Protein AF-A0A9N9BEY1-F1 (afdb_monomer_lite)

InterPro domains:
  IPR004859 Xrn1, N-terminal [PF03159] (240-336)
  IPR027073 5'-3' exoribonuclease [PTHR12341] (158-640)
  IPR041412 Xrn1, helical domain [PF17846] (370-446)
  IPR041412 Xrn1, helical domain [PF17846] (452-656)

Foldseek 3Di:
DDDDDDDDDDDDDDDDDDDDDDDDDDADKDKDKDADPVVRWIKIFIAGPVGHTDAIATPVRHGDPVVPDDDDDDDDDDDDDDDDDDDDDDDDDDDDDDDDDDDDCVVVVVVVVVVVVVVVVVVVVVVPDPPDDDPVVVVVVVVLVVVVVVCCVQLVVLQVVLWDWDQAAEFPAEEEEEQDFDDDVVADQDLVVRLVVSVVVVVSVCVRDVHHAEYEYFQAAFFFLLLLVLLQLVQLVVLVDDHSDRPNCSAFLFVSLVVSVVSVVVVQQCCQFPPPSFLYKYWYHGHLAHDGRLLVVLVLCVVVVDDTQYEYEDPDDCNLLLCLLQVVQSYWYWYWDDDPDPPDDTIIIIRGSVSSLVSCCPRPVGCVDSQSSNQLSLLVVQLDDSRDAHAVLSVDSVCDSVVLVVLLCVQQVPHHQDDQLAGPLVSLLSSLQVSVVVSLVSLCVPPDPDDDPPCQQRCNDPCSQQVVCCVFVVDGDDLVVLCVQLLLRVLSSSQVSCCSRPNHQHSHDGRQGLHHHHSVSSHPDDDRDGGDDDDGAFSQLSCLSRHELSVLVRDDPLVNCLCPDPPQPSVQQHDDSVPFDADPVRRTDTNHDDDCSSVVSCVVCLVVDDPVSVVSRHRAAIKMKHFCPHPVVCVAPVPPPDPFPQPDPPDPPPPVRRGMGMGGDDPVSSVVD

Sequence (673 aa):
MAYNNSPNLQNPTDGNPPINPPSEIPTQVVSNFTTDKTTGNTQYVMNDPNGQIIYTVGPDGNPVPNNPVLYTVAGDGNPVVPVIPYDNTIVTSVPPSPPRPKFHRKEVYIAIAALILFLGGIIMLAVAKPSYENCATKCMKQYLVTYTLRAIRNYGSCLHKCKHSYNAIKGTGIAFLVIGAVSLLPPPQTDDEVLDALLSEIEWLLSVVRPQKLLYLAIDGVAPRAKMNQQRSRRFLKAQEEHTWDTNCITPGTEFMTKLTERLKCWITKNLTENISWEKAIILSDASVPGEGEHKIMNFIKAQKMQAKDFIYSMDGDLILLSLAQDQKNIDILRQRQYFAPTQPKVLTVISIETLRQRLAKVPPCFSSNGAINDWVFLWCLSRNDYLPRLPSFEMEEISIDKLIAIWRRVCGKDYMTNNGTLNLTKFESFMTELAKEETRVRQCKEPVGAKMDDDIRPWEPGFKEHYYKEKFGKEWTLEFSREVVKAYVQGLCWLLEYNYKGVCSWRWFYPFHYAPLTSDFVNLVEIPEFNVDKPFKPFEQLMGVMPIASKKLLPQPLVNLMVDKGSKMANFYPEYENVKVDYNGVVLLPFIDEDDLTNEVTNVNDELNDTEKARNSEGNDIICFSIRHNLYDKLVQSEKYPVEIGTINTVIDISKATCVSLKMSNKVAELI

Secondary structure (DSSP, 8-state):
-----------------------------EEEEEE-TTT--EEEEEE-TTS-EEEEE-TTSPBPTTS--------------------------PPPPPPPPPPPHHHHHHHHHHHHHHHHHHHHHHHS-SS---HHHHHHHHHHHHHHHHHHHHHHHHHHTTEEEESS---SSEEEEEE-PPP-SSPPSSHHHHHHHHHHHHHHHHHHH--SSEEEEEE--PPPHHHHHHHHHHHHHHTTS--SS-GGGSSTTSHHHHHHHHHHHHHHHHHHHH-TT--SEEEEE-TTS-S-HHHHHHHHHHHTT--S-EEEE-S-SHHHHHHHHTT-TTEEEEEE---SSTTSPP-EEEEEHHHHHHHHTTSSS---SHHHHHHHHHHHHHHS-SSSPPPHHHHSTTS-HHHHHHHHHHHTTTS-SEETTEE-HHHHHHHHHHHHHHHHHHHHT---TT--TT----TTSTTHHHHHHHHHHSS---HHHHHHHHHHHHHHHHHHHHHHHT--S-SS-----SSPPPGGG--S--PPPPPP---PPPHHHHHHHH--GGGGGGS-HHHHHHHH-TTSGGGGG---GGG--B-TT--B-PPPPPHHHHHHHHHHTGGGS-HHHHHHTS----EEEEETTSTHHIIIIITS-S-------SS---GGG-SEEEEE--HHHHTT-

Structure (mmCIF, N/CA/C/O backbone):
data_AF-A0A9N9BEY1-F1
#
_entry.id   AF-A0A9N9BEY1-F1
#
loop_
_atom_site.group_PDB
_atom_site.id
_atom_site.type_symbol
_atom_site.label_atom_id
_atom_site.label_alt_id
_atom_site.label_comp_id
_atom_site.label_asym_id
_atom_site.label_entity_id
_atom_site.label_seq_id
_atom_site.pdbx_PDB_ins_code
_atom_site.Cartn_x
_atom_site.Cartn_y
_atom_site.Cartn_z
_atom_site.occupancy
_atom_site.B_iso_or_equiv
_atom_site.auth_seq_id
_atom_site.auth_comp_id
_atom_site.auth_asym_id
_atom_site.auth_atom_id
_atom_site.pdbx_PDB_model_num
ATOM 1 N N . MET A 1 1 ? 37.487 14.771 29.637 1.00 28.94 1 MET A N 1
ATOM 2 C CA . MET A 1 1 ? 37.746 14.605 31.087 1.00 28.94 1 MET A CA 1
ATOM 3 C C . MET A 1 1 ? 36.702 13.598 31.568 1.00 28.94 1 MET A C 1
ATOM 5 O O . MET A 1 1 ? 35.541 13.839 31.285 1.00 28.94 1 MET A O 1
ATOM 9 N N . ALA A 1 2 ? 37.023 12.358 31.957 1.00 21.44 2 ALA A N 1
ATOM 10 C CA . ALA A 1 2 ? 37.934 11.907 33.027 1.00 21.44 2 ALA A CA 1
ATOM 11 C C . ALA A 1 2 ? 37.354 12.181 34.433 1.00 21.44 2 ALA A C 1
ATOM 13 O O . ALA A 1 2 ? 36.903 13.297 34.656 1.00 21.44 2 ALA A O 1
ATOM 14 N N . TYR A 1 3 ? 37.402 11.280 35.425 1.00 23.94 3 TYR A N 1
ATOM 15 C CA . TYR A 1 3 ? 37.574 9.806 35.466 1.00 23.94 3 TYR A CA 1
ATOM 16 C C . TYR A 1 3 ? 37.408 9.377 36.949 1.00 23.94 3 TYR A C 1
ATOM 18 O O . TYR A 1 3 ? 37.876 10.113 37.805 1.00 23.94 3 TYR A O 1
ATOM 26 N N . ASN A 1 4 ? 36.883 8.173 37.224 1.00 29.83 4 ASN A N 1
ATOM 27 C CA . ASN A 1 4 ? 37.111 7.347 38.433 1.00 29.83 4 ASN A CA 1
ATOM 28 C C . ASN A 1 4 ? 36.797 7.877 39.852 1.00 29.83 4 ASN A C 1
ATOM 30 O O . ASN A 1 4 ? 37.008 9.026 40.214 1.00 29.83 4 ASN A O 1
ATOM 34 N N . ASN A 1 5 ? 36.475 6.918 40.728 1.00 25.34 5 ASN A N 1
ATOM 35 C CA . ASN A 1 5 ? 37.003 6.899 42.092 1.00 25.34 5 ASN A CA 1
ATOM 36 C C . ASN A 1 5 ? 37.344 5.452 42.504 1.00 25.34 5 ASN A C 1
ATOM 38 O O . ASN A 1 5 ? 36.580 4.518 42.275 1.00 25.34 5 ASN A O 1
ATOM 42 N N . SER A 1 6 ? 38.525 5.269 43.086 1.00 25.77 6 SER A N 1
ATOM 43 C CA . SER A 1 6 ? 39.059 4.045 43.715 1.00 25.77 6 SER A CA 1
ATOM 44 C C . SER A 1 6 ? 40.086 4.515 44.754 1.00 25.77 6 SER A C 1
ATOM 46 O O . SER A 1 6 ? 40.627 5.608 44.559 1.00 25.77 6 SER A O 1
ATOM 48 N N . PRO A 1 7 ? 40.382 3.769 45.841 1.00 39.12 7 PRO A N 1
ATOM 49 C CA . PRO A 1 7 ? 41.577 2.897 45.779 1.00 39.12 7 PRO A CA 1
ATOM 50 C C . PRO A 1 7 ? 41.633 1.701 46.777 1.00 39.12 7 PRO A C 1
ATOM 52 O O . PRO A 1 7 ? 40.937 1.703 47.788 1.00 39.12 7 PRO A O 1
ATOM 55 N N . ASN A 1 8 ? 42.530 0.721 46.534 1.00 25.00 8 ASN A N 1
ATOM 56 C CA . ASN A 1 8 ? 43.668 0.348 47.428 1.00 25.00 8 ASN A CA 1
ATOM 57 C C . ASN A 1 8 ? 44.262 -1.078 47.215 1.00 25.00 8 ASN A C 1
ATOM 59 O O . ASN A 1 8 ? 43.792 -2.058 47.778 1.00 25.00 8 ASN A O 1
ATOM 63 N N . LEU A 1 9 ? 45.352 -1.146 46.434 1.00 27.30 9 LEU A N 1
ATOM 64 C CA . LEU A 1 9 ? 46.687 -1.704 46.773 1.00 27.30 9 LEU A CA 1
ATOM 65 C C . LEU A 1 9 ? 46.862 -2.874 47.790 1.00 27.30 9 LEU A C 1
ATOM 67 O O . LEU A 1 9 ? 46.709 -2.645 48.985 1.00 27.30 9 LEU A O 1
ATOM 71 N N . GLN A 1 10 ? 47.445 -4.017 47.359 1.00 24.73 10 GLN A N 1
ATOM 72 C CA . GLN A 1 10 ? 48.866 -4.423 47.611 1.00 24.73 10 GLN A CA 1
ATOM 73 C C . GLN A 1 10 ? 49.265 -5.798 46.978 1.00 24.73 10 GLN A C 1
ATOM 75 O O . GLN A 1 10 ? 48.426 -6.483 46.404 1.00 24.73 10 GLN A O 1
ATOM 80 N N . ASN A 1 11 ? 50.566 -6.145 47.022 1.00 27.91 11 ASN A N 1
ATOM 81 C CA . ASN A 1 11 ? 51.303 -7.308 46.437 1.00 27.91 11 ASN A CA 1
ATOM 82 C C . ASN A 1 11 ? 52.440 -7.721 47.451 1.00 27.91 11 ASN A C 1
ATOM 84 O O . ASN A 1 11 ? 52.527 -6.964 48.426 1.00 27.91 11 ASN A O 1
ATOM 88 N N . PRO A 1 12 ? 53.341 -8.760 47.324 1.00 40.34 12 PRO A N 1
ATOM 89 C CA . PRO A 1 12 ? 53.957 -9.348 46.097 1.00 40.34 12 PRO A CA 1
ATOM 90 C C . PRO A 1 12 ? 54.493 -10.849 46.137 1.00 40.34 12 PRO A C 1
ATOM 92 O O . PRO A 1 12 ? 54.233 -11.596 47.076 1.00 40.34 12 PRO A O 1
ATOM 95 N N . THR A 1 13 ? 55.338 -11.220 45.139 1.00 28.92 13 THR A N 1
ATOM 96 C CA . THR A 1 13 ? 56.520 -12.171 45.102 1.00 28.92 13 THR A CA 1
ATOM 97 C C . THR A 1 13 ? 56.452 -13.729 44.947 1.00 28.92 13 THR A C 1
ATOM 99 O O . THR A 1 13 ? 56.015 -14.439 45.842 1.00 28.92 13 THR A O 1
ATOM 102 N N . ASP A 1 14 ? 57.086 -14.196 43.843 1.00 29.36 14 ASP A N 1
ATOM 103 C CA . ASP A 1 14 ? 58.144 -15.241 43.629 1.00 29.36 14 ASP A CA 1
ATOM 104 C C . ASP A 1 14 ? 57.965 -16.795 43.710 1.00 29.36 14 ASP A C 1
ATOM 106 O O . ASP A 1 14 ? 57.427 -17.347 44.664 1.00 29.36 14 ASP A O 1
ATOM 110 N N . GLY A 1 15 ? 58.580 -17.520 42.734 1.00 26.08 15 GLY A N 1
ATOM 111 C CA . GLY A 1 15 ? 58.949 -18.967 42.792 1.00 26.08 15 GLY A CA 1
ATOM 112 C C . GLY A 1 15 ? 58.888 -19.794 41.468 1.00 26.08 15 GLY A C 1
ATOM 113 O O . GLY A 1 15 ? 57.874 -19.756 40.779 1.00 26.08 15 GLY A O 1
ATOM 114 N N . ASN A 1 16 ? 59.944 -20.558 41.095 1.00 29.39 16 ASN A N 1
ATOM 115 C CA . ASN A 1 16 ? 60.031 -21.486 39.916 1.00 29.39 16 ASN A CA 1
ATOM 116 C C . ASN A 1 16 ? 61.348 -22.338 39.963 1.00 29.39 16 ASN A C 1
ATOM 118 O O . ASN A 1 16 ? 62.230 -21.903 40.711 1.00 29.39 16 ASN A O 1
ATOM 122 N N . PRO A 1 17 ? 61.631 -23.413 39.157 1.00 51.84 17 PRO A N 1
ATOM 123 C CA . PRO A 1 17 ? 60.842 -24.290 38.248 1.00 51.84 17 PRO A CA 1
ATOM 124 C C . PRO A 1 17 ? 60.876 -25.792 38.748 1.00 51.84 17 PRO A C 1
ATOM 126 O O . PRO A 1 17 ? 60.382 -25.941 39.865 1.00 51.84 17 PRO A O 1
ATOM 129 N N . PRO A 1 18 ? 61.455 -26.905 38.167 1.00 42.03 18 PRO A N 1
ATOM 130 C CA . PRO A 1 18 ? 61.835 -27.346 36.787 1.00 42.03 18 PRO A CA 1
ATOM 131 C C . PRO A 1 18 ? 61.638 -28.863 36.356 1.00 42.03 18 PRO A C 1
ATOM 133 O O . PRO A 1 18 ? 61.585 -29.764 37.180 1.00 42.03 18 PRO A O 1
ATOM 136 N N . ILE A 1 19 ? 61.700 -29.130 35.028 1.00 28.58 19 ILE A N 1
ATOM 137 C CA . ILE A 1 19 ? 62.285 -30.303 34.273 1.00 28.58 19 ILE A CA 1
ATOM 138 C C . ILE A 1 19 ? 61.776 -31.777 34.452 1.00 28.58 19 ILE A C 1
ATOM 140 O O . ILE A 1 19 ? 62.095 -32.429 35.441 1.00 28.58 19 ILE A O 1
ATOM 144 N N . ASN A 1 20 ? 61.176 -32.377 33.389 1.00 23.39 20 ASN A N 1
ATOM 145 C CA . ASN A 1 20 ? 61.754 -33.476 32.542 1.00 23.39 20 ASN A CA 1
ATOM 146 C C . ASN A 1 20 ? 60.842 -33.918 31.329 1.00 23.39 20 ASN A C 1
ATOM 148 O O . ASN A 1 20 ? 59.646 -33.635 31.377 1.00 23.39 20 ASN A O 1
ATOM 152 N N . PRO A 1 21 ? 61.356 -34.576 30.246 1.00 30.47 21 PRO A N 1
ATOM 153 C CA . PRO A 1 21 ? 60.640 -34.868 28.966 1.00 30.47 21 PRO A CA 1
ATOM 154 C C . PRO A 1 21 ? 60.670 -36.383 28.527 1.00 30.47 21 PRO A C 1
ATOM 156 O O . PRO A 1 21 ? 61.022 -37.211 29.364 1.00 30.47 21 PRO A O 1
ATOM 159 N N . PRO A 1 22 ? 60.480 -36.801 27.238 1.00 51.09 22 PRO A N 1
ATOM 160 C CA . PRO A 1 22 ? 59.342 -36.664 26.286 1.00 51.09 22 PRO A CA 1
ATOM 161 C C . PRO A 1 22 ? 58.927 -38.003 25.575 1.00 51.09 22 PRO A C 1
ATOM 163 O O . PRO A 1 22 ? 59.555 -39.038 25.791 1.00 51.09 22 PRO A O 1
ATOM 166 N N . SER A 1 23 ? 57.960 -37.995 24.627 1.00 24.73 23 SER A N 1
ATOM 167 C CA . SER A 1 23 ? 57.857 -39.006 23.527 1.00 24.73 23 SER A CA 1
ATOM 168 C C . SER A 1 23 ? 57.065 -38.539 22.270 1.00 24.73 23 SER A C 1
ATOM 170 O O . SER A 1 23 ? 55.870 -38.297 22.368 1.00 24.73 23 SER A O 1
ATOM 172 N N . GLU A 1 24 ? 57.754 -38.472 21.118 1.00 30.22 24 GLU A N 1
ATOM 173 C CA . GLU A 1 24 ? 57.370 -38.721 19.692 1.00 30.22 24 GLU A CA 1
ATOM 174 C C . GLU A 1 24 ? 56.083 -38.174 18.993 1.00 30.22 24 GLU A C 1
ATOM 176 O O . GLU A 1 24 ? 54.998 -38.078 19.555 1.00 30.22 24 GLU A O 1
ATOM 181 N N . ILE A 1 25 ? 56.227 -37.852 17.685 1.00 35.41 25 ILE A N 1
ATOM 182 C CA . ILE A 1 25 ? 55.215 -37.291 16.749 1.00 35.41 25 ILE A CA 1
ATOM 183 C C . ILE A 1 25 ? 55.501 -37.764 15.291 1.00 35.41 25 ILE A C 1
ATOM 185 O O . ILE A 1 25 ? 56.670 -37.748 14.901 1.00 35.41 25 ILE A O 1
ATOM 189 N N . PRO A 1 26 ? 54.494 -38.088 14.442 1.00 36.38 26 PRO A N 1
ATOM 190 C CA . PRO A 1 26 ? 54.633 -38.242 12.979 1.00 36.38 26 PRO A CA 1
ATOM 191 C C . PRO A 1 26 ? 54.083 -37.049 12.148 1.00 36.38 26 PRO A C 1
ATOM 193 O O . PRO A 1 26 ? 53.278 -36.253 12.625 1.00 36.38 26 PRO A O 1
ATOM 196 N N . THR A 1 27 ? 54.501 -36.929 10.879 1.00 35.78 27 THR A N 1
ATOM 197 C CA . THR A 1 27 ? 54.422 -35.700 10.046 1.00 35.78 27 THR A CA 1
ATOM 198 C C . THR A 1 27 ? 53.503 -35.754 8.811 1.00 35.78 27 THR A C 1
ATOM 200 O O . THR A 1 27 ? 53.459 -36.768 8.121 1.00 35.78 27 THR A O 1
ATOM 203 N N . GLN A 1 28 ? 52.885 -34.609 8.453 1.00 34.84 28 GLN A N 1
ATOM 204 C CA . GLN A 1 28 ? 52.598 -34.136 7.071 1.00 34.84 28 GLN A CA 1
ATOM 205 C C . GLN A 1 28 ? 52.015 -32.701 7.096 1.00 34.84 28 GLN A C 1
ATOM 207 O O . GLN A 1 28 ? 51.087 -32.455 7.847 1.00 34.84 28 GLN A O 1
ATOM 212 N N . VAL A 1 29 ? 52.530 -31.743 6.311 1.00 37.50 29 VAL A N 1
ATOM 213 C CA . VAL A 1 29 ? 52.233 -30.286 6.441 1.00 37.50 29 VAL A CA 1
ATOM 214 C C . VAL A 1 29 ? 51.720 -29.698 5.114 1.00 37.50 29 VAL A C 1
ATOM 216 O O . VAL A 1 29 ? 52.174 -30.119 4.052 1.00 37.50 29 VAL A O 1
ATOM 219 N N . VAL A 1 30 ? 50.802 -28.719 5.159 1.00 37.31 30 VAL A N 1
ATOM 220 C CA . VAL A 1 30 ? 50.180 -28.068 3.983 1.00 37.31 30 VAL A CA 1
ATOM 221 C C . VAL A 1 30 ? 50.285 -26.535 4.057 1.00 37.31 30 VAL A C 1
ATOM 223 O O . VAL A 1 30 ? 49.893 -25.909 5.043 1.00 37.31 30 VAL A O 1
ATOM 226 N N . SER A 1 31 ? 50.784 -25.902 2.993 1.00 42.06 31 SER A N 1
ATOM 227 C CA . SER A 1 31 ? 50.953 -24.444 2.880 1.00 42.06 31 SER A CA 1
ATOM 228 C C . SER A 1 31 ? 49.779 -23.751 2.174 1.00 42.06 31 SER A C 1
ATOM 230 O O . SER A 1 31 ? 49.250 -24.254 1.189 1.00 42.06 31 SER A O 1
ATOM 232 N N . ASN A 1 32 ? 49.385 -22.572 2.668 1.00 45.88 32 ASN A N 1
ATOM 233 C CA . ASN A 1 32 ? 48.347 -21.705 2.097 1.00 45.88 32 ASN A CA 1
ATOM 234 C C . ASN A 1 32 ? 48.739 -20.216 2.217 1.00 45.88 32 ASN A C 1
ATOM 236 O O . ASN A 1 32 ? 49.664 -19.863 2.946 1.00 45.88 32 ASN A O 1
ATOM 240 N N . PHE A 1 33 ? 48.017 -19.329 1.528 1.00 44.94 33 PHE A N 1
ATOM 241 C CA . PHE A 1 33 ? 48.157 -17.868 1.641 1.00 44.94 33 PHE A CA 1
ATOM 242 C C . PHE A 1 33 ? 46.981 -17.272 2.427 1.00 44.94 33 PHE A C 1
ATOM 244 O O . PHE A 1 33 ? 45.844 -17.714 2.259 1.00 44.94 33 PHE A O 1
ATOM 251 N N . THR A 1 34 ? 47.235 -16.242 3.238 1.00 50.12 34 THR A N 1
ATOM 252 C CA . THR A 1 34 ? 46.212 -15.556 4.047 1.00 50.12 34 THR A CA 1
ATOM 253 C C . THR A 1 34 ? 46.487 -14.051 4.102 1.00 50.12 34 THR A C 1
ATOM 255 O O . THR A 1 34 ? 47.560 -13.639 4.527 1.00 50.12 34 THR A O 1
ATOM 258 N N . THR A 1 35 ? 45.535 -13.209 3.692 1.00 41.00 35 THR A N 1
ATOM 259 C CA . THR A 1 35 ? 45.688 -11.738 3.712 1.00 41.00 35 THR A CA 1
ATOM 260 C C . THR A 1 35 ? 44.973 -11.120 4.907 1.00 41.00 35 THR A C 1
ATOM 262 O O . THR A 1 35 ? 43.756 -11.268 5.039 1.00 41.00 35 THR A O 1
ATOM 265 N N . ASP A 1 36 ? 45.708 -10.378 5.737 1.00 42.84 36 ASP A N 1
ATOM 266 C CA . ASP A 1 36 ? 45.131 -9.538 6.784 1.00 42.84 36 ASP A CA 1
ATOM 267 C C . ASP A 1 36 ? 44.514 -8.282 6.154 1.00 42.84 36 ASP A C 1
ATOM 269 O O . ASP A 1 36 ? 45.201 -7.427 5.595 1.00 42.84 36 ASP A O 1
ATOM 273 N N . LYS A 1 37 ? 43.189 -8.162 6.251 1.00 37.03 37 LYS A N 1
ATOM 274 C CA . LYS A 1 37 ? 42.424 -7.042 5.685 1.00 37.03 37 LYS A CA 1
ATOM 275 C C . LYS A 1 37 ? 42.357 -5.813 6.596 1.00 37.03 37 LYS A C 1
ATOM 277 O O . LYS A 1 37 ? 41.796 -4.805 6.184 1.00 37.03 37 LYS A O 1
ATOM 282 N N . THR A 1 38 ? 42.934 -5.886 7.793 1.00 36.72 38 THR A N 1
ATOM 283 C CA . THR A 1 38 ? 43.082 -4.751 8.716 1.00 36.72 38 THR A CA 1
ATOM 284 C C . THR A 1 38 ? 44.342 -3.937 8.417 1.00 36.72 38 THR A C 1
ATOM 286 O O . THR A 1 38 ? 44.345 -2.728 8.625 1.00 36.72 38 THR A O 1
ATOM 289 N N . THR A 1 39 ? 45.394 -4.579 7.890 1.00 41.09 39 THR A N 1
ATOM 290 C CA . THR A 1 39 ? 46.651 -3.922 7.472 1.00 41.09 39 THR A CA 1
ATOM 291 C C . THR A 1 39 ? 46.885 -3.917 5.958 1.00 41.09 39 THR A C 1
ATOM 293 O O . THR A 1 39 ? 47.712 -3.151 5.475 1.00 41.09 39 THR A O 1
ATOM 296 N N . GLY A 1 40 ? 46.178 -4.762 5.198 1.00 41.12 40 GLY A N 1
ATOM 297 C CA . GLY A 1 40 ? 46.362 -4.942 3.752 1.00 41.12 40 GLY A CA 1
ATOM 298 C C . GLY A 1 40 ? 47.465 -5.940 3.368 1.00 41.12 40 GLY A C 1
ATOM 299 O O . GLY A 1 40 ? 47.621 -6.249 2.187 1.00 41.12 40 GLY A O 1
ATOM 300 N N . ASN A 1 41 ? 48.213 -6.476 4.337 1.00 40.62 41 ASN A N 1
ATOM 301 C CA . ASN A 1 41 ? 49.361 -7.344 4.079 1.00 40.62 41 ASN A CA 1
ATOM 302 C C . ASN A 1 41 ? 48.957 -8.801 3.801 1.00 40.62 41 ASN A C 1
ATOM 304 O O . ASN A 1 41 ? 48.185 -9.414 4.540 1.00 40.62 41 ASN A O 1
ATOM 308 N N . THR A 1 42 ? 49.530 -9.387 2.746 1.00 47.50 42 THR A N 1
ATOM 309 C CA . THR A 1 42 ? 49.347 -10.807 2.399 1.00 47.50 42 THR A CA 1
ATOM 310 C C . THR A 1 42 ? 50.451 -11.651 3.014 1.00 47.50 42 THR A C 1
ATOM 312 O O . THR A 1 42 ? 51.619 -11.361 2.802 1.00 47.50 42 THR A O 1
ATOM 315 N N . GLN A 1 43 ? 50.097 -12.699 3.755 1.00 52.78 43 GLN A N 1
ATOM 316 C CA . GLN A 1 43 ? 51.049 -13.560 4.450 1.00 52.78 43 GLN A CA 1
ATOM 317 C C . GLN A 1 43 ? 51.013 -14.998 3.918 1.00 52.78 43 GLN A C 1
ATOM 319 O O . GLN A 1 43 ? 49.953 -15.533 3.583 1.00 52.78 43 GLN A O 1
ATOM 324 N N . TYR A 1 44 ? 52.175 -15.647 3.870 1.00 47.53 44 TYR A N 1
ATOM 325 C CA . TYR A 1 44 ? 52.278 -17.094 3.658 1.00 47.53 44 TYR A CA 1
ATOM 326 C C . TYR A 1 44 ? 52.066 -17.797 4.997 1.00 47.53 44 TYR A C 1
ATOM 328 O O . TYR A 1 44 ? 52.639 -17.364 5.992 1.00 47.53 44 TYR A O 1
ATOM 336 N N . VAL A 1 45 ? 51.288 -18.881 5.029 1.00 52.47 45 VAL A N 1
ATOM 337 C CA . VAL A 1 45 ? 50.942 -19.620 6.253 1.00 52.47 45 VAL A CA 1
ATOM 338 C C . VAL A 1 45 ? 51.102 -21.126 6.021 1.00 52.47 45 VAL A C 1
ATOM 340 O O . VAL A 1 45 ? 50.347 -21.736 5.259 1.00 52.47 45 VAL A O 1
ATOM 343 N N . MET A 1 46 ? 52.071 -21.752 6.691 1.00 48.22 46 MET A N 1
ATOM 344 C CA . MET A 1 46 ? 52.188 -23.216 6.737 1.00 48.22 46 MET A CA 1
ATOM 345 C C . MET A 1 46 ? 51.356 -23.778 7.887 1.00 48.22 46 MET A C 1
ATOM 347 O O . MET A 1 46 ? 51.460 -23.288 9.010 1.00 48.22 46 MET A O 1
ATOM 351 N N . ASN A 1 47 ? 50.563 -24.815 7.614 1.00 54.28 47 ASN A N 1
ATOM 352 C CA . ASN A 1 47 ? 49.672 -25.452 8.581 1.00 54.28 47 ASN A CA 1
ATOM 353 C C . ASN A 1 47 ? 49.981 -26.947 8.706 1.00 54.28 47 ASN A C 1
ATOM 355 O O . ASN A 1 47 ? 50.280 -27.609 7.712 1.00 54.28 47 ASN A O 1
ATOM 359 N N . ASP A 1 48 ? 49.863 -27.491 9.913 1.00 48.22 48 ASP A N 1
ATOM 360 C CA . ASP A 1 48 ? 49.896 -28.935 10.160 1.00 48.22 48 ASP A CA 1
ATOM 361 C C . ASP A 1 48 ? 48.687 -29.652 9.491 1.00 48.22 48 ASP A C 1
ATOM 363 O O . ASP A 1 48 ? 47.793 -28.986 8.952 1.00 48.22 48 ASP A O 1
ATOM 367 N N . PRO A 1 49 ? 48.600 -30.999 9.502 1.00 40.00 49 PRO A N 1
ATOM 368 C CA . PRO A 1 49 ? 47.516 -31.700 8.813 1.00 40.00 49 PRO A CA 1
ATOM 369 C C . PRO A 1 49 ? 46.159 -31.544 9.525 1.00 40.00 49 PRO A C 1
ATOM 371 O O . PRO A 1 49 ? 45.130 -31.935 8.973 1.00 40.00 49 PRO A O 1
ATOM 374 N N . ASN A 1 50 ? 46.143 -30.958 10.727 1.00 47.62 50 ASN A N 1
ATOM 375 C CA . ASN A 1 50 ? 44.952 -30.649 11.514 1.00 47.62 50 ASN A CA 1
ATOM 376 C C . ASN A 1 50 ? 44.486 -29.186 11.338 1.00 47.62 50 ASN A C 1
ATOM 378 O O . ASN A 1 50 ? 43.378 -28.847 11.758 1.00 47.62 50 ASN A O 1
ATOM 382 N N . GLY A 1 51 ? 45.286 -28.333 10.684 1.00 46.12 51 GLY A N 1
ATOM 383 C CA . GLY A 1 51 ? 44.981 -26.927 10.402 1.00 46.12 51 GLY A CA 1
ATOM 384 C C . GLY A 1 51 ? 45.559 -25.914 11.400 1.00 46.12 51 GLY A C 1
ATOM 385 O O . GLY A 1 51 ? 45.059 -24.792 11.464 1.00 46.12 51 GLY A O 1
ATOM 386 N N . GLN A 1 52 ? 46.576 -26.280 12.184 1.00 55.38 52 GLN A N 1
ATOM 387 C CA . GLN A 1 52 ? 47.266 -25.385 13.116 1.00 55.38 52 GLN A CA 1
ATOM 388 C C . GLN A 1 52 ? 48.487 -24.721 12.458 1.00 55.38 52 GLN A C 1
ATOM 390 O O . GLN A 1 52 ? 49.292 -25.387 11.808 1.00 55.38 52 GLN A O 1
ATOM 395 N N . ILE A 1 53 ? 48.633 -23.405 12.637 1.00 50.53 53 ILE A N 1
ATOM 396 C CA . ILE A 1 53 ? 49.698 -22.600 12.017 1.00 50.53 53 ILE A CA 1
ATOM 397 C C . ILE A 1 53 ? 51.064 -22.942 12.627 1.00 50.53 53 ILE A C 1
ATOM 399 O O . ILE A 1 53 ? 51.253 -22.819 13.835 1.00 50.53 53 ILE A O 1
ATOM 403 N N . ILE A 1 54 ? 52.020 -23.315 11.773 1.00 48.81 54 ILE A N 1
ATOM 404 C CA . ILE A 1 54 ? 53.414 -23.621 12.133 1.00 48.81 54 ILE A CA 1
ATOM 405 C C . ILE A 1 54 ? 54.336 -22.428 11.840 1.00 48.81 54 ILE A C 1
ATOM 407 O O . ILE A 1 54 ? 55.266 -22.159 12.597 1.00 48.81 54 ILE A O 1
ATOM 411 N N . TYR A 1 55 ? 54.106 -21.716 10.732 1.00 47.03 55 TYR A N 1
ATOM 412 C CA . TYR A 1 55 ? 55.000 -20.655 10.259 1.00 47.03 55 TYR A CA 1
ATOM 413 C C . TYR A 1 55 ? 54.250 -19.607 9.430 1.00 47.03 55 TYR A C 1
ATOM 415 O O . TYR A 1 55 ? 53.387 -19.972 8.626 1.00 47.03 55 TYR A O 1
ATOM 423 N N . THR A 1 56 ? 54.621 -18.332 9.602 1.00 48.19 56 THR A N 1
ATOM 424 C CA . THR A 1 56 ? 53.991 -17.179 8.939 1.00 48.19 56 THR A CA 1
ATOM 425 C C . THR A 1 56 ? 55.040 -16.199 8.405 1.00 48.19 56 THR A C 1
ATOM 427 O O . THR A 1 56 ? 55.927 -15.779 9.149 1.00 48.19 56 THR A O 1
ATOM 430 N N . VAL A 1 57 ? 54.916 -15.801 7.134 1.00 50.38 57 VAL A N 1
ATOM 431 C CA . VAL A 1 57 ? 55.843 -14.887 6.428 1.00 50.38 57 VAL A CA 1
ATOM 432 C C . VAL A 1 57 ? 55.087 -13.673 5.894 1.00 50.38 57 VAL A C 1
ATOM 434 O O . VAL A 1 57 ? 53.959 -13.831 5.429 1.00 50.38 57 VAL A O 1
ATOM 437 N N . GLY A 1 58 ? 55.695 -12.486 5.929 1.00 49.53 58 GLY A N 1
ATOM 438 C CA . GLY A 1 58 ? 55.171 -11.265 5.309 1.00 49.53 58 GLY A CA 1
ATOM 439 C C . GLY A 1 58 ? 55.122 -11.306 3.769 1.00 49.53 58 GLY A C 1
ATOM 440 O O . GLY A 1 58 ? 55.695 -12.209 3.150 1.00 49.53 58 GLY A O 1
ATOM 441 N N . PRO A 1 59 ? 54.451 -10.328 3.127 1.00 43.81 59 PRO A N 1
ATOM 442 C CA . PRO A 1 59 ? 54.349 -10.237 1.661 1.00 43.81 59 PRO A CA 1
ATOM 443 C C . PRO A 1 59 ? 55.698 -9.960 0.981 1.00 43.81 59 PRO A C 1
ATOM 445 O O . PRO A 1 59 ? 55.862 -10.217 -0.208 1.00 43.81 59 PRO A O 1
ATOM 448 N N . ASP A 1 60 ? 56.649 -9.439 1.749 1.00 41.19 60 ASP A N 1
ATOM 449 C CA . ASP A 1 60 ? 58.029 -9.100 1.415 1.00 41.19 60 ASP A CA 1
ATOM 450 C C . ASP A 1 60 ? 59.021 -10.260 1.638 1.00 41.19 60 ASP A C 1
ATOM 452 O O . ASP A 1 60 ? 60.213 -10.106 1.391 1.00 41.19 60 ASP A O 1
ATOM 456 N N . GLY A 1 61 ? 58.548 -11.426 2.098 1.00 45.84 61 GLY A N 1
ATOM 457 C CA . GLY A 1 61 ? 59.374 -12.620 2.318 1.00 45.84 61 GLY A CA 1
ATOM 458 C C . GLY A 1 61 ? 60.071 -12.696 3.683 1.00 45.84 61 GLY A C 1
ATOM 459 O O . GLY A 1 61 ? 60.713 -13.705 3.972 1.00 45.84 61 GLY A O 1
ATOM 460 N N . ASN A 1 62 ? 59.916 -11.688 4.547 1.00 41.50 62 ASN A N 1
ATOM 461 C CA . ASN A 1 62 ? 60.509 -11.674 5.886 1.00 41.50 62 ASN A CA 1
ATOM 462 C C . ASN A 1 62 ? 59.600 -12.337 6.947 1.00 41.50 62 ASN A C 1
ATOM 464 O O . ASN A 1 62 ? 58.371 -12.229 6.872 1.00 41.50 62 ASN A O 1
ATOM 468 N N . PRO A 1 63 ? 60.162 -13.009 7.972 1.00 46.44 63 PRO A N 1
ATOM 469 C CA . PRO A 1 63 ? 59.390 -13.498 9.114 1.00 46.44 63 PRO A CA 1
ATOM 470 C C . PRO A 1 63 ? 58.895 -12.331 9.985 1.00 46.44 63 PRO A C 1
ATOM 472 O O . PRO A 1 63 ? 59.628 -11.376 10.236 1.00 46.44 63 PRO A O 1
ATOM 475 N N . VAL A 1 64 ? 57.655 -12.414 10.478 1.00 46.31 64 VAL A N 1
ATOM 476 C CA . VAL A 1 64 ? 57.018 -11.317 11.232 1.00 46.31 64 VAL A CA 1
ATOM 477 C C . VAL A 1 64 ? 57.609 -11.197 12.653 1.00 46.31 64 VAL A C 1
ATOM 479 O O . VAL A 1 64 ? 57.495 -12.152 13.429 1.00 46.31 64 VAL A O 1
ATOM 482 N N . PRO A 1 65 ? 58.197 -10.046 13.043 1.00 37.25 65 PRO A N 1
ATOM 483 C CA . PRO A 1 65 ? 58.895 -9.891 14.320 1.00 37.25 65 PRO A CA 1
ATOM 484 C C . PRO A 1 65 ? 57.937 -9.530 15.469 1.00 37.25 65 PRO A C 1
ATOM 486 O O . PRO A 1 65 ? 57.808 -8.366 15.840 1.00 37.25 65 PRO A O 1
ATOM 489 N N . ASN A 1 66 ? 57.247 -10.535 16.014 1.00 46.50 66 ASN A N 1
ATOM 490 C CA . ASN A 1 66 ? 56.678 -10.543 17.376 1.00 46.50 66 ASN A CA 1
ATOM 491 C C . ASN A 1 66 ? 56.174 -11.954 17.785 1.00 46.50 66 ASN A C 1
ATOM 493 O O . ASN A 1 66 ? 55.356 -12.102 18.686 1.00 46.50 66 ASN A O 1
ATOM 497 N N . ASN A 1 67 ? 56.548 -13.033 17.092 1.00 35.75 67 ASN A N 1
ATOM 498 C CA . ASN A 1 67 ? 57.768 -13.795 17.406 1.00 35.75 67 ASN A CA 1
ATOM 499 C C . ASN A 1 67 ? 59.035 -12.975 17.746 1.00 35.75 67 ASN A C 1
ATOM 501 O O . ASN A 1 67 ? 59.458 -12.146 16.940 1.00 35.75 67 ASN A O 1
ATOM 505 N N . PRO A 1 68 ? 59.711 -13.256 18.880 1.00 28.64 68 PRO A N 1
ATOM 506 C CA . PRO A 1 68 ? 61.064 -12.766 19.142 1.00 28.64 68 PRO A CA 1
ATOM 507 C C . PRO A 1 68 ? 62.064 -13.218 18.065 1.00 28.64 68 PRO A C 1
ATOM 509 O O . PRO A 1 68 ? 62.012 -14.349 17.582 1.00 28.64 68 PRO A O 1
ATOM 512 N N . VAL A 1 69 ? 62.978 -12.321 17.696 1.00 29.53 69 VAL A N 1
ATOM 513 C CA . VAL A 1 69 ? 63.860 -12.441 16.522 1.00 29.53 69 VAL A CA 1
ATOM 514 C C . VAL A 1 69 ? 65.230 -13.023 16.885 1.00 29.53 69 VAL A C 1
ATOM 516 O O . VAL A 1 69 ? 65.795 -12.678 17.920 1.00 29.53 69 VAL A O 1
ATOM 519 N N . LEU A 1 70 ? 65.826 -13.790 15.965 1.00 27.28 70 LEU A N 1
ATOM 520 C CA . LEU A 1 70 ? 67.283 -13.882 15.817 1.00 27.28 70 LEU A CA 1
ATOM 521 C C . LEU A 1 70 ? 67.669 -13.604 14.355 1.00 27.28 70 LEU A C 1
ATOM 523 O O . LEU A 1 70 ? 67.028 -14.097 13.431 1.00 27.28 70 LEU A O 1
ATOM 527 N N . TYR A 1 71 ? 68.685 -12.760 14.167 1.00 23.31 71 TYR A N 1
ATOM 528 C CA . TYR A 1 71 ? 69.069 -12.160 12.883 1.00 23.31 71 TYR A CA 1
ATOM 529 C C . TYR A 1 71 ? 70.241 -12.886 12.209 1.00 23.31 71 TYR A C 1
ATOM 531 O O . TYR A 1 71 ? 71.111 -13.427 12.889 1.00 23.31 71 TYR A O 1
ATOM 539 N N . THR A 1 72 ? 70.391 -12.705 10.893 1.00 22.36 72 THR A N 1
ATOM 540 C CA . THR A 1 72 ? 71.638 -12.157 10.307 1.00 22.36 72 THR A CA 1
ATOM 541 C C . THR A 1 72 ? 71.373 -11.582 8.908 1.00 22.36 72 THR A C 1
ATOM 543 O O . THR A 1 72 ? 70.331 -11.859 8.321 1.00 22.36 72 THR A O 1
ATOM 546 N N . VAL A 1 73 ? 72.262 -10.712 8.406 1.00 25.02 73 VAL A N 1
ATOM 547 C CA . VAL A 1 73 ? 72.018 -9.847 7.232 1.00 25.02 73 VAL A CA 1
ATOM 548 C C . VAL A 1 73 ? 73.234 -9.810 6.301 1.00 25.02 73 VAL A C 1
ATOM 550 O O . VAL A 1 73 ? 74.352 -9.624 6.777 1.00 25.02 73 VAL A O 1
ATOM 553 N N . ALA A 1 74 ? 72.998 -9.893 4.987 1.00 24.53 74 ALA A N 1
ATOM 554 C CA . ALA A 1 74 ? 73.866 -9.387 3.915 1.00 24.53 74 ALA A CA 1
ATOM 555 C C . ALA A 1 74 ? 73.038 -9.237 2.611 1.00 24.53 74 ALA A C 1
ATOM 557 O O . ALA A 1 74 ? 72.070 -9.969 2.435 1.00 24.53 74 ALA A O 1
ATOM 558 N N . GLY A 1 75 ? 73.356 -8.328 1.682 1.00 24.83 75 GLY A N 1
ATOM 559 C CA . GLY A 1 75 ? 74.437 -7.332 1.756 1.00 24.83 75 GLY A CA 1
ATOM 560 C C . GLY A 1 75 ? 74.485 -6.287 0.628 1.00 24.83 75 GLY A C 1
ATOM 561 O O . GLY A 1 75 ? 75.206 -5.304 0.772 1.00 24.83 75 GLY A O 1
ATOM 562 N N . ASP A 1 76 ? 73.729 -6.455 -0.457 1.00 24.36 76 ASP A N 1
ATOM 563 C CA . ASP A 1 76 ? 73.764 -5.605 -1.651 1.00 24.36 76 ASP A CA 1
ATOM 564 C C . ASP A 1 76 ? 72.376 -5.447 -2.303 1.00 24.36 76 ASP A C 1
ATOM 566 O O . ASP A 1 76 ? 71.530 -6.337 -2.265 1.00 24.36 76 ASP A O 1
ATOM 570 N N . GLY A 1 77 ? 72.098 -4.258 -2.851 1.00 37.22 77 GLY A N 1
ATOM 571 C CA . GLY A 1 77 ? 70.748 -3.870 -3.271 1.00 37.22 77 GLY A CA 1
ATOM 572 C C . GLY A 1 77 ? 70.548 -3.818 -4.784 1.00 37.22 77 GLY A C 1
ATOM 573 O O . GLY A 1 77 ? 71.173 -2.998 -5.449 1.00 37.22 77 GLY A O 1
ATOM 574 N N . ASN A 1 78 ? 69.605 -4.614 -5.300 1.00 23.97 78 ASN A N 1
ATOM 575 C CA . ASN A 1 78 ? 68.747 -4.287 -6.450 1.00 23.97 78 ASN A CA 1
ATOM 576 C C . ASN A 1 78 ? 67.554 -5.271 -6.537 1.00 23.97 78 ASN A C 1
ATOM 578 O O . ASN A 1 78 ? 67.697 -6.427 -6.140 1.00 23.97 78 ASN A O 1
ATOM 582 N N . PRO A 1 79 ? 66.376 -4.853 -7.041 1.00 33.41 79 PRO A N 1
ATOM 583 C CA . PRO A 1 79 ? 65.201 -5.718 -7.150 1.00 33.41 79 PRO A CA 1
ATOM 584 C C . PRO A 1 79 ? 65.222 -6.582 -8.422 1.00 33.41 79 PRO A C 1
ATOM 586 O O . PRO A 1 79 ? 65.672 -6.138 -9.477 1.00 33.41 79 PRO A O 1
ATOM 589 N N . VAL A 1 80 ? 64.641 -7.786 -8.355 1.00 25.56 80 VAL A N 1
ATOM 590 C CA . VAL A 1 80 ? 64.412 -8.653 -9.526 1.00 25.56 80 VAL A CA 1
ATOM 591 C C . VAL A 1 80 ? 62.938 -9.046 -9.612 1.00 25.56 80 VAL A C 1
ATOM 593 O O . VAL A 1 80 ? 62.405 -9.698 -8.719 1.00 25.56 80 VAL A O 1
ATOM 596 N N . VAL A 1 81 ? 62.298 -8.682 -10.725 1.00 29.69 81 VAL A N 1
ATOM 597 C CA . VAL A 1 81 ? 60.951 -9.126 -11.111 1.00 29.69 81 VAL A CA 1
ATOM 598 C C . VAL A 1 81 ? 61.065 -9.987 -12.374 1.00 29.69 81 VAL A C 1
ATOM 600 O O . VAL A 1 81 ? 61.606 -9.502 -13.369 1.00 29.69 81 VAL A O 1
ATOM 603 N N . PRO A 1 82 ? 60.542 -11.226 -12.390 1.00 24.70 82 PRO A N 1
ATOM 604 C CA . PRO A 1 82 ? 60.269 -11.972 -13.614 1.00 24.70 82 PRO A CA 1
ATOM 605 C C . PRO A 1 82 ? 58.806 -11.818 -14.076 1.00 24.70 82 PRO A C 1
ATOM 607 O O . PRO A 1 82 ? 57.916 -11.450 -13.310 1.00 24.70 82 PRO A O 1
ATOM 610 N N . VAL A 1 83 ? 58.570 -12.089 -15.361 1.00 21.17 83 VAL A N 1
ATOM 611 C CA . VAL A 1 83 ? 57.334 -11.762 -16.100 1.00 21.17 83 VAL A CA 1
ATOM 612 C C . VAL A 1 83 ? 56.457 -13.007 -16.345 1.00 21.17 83 VAL A C 1
ATOM 614 O O . VAL A 1 83 ? 56.916 -14.141 -16.236 1.00 21.17 83 VAL A O 1
ATOM 617 N N . ILE A 1 84 ? 55.180 -12.766 -16.667 1.00 30.41 84 ILE A N 1
ATOM 618 C CA . ILE A 1 84 ? 54.150 -13.735 -17.105 1.00 30.41 84 ILE A CA 1
ATOM 619 C C . ILE A 1 84 ? 54.641 -14.667 -18.239 1.00 30.41 84 ILE A C 1
ATOM 621 O O . ILE A 1 84 ? 55.521 -14.285 -19.013 1.00 30.41 84 ILE A O 1
ATOM 625 N N . PRO A 1 85 ? 53.982 -15.824 -18.444 1.00 27.31 85 PRO A N 1
ATOM 626 C CA . PRO A 1 85 ? 53.084 -15.865 -19.610 1.00 27.31 85 PRO A CA 1
ATOM 627 C C . PRO A 1 85 ? 51.700 -16.503 -19.365 1.00 27.31 85 PRO A C 1
ATOM 629 O O . PRO A 1 85 ? 51.481 -17.266 -18.428 1.00 27.31 85 PRO A O 1
ATOM 632 N N . TYR A 1 86 ? 50.765 -16.169 -20.260 1.00 25.23 86 TYR A N 1
ATOM 633 C CA . TYR A 1 86 ? 49.520 -16.910 -20.515 1.00 25.23 86 TYR A CA 1
ATOM 634 C C . TYR A 1 86 ? 49.814 -18.305 -21.090 1.00 25.23 86 TYR A C 1
ATOM 636 O O . TYR A 1 86 ? 50.856 -18.487 -21.716 1.00 25.23 86 TYR A O 1
ATOM 644 N N . ASP A 1 87 ? 48.821 -19.203 -21.069 1.00 24.27 87 ASP A N 1
ATOM 645 C CA . ASP A 1 87 ? 48.615 -20.086 -22.226 1.00 24.27 87 ASP A CA 1
ATOM 646 C C . ASP A 1 87 ? 47.129 -20.427 -22.473 1.00 24.27 87 ASP A C 1
ATOM 648 O O . ASP A 1 87 ? 46.297 -20.357 -21.567 1.00 24.27 87 ASP A O 1
ATOM 652 N N . ASN A 1 88 ? 46.795 -20.777 -23.719 1.00 27.06 88 ASN A N 1
ATOM 653 C CA . ASN A 1 88 ? 45.459 -21.143 -24.192 1.00 27.06 88 ASN A CA 1
ATOM 654 C C . ASN A 1 88 ? 45.404 -22.631 -24.562 1.00 27.06 88 ASN A C 1
ATOM 656 O O . ASN A 1 88 ? 46.070 -23.055 -25.502 1.00 27.06 88 ASN A O 1
ATOM 660 N N . THR A 1 89 ? 44.502 -23.408 -23.958 1.00 26.22 89 THR A N 1
ATOM 661 C CA . THR A 1 89 ? 44.109 -24.718 -24.514 1.00 26.22 89 THR A CA 1
ATOM 662 C C . THR A 1 89 ? 42.602 -24.950 -24.438 1.00 26.22 89 THR A C 1
ATOM 664 O O . THR A 1 89 ? 42.011 -25.074 -23.368 1.00 26.22 89 THR A O 1
ATOM 667 N N . ILE A 1 90 ? 41.974 -25.057 -25.612 1.00 27.50 90 ILE A N 1
ATOM 668 C CA . ILE A 1 90 ? 40.628 -25.616 -25.763 1.00 27.50 90 ILE A CA 1
ATOM 669 C C . ILE A 1 90 ? 40.781 -27.133 -25.886 1.00 27.50 90 ILE A C 1
ATOM 671 O O . ILE A 1 90 ? 41.412 -27.612 -26.825 1.00 27.50 90 ILE A O 1
ATOM 675 N N . VAL A 1 91 ? 40.164 -27.892 -24.978 1.00 25.25 91 VAL A N 1
ATOM 676 C CA . VAL A 1 91 ? 40.038 -29.352 -25.096 1.00 25.25 91 VAL A CA 1
ATOM 677 C C . VAL A 1 91 ? 38.581 -29.741 -24.874 1.00 25.25 91 VAL A C 1
ATOM 679 O O . VAL A 1 91 ? 38.019 -29.555 -23.797 1.00 25.25 91 VAL A O 1
ATOM 682 N N . THR A 1 92 ? 37.954 -30.291 -25.909 1.00 29.92 92 THR A N 1
ATOM 683 C CA . THR A 1 92 ? 36.581 -30.797 -25.863 1.00 29.92 92 THR A CA 1
ATOM 684 C C . THR A 1 92 ? 36.533 -32.188 -25.239 1.00 29.92 92 THR A C 1
ATOM 686 O O . THR A 1 92 ? 37.129 -33.122 -25.773 1.00 29.92 92 THR A O 1
ATOM 689 N N . SER A 1 93 ? 35.764 -32.363 -24.165 1.00 25.98 93 SER A N 1
ATOM 690 C CA . SER A 1 93 ? 35.344 -33.685 -23.685 1.00 25.98 93 SER A CA 1
ATOM 691 C C . SER A 1 93 ? 33.955 -33.623 -23.041 1.00 25.98 93 SER A C 1
ATOM 693 O O . SER A 1 93 ? 33.519 -32.577 -22.560 1.00 25.98 93 SER A O 1
ATOM 695 N N . VAL A 1 94 ? 33.222 -34.737 -23.104 1.00 28.77 94 VAL A N 1
ATOM 696 C CA . VAL A 1 94 ? 31.837 -34.848 -22.617 1.00 28.77 94 VAL A CA 1
ATOM 697 C C . VAL A 1 94 ? 31.831 -34.988 -21.086 1.00 28.77 94 VAL A C 1
ATOM 699 O O . VAL A 1 94 ? 32.589 -35.809 -20.565 1.00 28.77 94 VAL A O 1
ATOM 702 N N . PRO A 1 95 ? 30.990 -34.243 -20.340 1.00 31.80 95 PRO A N 1
ATOM 703 C CA . PRO A 1 95 ? 30.983 -34.314 -18.882 1.00 31.80 95 PRO A CA 1
ATOM 704 C C . PRO A 1 95 ? 30.401 -35.648 -18.368 1.00 31.80 95 PRO A C 1
ATOM 706 O O . PRO A 1 95 ? 29.321 -36.052 -18.810 1.00 31.80 95 PRO A O 1
ATOM 709 N N . PRO A 1 96 ? 31.048 -36.317 -17.393 1.00 31.42 96 PRO A N 1
ATOM 710 C CA . PRO A 1 96 ? 30.451 -37.441 -16.678 1.00 31.42 96 PRO A CA 1
ATOM 711 C C . PRO A 1 96 ? 29.325 -36.971 -15.741 1.00 31.42 96 PRO A C 1
ATOM 713 O O . PRO A 1 96 ? 29.260 -35.809 -15.337 1.00 31.42 96 PRO A O 1
ATOM 716 N N . SER A 1 97 ? 28.430 -37.891 -15.375 1.00 30.80 97 SER A N 1
ATOM 717 C CA . SER A 1 97 ? 27.259 -37.602 -14.537 1.00 30.80 97 SER A CA 1
ATOM 718 C C . SER A 1 97 ? 27.634 -36.992 -13.173 1.00 30.80 97 SER A C 1
ATOM 720 O O . SER A 1 97 ? 28.552 -37.493 -12.520 1.00 30.80 97 SER A O 1
ATOM 722 N N . PRO A 1 98 ? 26.910 -35.965 -12.683 1.00 32.38 98 PRO A N 1
ATOM 723 C CA . PRO A 1 98 ? 27.235 -35.326 -11.413 1.00 32.38 98 PRO A CA 1
ATOM 724 C C . PRO A 1 98 ? 27.013 -36.280 -10.223 1.00 32.38 98 PRO A C 1
ATOM 726 O O . PRO A 1 98 ? 25.984 -36.964 -10.162 1.00 32.38 98 PRO A O 1
ATOM 729 N N . PRO A 1 99 ? 27.933 -36.324 -9.240 1.00 30.92 99 PRO A N 1
ATOM 730 C CA . PRO A 1 99 ? 27.757 -37.133 -8.039 1.00 30.92 99 PRO A CA 1
ATOM 731 C C . PRO A 1 99 ? 26.623 -36.584 -7.162 1.00 30.92 99 PRO A C 1
ATOM 733 O O . PRO A 1 99 ? 26.382 -35.378 -7.098 1.00 30.92 99 PRO A O 1
ATOM 736 N N . ARG A 1 100 ? 25.938 -37.475 -6.430 1.00 29.84 100 ARG A N 1
ATOM 737 C CA . ARG A 1 100 ? 24.888 -37.079 -5.474 1.00 29.84 100 ARG A CA 1
ATOM 738 C C . ARG A 1 100 ? 25.482 -36.153 -4.395 1.00 29.84 100 ARG A C 1
ATOM 740 O O . ARG A 1 100 ? 26.527 -36.505 -3.840 1.00 29.84 100 ARG A O 1
ATOM 747 N N . PRO A 1 101 ? 24.832 -35.026 -4.045 1.00 30.88 101 PRO A N 1
ATOM 748 C CA . PRO A 1 101 ? 25.358 -34.109 -3.039 1.00 30.88 101 PRO A CA 1
ATOM 749 C C . PRO A 1 101 ? 25.453 -34.790 -1.666 1.00 30.88 101 PRO A C 1
ATOM 751 O O . PRO A 1 101 ? 24.469 -35.320 -1.148 1.00 30.88 101 PRO A O 1
ATOM 754 N N . LYS A 1 102 ? 26.649 -34.764 -1.067 1.00 33.88 102 LYS A N 1
ATOM 755 C CA . LYS A 1 102 ? 26.872 -35.161 0.329 1.00 33.88 102 LYS A CA 1
ATOM 756 C C . LYS A 1 102 ? 26.608 -33.950 1.227 1.00 33.88 102 LYS A C 1
ATOM 758 O O . LYS A 1 102 ? 27.256 -32.922 1.064 1.00 33.88 102 LYS A O 1
ATOM 763 N N . PHE A 1 103 ? 25.686 -34.078 2.180 1.00 34.19 103 PHE A N 1
ATOM 764 C CA . PHE A 1 103 ? 25.368 -33.017 3.144 1.00 34.19 103 PHE A CA 1
ATOM 765 C C . PHE A 1 103 ? 26.585 -32.646 4.009 1.00 34.19 103 PHE A C 1
ATOM 767 O O . PHE A 1 103 ? 27.261 -33.526 4.551 1.00 34.19 103 PHE A O 1
ATOM 774 N N . HIS A 1 104 ? 26.839 -31.349 4.197 1.00 37.66 104 HIS A N 1
ATOM 775 C CA . HIS A 1 104 ? 27.901 -30.872 5.084 1.00 37.66 104 HIS A CA 1
ATOM 776 C C . HIS A 1 104 ? 27.389 -30.708 6.521 1.00 37.66 104 HIS A C 1
ATOM 778 O O . HIS A 1 104 ? 26.453 -29.958 6.787 1.00 37.66 104 HIS A O 1
ATOM 784 N N . ARG A 1 105 ? 28.077 -31.337 7.488 1.00 39.94 105 ARG A N 1
ATOM 785 C CA . ARG A 1 105 ? 27.703 -31.321 8.920 1.00 39.94 105 ARG A CA 1
ATOM 786 C C . ARG A 1 105 ? 27.504 -29.914 9.518 1.00 39.94 105 ARG A C 1
ATOM 788 O O . ARG A 1 105 ? 26.762 -29.787 10.485 1.00 39.94 105 ARG A O 1
ATOM 795 N N . LYS A 1 106 ? 28.107 -28.858 8.950 1.00 36.62 106 LYS A N 1
ATOM 796 C CA . LYS A 1 106 ? 27.938 -27.463 9.413 1.00 36.62 106 LYS A CA 1
ATOM 797 C C . LYS A 1 106 ? 26.479 -26.977 9.367 1.00 36.62 106 LYS A C 1
ATOM 799 O O . LYS A 1 106 ? 26.079 -26.234 10.255 1.00 36.62 106 LYS A O 1
ATOM 804 N N . GLU A 1 107 ? 25.670 -27.437 8.412 1.00 40.25 107 GLU A N 1
ATOM 805 C CA . GLU A 1 107 ? 24.242 -27.076 8.329 1.00 40.25 107 GLU A CA 1
ATOM 806 C C . GLU A 1 107 ? 23.453 -27.604 9.539 1.00 40.25 107 GLU A C 1
ATOM 808 O O . GLU A 1 107 ? 22.593 -26.912 10.083 1.00 40.25 107 GLU A O 1
ATOM 813 N N . VAL A 1 108 ? 23.809 -28.803 10.015 1.00 40.31 108 VAL A N 1
ATOM 814 C CA . VAL A 1 108 ? 23.213 -29.426 11.204 1.00 40.31 108 VAL A CA 1
ATOM 815 C C . VAL A 1 108 ? 23.588 -28.654 12.470 1.00 40.31 108 VAL A C 1
ATOM 817 O O . VAL A 1 108 ? 22.720 -28.417 13.303 1.00 40.31 108 VAL A O 1
ATOM 820 N N . TYR A 1 109 ? 24.834 -28.185 12.602 1.00 38.94 109 TYR A N 1
ATOM 821 C CA . TYR A 1 109 ? 25.237 -27.359 13.749 1.00 38.94 109 TYR A CA 1
ATOM 822 C C . TYR A 1 109 ? 24.552 -25.986 13.778 1.00 38.94 109 TYR A C 1
ATOM 824 O O . TYR A 1 109 ? 24.195 -25.527 14.857 1.00 38.94 109 TYR A O 1
ATOM 832 N N . ILE A 1 110 ? 24.300 -25.354 12.626 1.00 41.94 110 ILE A N 1
ATOM 833 C CA . ILE A 1 110 ? 23.539 -24.091 12.564 1.00 41.94 110 ILE A CA 1
ATOM 834 C C . ILE A 1 110 ? 22.071 -24.326 12.951 1.00 41.94 110 ILE A C 1
ATOM 836 O O . ILE A 1 110 ? 21.511 -23.557 13.733 1.00 41.94 110 ILE A O 1
ATOM 840 N N . ALA A 1 111 ? 21.460 -25.416 12.473 1.00 38.50 111 ALA A N 1
ATOM 841 C CA . ALA A 1 111 ? 20.113 -25.806 12.888 1.00 38.50 111 ALA A CA 1
ATOM 842 C C . ALA A 1 111 ? 20.040 -26.121 14.395 1.00 38.50 111 ALA A C 1
ATOM 844 O O . ALA A 1 111 ? 19.096 -25.699 15.056 1.00 38.50 111 ALA A O 1
ATOM 845 N N . ILE A 1 112 ? 21.049 -26.801 14.953 1.00 41.44 112 ILE A N 1
ATOM 846 C CA . ILE A 1 112 ? 21.160 -27.079 16.392 1.00 41.44 112 ILE A CA 1
ATOM 847 C C . ILE A 1 112 ? 21.378 -25.791 17.196 1.00 41.44 112 ILE A C 1
ATOM 849 O O . ILE A 1 112 ? 20.745 -25.638 18.229 1.00 41.44 112 ILE A O 1
ATOM 853 N N . ALA A 1 113 ? 22.193 -24.838 16.736 1.00 38.62 113 ALA A N 1
ATOM 854 C CA . ALA A 1 113 ? 22.390 -23.560 17.427 1.00 38.62 113 ALA A CA 1
ATOM 855 C C . ALA A 1 113 ? 21.098 -22.722 17.467 1.00 38.62 113 ALA A C 1
ATOM 857 O O . ALA A 1 113 ? 20.728 -22.206 18.521 1.00 38.62 113 ALA A O 1
ATOM 858 N N . ALA A 1 114 ? 20.360 -22.659 16.353 1.00 41.59 114 ALA A N 1
ATOM 859 C CA . ALA A 1 114 ? 19.034 -22.043 16.319 1.00 41.59 114 ALA A CA 1
ATOM 860 C C . ALA A 1 114 ? 18.038 -22.777 17.238 1.00 41.59 114 ALA A C 1
ATOM 862 O O . ALA A 1 114 ? 17.270 -22.133 17.952 1.00 41.59 114 ALA A O 1
ATOM 863 N N . LEU A 1 115 ? 18.089 -24.115 17.280 1.00 45.78 115 LEU A N 1
ATOM 864 C CA . LEU A 1 115 ? 17.276 -24.921 18.190 1.00 45.78 115 LEU A CA 1
ATOM 865 C C . LEU A 1 115 ? 17.658 -24.695 19.661 1.00 45.78 115 LEU A C 1
ATOM 867 O O . LEU A 1 115 ? 16.768 -24.657 20.495 1.00 45.78 115 LEU A O 1
ATOM 871 N N . ILE A 1 116 ? 18.941 -24.507 19.987 1.00 43.94 116 ILE A N 1
ATOM 872 C CA . ILE A 1 116 ? 19.433 -24.229 21.347 1.00 43.94 116 ILE A CA 1
ATOM 873 C C . ILE A 1 116 ? 19.021 -22.830 21.808 1.00 43.94 116 ILE A C 1
ATOM 875 O O . ILE A 1 116 ? 18.629 -22.683 22.959 1.00 43.94 116 ILE A O 1
ATOM 879 N N . LEU A 1 117 ? 19.032 -21.816 20.938 1.00 38.31 117 LEU A N 1
ATOM 880 C CA . LEU A 1 117 ? 18.524 -20.481 21.280 1.00 38.31 117 LEU A CA 1
ATOM 881 C C . LEU A 1 117 ? 16.996 -20.486 21.464 1.00 38.31 117 LEU A C 1
ATOM 883 O O . LEU A 1 117 ? 16.488 -19.926 22.434 1.00 38.31 117 LEU A O 1
ATOM 887 N N . PHE A 1 118 ? 16.265 -21.194 20.598 1.00 45.78 118 PHE A N 1
ATOM 888 C CA . PHE A 1 118 ? 14.814 -21.377 20.726 1.00 45.78 118 PHE A CA 1
ATOM 889 C C . PHE A 1 118 ? 14.443 -22.184 21.986 1.00 45.78 118 PHE A C 1
ATOM 891 O O . PHE A 1 118 ? 13.541 -21.808 22.733 1.00 45.78 118 PHE A O 1
ATOM 898 N N . LEU A 1 119 ? 15.193 -23.251 22.285 1.00 41.78 119 LEU A N 1
ATOM 899 C CA . LEU A 1 119 ? 15.082 -24.008 23.533 1.00 41.78 119 LEU A CA 1
ATOM 900 C C . LEU A 1 119 ? 15.538 -23.193 24.747 1.00 41.78 119 LEU A C 1
ATOM 902 O O . LEU A 1 119 ? 14.981 -23.387 25.815 1.00 41.78 119 LEU A O 1
ATOM 906 N N . GLY A 1 120 ? 16.474 -22.254 24.604 1.00 37.88 120 GLY A N 1
ATOM 907 C CA . GLY A 1 120 ? 16.874 -21.312 25.651 1.00 37.88 120 GLY A CA 1
ATOM 908 C C . GLY A 1 120 ? 15.723 -20.396 26.067 1.00 37.88 120 GLY A C 1
ATOM 909 O O . GLY A 1 120 ? 15.467 -20.238 27.258 1.00 37.88 120 GLY A O 1
ATOM 910 N N . GLY A 1 121 ? 14.947 -19.894 25.100 1.00 39.00 121 GLY A N 1
ATOM 911 C CA . GLY A 1 121 ? 13.678 -19.207 25.369 1.00 39.00 121 GLY A CA 1
ATOM 912 C C . GLY A 1 121 ? 12.651 -20.110 26.067 1.00 39.00 121 GLY A C 1
ATOM 913 O O . GLY A 1 121 ? 12.014 -19.700 27.036 1.00 39.00 121 GLY A O 1
ATOM 914 N N . ILE A 1 122 ? 12.543 -21.376 25.649 1.00 43.31 122 ILE A N 1
ATOM 915 C CA . ILE A 1 122 ? 11.673 -22.372 26.304 1.00 43.31 122 ILE A CA 1
ATOM 916 C C . ILE A 1 122 ? 12.174 -22.741 27.716 1.00 43.31 122 ILE A C 1
ATOM 918 O O . ILE A 1 122 ? 11.359 -23.049 28.581 1.00 43.31 122 ILE A O 1
ATOM 922 N N . ILE A 1 123 ? 13.482 -22.672 27.983 1.00 39.25 123 ILE A N 1
ATOM 923 C CA . ILE A 1 123 ? 14.088 -22.900 29.302 1.00 39.25 123 ILE A CA 1
ATOM 924 C C . ILE A 1 123 ? 13.861 -21.691 30.215 1.00 39.25 123 ILE A C 1
ATOM 926 O O . ILE A 1 123 ? 13.494 -21.889 31.368 1.00 39.25 123 ILE A O 1
ATOM 930 N N . MET A 1 124 ? 13.940 -20.455 29.713 1.00 37.66 124 MET A N 1
ATOM 931 C CA . MET A 1 124 ? 13.472 -19.269 30.453 1.00 37.66 124 MET A CA 1
ATOM 932 C C . MET A 1 124 ? 11.984 -19.406 30.836 1.00 37.66 124 MET A C 1
ATOM 934 O O . MET A 1 124 ? 11.610 -19.133 31.974 1.00 37.66 124 MET A O 1
ATOM 938 N N . LEU A 1 125 ? 11.154 -19.950 29.936 1.00 41.12 125 LEU A N 1
ATOM 939 C CA . LEU A 1 125 ? 9.751 -20.317 30.200 1.00 41.12 125 LEU A CA 1
ATOM 940 C C . LEU A 1 125 ? 9.560 -21.582 31.071 1.00 41.12 125 LEU A C 1
ATOM 942 O O . LEU A 1 125 ? 8.430 -21.883 31.450 1.00 41.12 125 LEU A O 1
ATOM 946 N N . ALA A 1 126 ? 10.622 -22.329 31.393 1.00 39.22 126 ALA A N 1
ATOM 947 C CA . ALA A 1 126 ? 10.589 -23.517 32.260 1.00 39.22 126 ALA A CA 1
ATOM 948 C C . ALA A 1 126 ? 11.244 -23.290 33.638 1.00 39.22 126 ALA A C 1
ATOM 950 O O . ALA A 1 126 ? 11.016 -24.068 34.559 1.00 39.22 126 ALA A O 1
ATOM 951 N N . VAL A 1 127 ? 12.032 -22.221 33.792 1.00 39.50 127 VAL A N 1
ATOM 952 C CA . VAL A 1 127 ? 12.556 -21.733 35.082 1.00 39.50 127 VAL A CA 1
ATOM 953 C C . VAL A 1 127 ? 11.503 -20.890 35.828 1.00 39.50 127 VAL A C 1
ATOM 955 O O . VAL A 1 127 ? 11.608 -20.682 37.038 1.00 39.50 127 VAL A O 1
ATOM 958 N N . ALA A 1 128 ? 10.422 -20.482 35.151 1.00 40.84 128 ALA A N 1
ATOM 959 C CA . ALA A 1 128 ? 9.192 -20.036 35.801 1.00 40.84 128 ALA A CA 1
ATOM 960 C C . ALA A 1 128 ? 8.635 -21.148 36.724 1.00 40.84 128 ALA A C 1
ATOM 962 O O . ALA A 1 128 ? 8.361 -22.255 36.269 1.00 40.84 128 ALA A O 1
ATOM 963 N N . LYS A 1 129 ? 8.519 -20.835 38.026 1.00 34.50 129 LYS A N 1
ATOM 964 C CA . LYS A 1 129 ? 8.351 -21.748 39.183 1.00 34.50 129 LYS A CA 1
ATOM 965 C C . LYS A 1 129 ? 7.658 -23.112 38.909 1.00 34.50 129 LYS A C 1
ATOM 967 O O . LYS A 1 129 ? 6.522 -23.136 38.439 1.00 34.50 129 LYS A O 1
ATOM 972 N N . PRO A 1 130 ? 8.251 -24.248 39.342 1.00 35.81 130 PRO A N 1
ATOM 973 C CA . PRO A 1 130 ? 7.862 -25.602 38.917 1.00 35.81 130 PRO A CA 1
ATOM 974 C C . PRO A 1 130 ? 6.646 -26.205 39.659 1.00 35.81 130 PRO A C 1
ATOM 976 O O . PRO A 1 130 ? 6.623 -27.400 39.941 1.00 35.81 130 PRO A O 1
ATOM 979 N N . SER A 1 131 ? 5.632 -25.411 40.015 1.00 40.62 131 SER A N 1
ATOM 980 C CA . SER A 1 131 ? 4.507 -25.869 40.852 1.00 40.62 131 SER A CA 1
ATOM 981 C C . SER A 1 131 ? 3.269 -26.380 40.093 1.00 40.62 131 SER A C 1
ATOM 983 O O . SER A 1 131 ? 2.351 -26.866 40.743 1.00 40.62 131 SER A O 1
ATOM 985 N N . TYR A 1 132 ? 3.221 -26.295 38.753 1.00 44.75 132 TYR A N 1
ATOM 986 C CA . TYR A 1 132 ? 2.049 -26.694 37.944 1.00 44.75 132 TYR A CA 1
ATOM 987 C C . TYR A 1 132 ? 2.397 -27.335 36.575 1.00 44.75 132 TYR A C 1
ATOM 989 O O . TYR A 1 132 ? 1.916 -26.905 35.526 1.00 44.75 132 TYR A O 1
ATOM 997 N N . GLU A 1 133 ? 3.202 -28.406 36.551 1.00 35.62 133 GLU A N 1
ATOM 998 C CA . GLU A 1 133 ? 3.316 -29.267 35.355 1.00 35.62 133 GLU A CA 1
ATOM 999 C C . GLU A 1 133 ? 2.249 -30.376 35.365 1.00 35.62 133 GLU A C 1
ATOM 1001 O O . GLU A 1 133 ? 2.394 -31.390 36.043 1.00 35.62 133 GLU A O 1
ATOM 1006 N N . ASN A 1 134 ? 1.192 -30.210 34.562 1.00 44.50 134 ASN A N 1
ATOM 1007 C CA . ASN A 1 134 ? 0.180 -31.241 34.312 1.00 44.50 134 ASN A CA 1
ATOM 1008 C C . ASN A 1 134 ? 0.227 -31.732 32.853 1.00 44.50 134 ASN A C 1
ATOM 1010 O O . ASN A 1 134 ? 0.751 -31.056 31.964 1.00 44.50 134 ASN A O 1
ATOM 1014 N N . CYS A 1 135 ? -0.332 -32.919 32.583 1.00 37.06 135 CYS A N 1
ATOM 1015 C CA . CYS A 1 135 ? -0.173 -33.607 31.290 1.00 37.06 135 CYS A CA 1
ATOM 1016 C C . CYS A 1 135 ? -0.640 -32.768 30.076 1.00 37.06 135 CYS A C 1
ATOM 1018 O O . CYS A 1 135 ? -0.003 -32.786 29.021 1.00 37.06 135 CYS A O 1
ATOM 1020 N N . ALA A 1 136 ? -1.682 -31.945 30.254 1.00 35.75 136 ALA A N 1
ATOM 1021 C CA . ALA A 1 136 ? -2.186 -31.019 29.237 1.00 35.75 136 ALA A CA 1
ATOM 1022 C C . ALA A 1 136 ? -1.123 -30.016 28.743 1.00 35.75 136 ALA A C 1
ATOM 1024 O O . ALA A 1 136 ? -1.001 -29.800 27.539 1.00 35.75 136 ALA A O 1
ATOM 1025 N N . THR A 1 137 ? -0.297 -29.462 29.638 1.00 38.47 137 THR A N 1
ATOM 1026 C CA . THR A 1 137 ? 0.785 -28.521 29.293 1.00 38.47 137 THR A CA 1
ATOM 1027 C C . THR A 1 137 ? 1.849 -29.190 28.419 1.00 38.47 137 THR A C 1
ATOM 1029 O O . THR A 1 137 ? 2.392 -28.577 27.498 1.00 38.47 137 THR A O 1
ATOM 1032 N N . LYS A 1 138 ? 2.113 -30.479 28.668 1.00 38.16 138 LYS A N 1
ATOM 1033 C CA . LYS A 1 138 ? 3.057 -31.303 27.900 1.00 38.16 138 LYS A CA 1
ATOM 1034 C C . LYS A 1 138 ? 2.517 -31.591 26.497 1.00 38.16 138 LYS A C 1
ATOM 1036 O O . LYS A 1 138 ? 3.228 -31.381 25.515 1.00 38.16 138 LYS A O 1
ATOM 1041 N N . CYS A 1 139 ? 1.237 -31.959 26.396 1.00 37.19 139 CYS A N 1
ATOM 1042 C CA . CYS A 1 139 ? 0.545 -32.116 25.118 1.00 37.19 139 CYS A CA 1
ATOM 1043 C C . CYS A 1 139 ? 0.484 -30.804 24.321 1.00 37.19 139 CYS A C 1
ATOM 1045 O O . CYS A 1 139 ? 0.802 -30.826 23.137 1.00 37.19 139 CYS A O 1
ATOM 1047 N N . MET A 1 140 ? 0.150 -29.664 24.940 1.00 34.97 140 MET A N 1
ATOM 1048 C CA . MET A 1 140 ? 0.095 -28.367 24.248 1.00 34.97 140 MET A CA 1
ATOM 1049 C C . MET A 1 140 ? 1.461 -27.935 23.708 1.00 34.97 140 MET A C 1
ATOM 1051 O O . MET A 1 140 ? 1.557 -27.644 22.517 1.00 34.97 140 MET A O 1
ATOM 1055 N N . LYS A 1 141 ? 2.535 -27.985 24.516 1.00 36.03 141 LYS A N 1
ATOM 1056 C CA . LYS A 1 141 ? 3.905 -27.693 24.043 1.00 36.03 141 LYS A CA 1
ATOM 1057 C C . LYS A 1 141 ? 4.277 -28.568 22.833 1.00 36.03 141 LYS A C 1
ATOM 1059 O O . LYS A 1 141 ? 4.830 -28.071 21.854 1.00 36.03 141 LYS A O 1
ATOM 1064 N N . GLN A 1 142 ? 3.923 -29.855 22.858 1.00 35.19 142 GLN A N 1
ATOM 1065 C CA . GLN A 1 142 ? 4.201 -30.783 21.758 1.00 35.19 142 GLN A CA 1
ATOM 1066 C C . GLN A 1 142 ? 3.310 -30.543 20.522 1.00 35.19 142 GLN A C 1
ATOM 1068 O O . GLN A 1 142 ? 3.786 -30.676 19.393 1.00 35.19 142 GLN A O 1
ATOM 1073 N N . TYR A 1 143 ? 2.049 -30.146 20.709 1.00 37.38 143 TYR A N 1
ATOM 1074 C CA . TYR A 1 143 ? 1.096 -29.845 19.635 1.00 37.38 143 TYR A CA 1
ATOM 1075 C C . TYR A 1 143 ? 1.450 -28.540 18.910 1.00 37.38 143 TYR A C 1
ATOM 1077 O O . TYR A 1 143 ? 1.518 -28.535 17.681 1.00 37.38 143 TYR A O 1
ATOM 1085 N N . LEU A 1 144 ? 1.758 -27.474 19.658 1.00 34.75 144 LEU A N 1
ATOM 1086 C CA . LEU A 1 144 ? 2.129 -26.155 19.135 1.00 34.75 144 LEU A CA 1
ATOM 1087 C C . LEU A 1 144 ? 3.416 -26.237 18.302 1.00 34.75 144 LEU A C 1
ATOM 1089 O O . LEU A 1 144 ? 3.431 -25.851 17.134 1.00 34.75 144 LEU A O 1
ATOM 1093 N N . VAL A 1 145 ? 4.469 -26.858 18.853 1.00 37.00 145 VAL A N 1
ATOM 1094 C CA . VAL A 1 145 ? 5.723 -27.112 18.123 1.00 37.00 145 VAL A CA 1
ATOM 1095 C C . VAL A 1 145 ? 5.465 -27.963 16.878 1.00 37.00 145 VAL A C 1
ATOM 1097 O O . VAL A 1 145 ? 5.976 -27.641 15.807 1.00 37.00 145 VAL A O 1
ATOM 1100 N N . THR A 1 146 ? 4.638 -29.010 16.966 1.00 33.78 146 THR A N 1
ATOM 1101 C CA . THR A 1 146 ? 4.348 -29.872 15.809 1.00 33.78 146 THR A CA 1
ATOM 1102 C C . THR A 1 146 ? 3.585 -29.135 14.709 1.00 33.78 146 THR A C 1
ATOM 1104 O O . THR A 1 146 ? 3.951 -29.289 13.546 1.00 33.78 146 THR A O 1
ATOM 1107 N N . TYR A 1 147 ? 2.559 -28.338 15.031 1.00 36.91 147 TYR A N 1
ATOM 1108 C CA . TYR A 1 147 ? 1.736 -27.640 14.035 1.00 36.91 147 TYR A CA 1
ATOM 1109 C C . TYR A 1 147 ? 2.420 -26.415 13.433 1.00 36.91 147 TYR A C 1
ATOM 1111 O O . TYR A 1 147 ? 2.420 -26.286 12.209 1.00 36.91 147 TYR A O 1
ATOM 1119 N N . THR A 1 148 ? 3.089 -25.580 14.230 1.00 33.47 148 THR A N 1
ATOM 1120 C CA . THR A 1 148 ? 3.849 -24.434 13.706 1.00 33.47 148 THR A CA 1
ATOM 1121 C C . THR A 1 148 ? 5.002 -24.914 12.821 1.00 33.47 148 THR A C 1
ATOM 1123 O O . THR A 1 148 ? 5.178 -24.415 11.706 1.00 33.47 148 THR A O 1
ATOM 1126 N N . LEU A 1 149 ? 5.709 -25.985 13.216 1.00 33.44 149 LEU A N 1
ATOM 1127 C CA . LEU A 1 149 ? 6.661 -26.643 12.318 1.00 33.44 149 LEU A CA 1
ATOM 1128 C C . LEU A 1 149 ? 5.980 -27.303 11.111 1.00 33.44 149 LEU A C 1
ATOM 1130 O O . LEU A 1 149 ? 6.616 -27.378 10.067 1.00 33.44 149 LEU A O 1
ATOM 1134 N N . ARG A 1 150 ? 4.718 -27.756 11.178 1.00 36.09 150 ARG A N 1
ATOM 1135 C CA . ARG A 1 150 ? 3.993 -28.307 10.013 1.00 36.09 150 ARG A CA 1
ATOM 1136 C C . ARG A 1 150 ? 3.626 -27.229 9.000 1.00 36.09 150 ARG A C 1
ATOM 1138 O O . ARG A 1 150 ? 3.903 -27.431 7.824 1.00 36.09 150 ARG A O 1
ATOM 1145 N N . ALA A 1 151 ? 3.102 -26.084 9.430 1.00 37.28 151 ALA A N 1
ATOM 1146 C CA . ALA A 1 151 ? 2.804 -24.956 8.547 1.00 37.28 151 ALA A CA 1
ATOM 1147 C C . ALA A 1 151 ? 4.086 -24.437 7.862 1.00 37.28 151 ALA A C 1
ATOM 1149 O O . ALA A 1 151 ? 4.144 -24.310 6.635 1.00 37.28 151 ALA A O 1
ATOM 1150 N N . ILE A 1 152 ? 5.167 -24.262 8.634 1.00 37.22 152 ILE A N 1
ATOM 1151 C CA . ILE A 1 152 ? 6.490 -23.870 8.119 1.00 37.22 152 ILE A CA 1
ATOM 1152 C C . ILE A 1 152 ? 7.104 -24.973 7.228 1.00 37.22 152 ILE A C 1
ATOM 1154 O O . ILE A 1 152 ? 7.768 -24.675 6.239 1.00 37.22 152 ILE A O 1
ATOM 1158 N N . ARG A 1 153 ? 6.858 -26.262 7.491 1.00 34.88 153 ARG A N 1
ATOM 1159 C CA . ARG A 1 153 ? 7.364 -27.382 6.669 1.00 34.88 153 ARG A CA 1
ATOM 1160 C C . ARG A 1 153 ? 6.492 -27.696 5.448 1.00 34.88 153 ARG A C 1
ATOM 1162 O O . ARG A 1 153 ? 6.998 -28.297 4.502 1.00 34.88 153 ARG A O 1
ATOM 1169 N N . ASN A 1 154 ? 5.240 -27.250 5.414 1.00 40.28 154 ASN A N 1
ATOM 1170 C CA . ASN A 1 154 ? 4.340 -27.381 4.271 1.00 40.28 154 ASN A CA 1
ATOM 1171 C C . ASN A 1 154 ? 4.463 -26.152 3.359 1.00 40.28 154 ASN A C 1
ATOM 1173 O O . ASN A 1 154 ? 5.115 -26.237 2.317 1.00 40.28 154 ASN A O 1
ATOM 1177 N N . TYR A 1 155 ? 3.935 -24.994 3.767 1.00 43.38 155 TYR A N 1
ATOM 1178 C CA . TYR A 1 155 ? 3.976 -23.763 2.964 1.00 43.38 155 TYR A CA 1
ATOM 1179 C C . TYR A 1 155 ? 5.374 -23.145 2.954 1.00 43.38 155 TYR A C 1
ATOM 1181 O O . TYR A 1 155 ? 5.892 -22.807 1.890 1.00 43.38 155 TYR A O 1
ATOM 1189 N N . GLY A 1 156 ? 6.049 -23.097 4.106 1.00 38.75 156 GLY A N 1
ATOM 1190 C CA . GLY A 1 156 ? 7.427 -22.606 4.174 1.00 38.75 156 GLY A CA 1
ATOM 1191 C C . GLY A 1 156 ? 8.424 -23.499 3.422 1.00 38.75 156 GLY A C 1
ATOM 1192 O O . GLY A 1 156 ? 9.377 -22.963 2.861 1.00 38.75 156 GLY A O 1
ATOM 1193 N N . SER A 1 157 ? 8.187 -24.818 3.280 1.00 39.78 157 SER A N 1
ATOM 1194 C CA . SER A 1 157 ? 8.992 -25.651 2.362 1.00 39.78 157 SER A CA 1
ATOM 1195 C C . SER A 1 157 ? 8.556 -25.562 0.903 1.00 39.78 157 SER A C 1
ATOM 1197 O O . SER A 1 157 ? 9.386 -25.808 0.032 1.00 39.78 157 SER A O 1
ATOM 1199 N N . CYS A 1 158 ? 7.324 -25.140 0.599 1.00 37.53 158 CYS A N 1
ATOM 1200 C CA . CYS A 1 158 ? 6.977 -24.720 -0.757 1.00 37.53 158 CYS A CA 1
ATOM 1201 C C . CYS A 1 158 ? 7.750 -23.457 -1.139 1.00 37.53 158 CYS A C 1
ATOM 1203 O O . CYS A 1 158 ? 8.442 -23.476 -2.151 1.00 37.53 158 CYS A O 1
ATOM 1205 N N . LEU A 1 159 ? 7.739 -22.427 -0.286 1.00 38.28 159 LEU A N 1
ATOM 1206 C CA . LEU A 1 159 ? 8.513 -21.205 -0.499 1.00 38.28 159 LEU A CA 1
ATOM 1207 C C . LEU A 1 159 ? 10.017 -21.513 -0.576 1.00 38.28 159 LEU A C 1
ATOM 1209 O O . LEU A 1 159 ? 10.648 -21.207 -1.579 1.00 38.28 159 LEU A O 1
ATOM 1213 N N . HIS A 1 160 ? 10.587 -22.195 0.426 1.00 44.38 160 HIS A N 1
ATOM 1214 C CA . HIS A 1 160 ? 12.013 -22.548 0.491 1.00 44.38 160 HIS A CA 1
ATOM 1215 C C . HIS A 1 160 ? 12.479 -23.422 -0.685 1.00 44.38 160 HIS A C 1
ATOM 1217 O O . HIS A 1 160 ? 13.588 -23.228 -1.161 1.00 44.38 160 HIS A O 1
ATOM 1223 N N . LYS A 1 161 ? 11.649 -24.337 -1.207 1.00 40.53 161 LYS A N 1
ATOM 1224 C CA . LYS A 1 161 ? 11.977 -25.133 -2.409 1.00 40.53 161 LYS A CA 1
ATOM 1225 C C . LYS A 1 161 ? 11.585 -24.446 -3.730 1.00 40.53 161 LYS A C 1
ATOM 1227 O O . LYS A 1 161 ? 11.747 -25.055 -4.785 1.00 40.53 161 LYS A O 1
ATOM 1232 N N . CYS A 1 162 ? 11.043 -23.229 -3.689 1.00 36.69 162 CYS A N 1
ATOM 1233 C CA . CYS A 1 162 ? 11.026 -22.302 -4.825 1.00 36.69 162 CYS A CA 1
ATOM 1234 C C . CYS A 1 162 ? 12.211 -21.323 -4.778 1.00 36.69 162 CYS A C 1
ATOM 1236 O O . CYS A 1 162 ? 12.475 -20.680 -5.789 1.00 36.69 162 CYS A O 1
ATOM 1238 N N . LYS A 1 163 ? 12.920 -21.210 -3.639 1.00 38.31 163 LYS A N 1
ATOM 1239 C CA . LYS A 1 163 ? 14.110 -20.361 -3.510 1.00 38.31 163 LYS A CA 1
ATOM 1240 C C . LYS A 1 163 ? 15.270 -20.956 -4.294 1.00 38.31 163 LYS A C 1
ATOM 1242 O O . LYS A 1 163 ? 15.880 -21.935 -3.871 1.00 38.31 163 LYS A O 1
ATOM 1247 N N . HIS A 1 164 ? 15.612 -20.297 -5.389 1.00 48.19 164 HIS A N 1
ATOM 1248 C CA . HIS A 1 164 ? 16.867 -20.511 -6.096 1.00 48.19 164 HIS A CA 1
ATOM 1249 C C . HIS A 1 164 ? 17.773 -19.292 -5.879 1.00 48.19 164 HIS A C 1
ATOM 1251 O O . HIS A 1 164 ? 17.335 -18.150 -6.036 1.00 48.19 164 HIS A O 1
ATOM 1257 N N . SER A 1 165 ? 19.023 -19.541 -5.480 1.00 40.56 165 SER A N 1
ATOM 1258 C CA . SER A 1 165 ? 20.077 -18.526 -5.406 1.00 40.56 165 SER A CA 1
ATOM 1259 C C . SER A 1 165 ? 20.905 -18.563 -6.681 1.00 40.56 165 SER A C 1
ATOM 1261 O O . SER A 1 165 ? 21.375 -19.630 -7.074 1.00 40.56 165 SER A O 1
ATOM 1263 N N . TYR A 1 166 ? 21.096 -17.403 -7.302 1.00 47.09 166 TYR A N 1
ATOM 1264 C CA . TYR A 1 166 ? 21.870 -17.253 -8.531 1.00 47.09 166 TYR A CA 1
ATOM 1265 C C . TYR A 1 166 ? 22.924 -16.159 -8.365 1.00 47.09 166 TYR A C 1
ATOM 1267 O O . TYR A 1 166 ? 22.629 -15.093 -7.829 1.00 47.09 166 TYR A O 1
ATOM 1275 N N . ASN A 1 167 ? 24.125 -16.400 -8.896 1.00 36.38 167 ASN A N 1
ATOM 1276 C CA . ASN A 1 167 ? 25.189 -15.390 -8.977 1.00 36.38 167 ASN A CA 1
ATOM 1277 C C . ASN A 1 167 ? 25.034 -14.482 -10.217 1.00 36.38 167 ASN A C 1
ATOM 1279 O O . ASN A 1 167 ? 25.617 -13.405 -10.275 1.00 36.38 167 ASN A O 1
ATOM 1283 N N . ALA A 1 168 ? 24.253 -14.921 -11.209 1.00 42.34 168 ALA A N 1
ATOM 1284 C CA . ALA A 1 168 ? 23.796 -14.145 -12.358 1.00 42.34 168 ALA A CA 1
ATOM 1285 C C . ALA A 1 168 ? 22.497 -14.770 -12.889 1.00 42.34 168 ALA A C 1
ATOM 1287 O O . ALA A 1 168 ? 22.364 -15.997 -12.899 1.00 42.34 168 ALA A O 1
ATOM 1288 N N . ILE A 1 169 ? 21.556 -13.945 -13.342 1.00 55.16 169 ILE A N 1
ATOM 1289 C CA . ILE A 1 169 ? 20.257 -14.364 -13.871 1.00 55.16 169 ILE A CA 1
ATOM 1290 C C . ILE A 1 169 ? 20.135 -13.830 -15.304 1.00 55.16 169 ILE A C 1
ATOM 1292 O O . ILE A 1 169 ? 20.273 -12.634 -15.534 1.00 55.16 169 ILE A O 1
ATOM 1296 N N . LYS A 1 170 ? 19.871 -14.706 -16.282 1.00 48.94 170 LYS A N 1
ATOM 1297 C CA . LYS A 1 170 ? 19.501 -14.293 -17.647 1.00 48.94 170 LYS A CA 1
ATOM 1298 C C . LYS A 1 170 ? 17.976 -14.258 -17.769 1.00 48.94 170 LYS A C 1
ATOM 1300 O O . LYS A 1 170 ? 17.363 -15.305 -17.963 1.00 48.94 170 LYS A O 1
ATOM 1305 N N . GLY A 1 171 ? 17.378 -13.075 -17.626 1.00 51.66 171 GLY A N 1
ATOM 1306 C CA . GLY A 1 171 ? 15.950 -12.849 -17.893 1.00 51.66 171 GLY A CA 1
ATOM 1307 C C . GLY A 1 171 ? 15.620 -12.706 -19.379 1.00 51.66 171 GLY A C 1
ATOM 1308 O O . GLY A 1 171 ? 16.515 -12.514 -20.202 1.00 51.66 171 GLY A O 1
ATOM 1309 N N . THR A 1 172 ? 14.330 -12.764 -19.728 1.00 53.88 172 THR A N 1
ATOM 1310 C CA . THR A 1 172 ? 13.860 -12.614 -21.123 1.00 53.88 172 THR A CA 1
ATOM 1311 C C . THR A 1 172 ? 13.967 -11.197 -21.683 1.00 53.88 172 THR A C 1
ATOM 1313 O O . THR A 1 172 ? 13.888 -11.001 -22.899 1.00 53.88 172 THR A O 1
ATOM 1316 N N . GLY A 1 173 ? 14.191 -10.214 -20.815 1.00 66.69 173 GLY A N 1
ATOM 1317 C CA . GLY A 1 173 ? 14.658 -8.890 -21.200 1.00 66.69 173 GLY A CA 1
ATOM 1318 C C . GLY A 1 173 ? 14.205 -7.767 -20.280 1.00 66.69 173 GLY A C 1
ATOM 1319 O O . GLY A 1 173 ? 14.792 -6.689 -20.374 1.00 66.69 173 GLY A O 1
ATOM 1320 N N . ILE A 1 174 ? 13.217 -7.989 -19.410 1.00 80.25 174 ILE A N 1
ATOM 1321 C CA . ILE A 1 174 ? 12.608 -6.916 -18.621 1.00 80.25 174 ILE A CA 1
ATOM 1322 C C . ILE A 1 174 ? 12.837 -7.138 -17.122 1.00 80.25 174 ILE A C 1
ATOM 1324 O O . ILE A 1 174 ? 12.815 -8.266 -16.625 1.00 80.25 174 ILE A O 1
ATOM 1328 N N . ALA A 1 175 ? 13.095 -6.042 -16.408 1.00 80.81 175 ALA A N 1
ATOM 1329 C CA . ALA A 1 175 ? 13.179 -6.013 -14.953 1.00 80.81 175 ALA A CA 1
ATOM 1330 C C . ALA A 1 175 ? 12.377 -4.829 -14.400 1.00 80.81 175 ALA A C 1
ATOM 1332 O O . ALA A 1 175 ? 12.491 -3.709 -14.899 1.00 80.81 175 ALA A O 1
ATOM 1333 N N . PHE A 1 176 ? 11.607 -5.087 -13.349 1.00 85.38 176 PHE A N 1
ATOM 1334 C CA . PHE A 1 176 ? 10.852 -4.101 -12.584 1.00 85.38 176 PHE A CA 1
ATOM 1335 C C . PHE A 1 176 ? 11.479 -3.987 -11.195 1.00 85.38 176 PHE A C 1
ATOM 1337 O O . PHE A 1 176 ? 11.686 -5.008 -10.543 1.00 85.38 176 PHE A O 1
ATOM 1344 N N . LEU A 1 177 ? 11.802 -2.782 -10.736 1.00 86.31 177 LEU A N 1
ATOM 1345 C CA . LEU A 1 177 ? 12.362 -2.533 -9.406 1.00 86.31 177 LEU A CA 1
ATOM 1346 C C . LEU A 1 177 ? 11.420 -1.601 -8.638 1.00 86.31 177 LEU A C 1
ATOM 1348 O O . LEU A 1 177 ? 11.200 -0.468 -9.068 1.00 86.31 177 LEU A O 1
ATOM 1352 N N . VAL A 1 178 ? 10.921 -2.056 -7.485 1.00 83.12 178 VAL A N 1
ATOM 1353 C CA . VAL A 1 178 ? 10.382 -1.156 -6.456 1.00 83.12 178 VAL A CA 1
ATOM 1354 C C . VAL A 1 178 ? 11.572 -0.504 -5.748 1.00 83.12 178 VAL A C 1
ATOM 1356 O O . VAL A 1 178 ? 12.413 -1.195 -5.168 1.00 83.12 178 VAL A O 1
ATOM 1359 N N . ILE A 1 179 ? 11.665 0.821 -5.821 1.00 83.19 179 ILE A N 1
ATOM 1360 C CA . ILE A 1 179 ? 12.691 1.623 -5.154 1.00 83.19 179 ILE A CA 1
ATOM 1361 C C . ILE A 1 179 ? 12.159 2.019 -3.774 1.00 83.19 179 ILE A C 1
ATOM 1363 O O . ILE A 1 179 ? 11.385 2.965 -3.639 1.00 83.19 179 ILE A O 1
ATOM 1367 N N . GLY A 1 180 ? 12.582 1.269 -2.756 1.00 74.69 180 GLY A N 1
ATOM 1368 C CA . GLY A 1 180 ? 12.273 1.516 -1.346 1.00 74.69 180 GLY A CA 1
ATOM 1369 C C . GLY A 1 180 ? 13.488 1.965 -0.526 1.00 74.69 180 GLY A C 1
ATOM 1370 O O . GLY A 1 180 ? 14.575 2.207 -1.051 1.00 74.69 180 GLY A O 1
ATOM 1371 N N . ALA A 1 181 ? 13.305 2.050 0.793 1.00 67.44 181 ALA A N 1
ATOM 1372 C CA . ALA A 1 181 ? 14.346 2.466 1.732 1.00 67.44 181 ALA A CA 1
ATOM 1373 C C . ALA A 1 181 ? 15.525 1.473 1.802 1.00 67.44 181 ALA A C 1
ATOM 1375 O O . ALA A 1 181 ? 15.329 0.268 1.975 1.00 67.44 181 ALA A O 1
ATOM 1376 N N . VAL A 1 182 ? 16.758 1.989 1.764 1.00 70.69 182 VAL A N 1
ATOM 1377 C CA . VAL A 1 182 ? 17.983 1.207 2.001 1.00 70.69 182 VAL A CA 1
ATOM 1378 C C . VAL A 1 182 ? 18.364 1.276 3.480 1.00 70.69 182 VAL A C 1
ATOM 1380 O O . VAL A 1 182 ? 18.423 2.354 4.065 1.00 70.69 182 VAL A O 1
ATOM 1383 N N . SER A 1 183 ? 18.641 0.127 4.101 1.00 69.50 183 SER A N 1
ATOM 1384 C CA . SER A 1 183 ? 19.159 0.067 5.474 1.00 69.50 183 SER A CA 1
ATOM 1385 C C . SER A 1 183 ? 20.684 0.178 5.481 1.00 69.50 183 SER A C 1
ATOM 1387 O O . SER A 1 183 ? 21.368 -0.701 4.956 1.00 69.50 183 SER A O 1
ATOM 1389 N N . LEU A 1 184 ? 21.210 1.237 6.098 1.00 72.12 184 LEU A N 1
ATOM 1390 C CA . LEU A 1 184 ? 22.645 1.479 6.267 1.00 72.12 184 LEU A CA 1
ATOM 1391 C C . LEU A 1 184 ? 23.092 1.227 7.714 1.00 72.12 184 LEU A C 1
ATOM 1393 O O . LEU A 1 184 ? 22.325 1.420 8.659 1.00 72.12 184 LEU A O 1
ATOM 1397 N N . LEU A 1 185 ? 24.337 0.768 7.867 1.00 75.19 185 LEU A N 1
ATOM 1398 C CA . LEU A 1 185 ? 25.019 0.569 9.148 1.00 75.19 185 LEU A CA 1
ATOM 1399 C C . LEU A 1 185 ? 26.458 1.115 9.022 1.00 75.19 185 LEU A C 1
ATOM 1401 O O . LEU A 1 185 ? 27.228 0.540 8.249 1.00 75.19 185 LEU A O 1
ATOM 1405 N N . PRO A 1 186 ? 26.844 2.179 9.757 1.00 83.56 186 PRO A N 1
ATOM 1406 C CA . PRO A 1 186 ? 26.027 2.954 10.701 1.00 83.56 186 PRO A CA 1
ATOM 1407 C C . PRO A 1 186 ? 24.814 3.643 10.035 1.00 83.56 186 PRO A C 1
ATOM 1409 O O . PRO A 1 186 ? 24.769 3.730 8.807 1.00 83.56 186 PRO A O 1
ATOM 1412 N N . PRO A 1 187 ? 23.823 4.113 10.820 1.00 83.88 187 PRO A N 1
ATOM 1413 C CA . PRO A 1 187 ? 22.706 4.896 10.294 1.00 83.88 187 PRO A CA 1
ATOM 1414 C C . PRO A 1 187 ? 23.194 6.128 9.513 1.00 83.88 187 PRO A C 1
ATOM 1416 O O . PRO A 1 187 ? 24.191 6.737 9.918 1.00 83.88 187 PRO A O 1
ATOM 1419 N N . PRO A 1 188 ? 22.503 6.517 8.428 1.00 88.12 188 PRO A N 1
ATOM 1420 C CA . PRO A 1 188 ? 22.937 7.625 7.591 1.00 88.12 188 PRO A CA 1
ATOM 1421 C C . PRO A 1 188 ? 22.864 8.957 8.344 1.00 88.12 188 PRO A C 1
ATOM 1423 O O . PRO A 1 188 ? 22.067 9.132 9.274 1.00 88.12 188 PRO A O 1
ATOM 1426 N N . GLN A 1 189 ? 23.711 9.893 7.929 1.00 88.75 189 GLN A N 1
ATOM 1427 C CA . GLN A 1 189 ? 23.753 11.270 8.422 1.00 88.75 189 GLN A CA 1
ATOM 1428 C C . GLN A 1 189 ? 23.234 12.266 7.376 1.00 88.75 189 GLN A C 1
ATOM 1430 O O . GLN A 1 189 ? 22.722 13.325 7.736 1.00 88.75 189 GLN A O 1
ATOM 1435 N N . THR A 1 190 ? 23.337 11.931 6.086 1.00 91.88 190 THR A N 1
ATOM 1436 C CA . THR A 1 190 ? 22.997 12.820 4.966 1.00 91.88 190 THR A CA 1
ATOM 1437 C C . THR A 1 190 ? 22.096 12.149 3.928 1.00 91.88 190 THR A C 1
ATOM 1439 O O . THR A 1 190 ? 22.061 10.924 3.809 1.00 91.88 190 THR A O 1
ATOM 1442 N N . ASP A 1 191 ? 21.386 12.964 3.140 1.00 93.44 191 ASP A N 1
ATOM 1443 C CA . ASP A 1 191 ? 20.602 12.482 1.996 1.00 93.44 191 ASP A CA 1
ATOM 1444 C C . ASP A 1 191 ? 21.495 11.751 0.979 1.00 93.44 191 ASP A C 1
ATOM 1446 O O . ASP A 1 191 ? 21.132 10.677 0.503 1.00 93.44 191 ASP A O 1
ATOM 1450 N N . ASP A 1 192 ? 22.675 12.301 0.668 1.00 93.56 192 ASP A N 1
ATOM 1451 C CA . ASP A 1 192 ? 23.577 11.750 -0.347 1.00 93.56 192 ASP A CA 1
ATOM 1452 C C . ASP A 1 192 ? 24.117 10.359 0.012 1.00 93.56 192 ASP A C 1
ATOM 1454 O O . ASP A 1 192 ? 24.176 9.505 -0.868 1.00 93.56 192 ASP A O 1
ATOM 1458 N N . GLU A 1 193 ? 24.398 10.065 1.289 1.00 92.31 193 GLU A N 1
ATOM 1459 C CA . GLU A 1 193 ? 24.735 8.699 1.735 1.00 92.31 193 GLU A CA 1
ATOM 1460 C C . GLU A 1 193 ? 23.642 7.683 1.367 1.00 92.31 193 GLU A C 1
ATOM 1462 O O . GLU A 1 193 ? 23.940 6.573 0.919 1.00 92.31 193 GLU A O 1
ATOM 1467 N N . VAL A 1 194 ? 22.370 8.062 1.528 1.00 92.06 194 VAL A N 1
ATOM 1468 C CA . VAL A 1 194 ? 21.224 7.205 1.194 1.00 92.06 194 VAL A CA 1
ATOM 1469 C C . VAL A 1 194 ? 21.052 7.095 -0.320 1.00 92.06 194 VAL A C 1
ATOM 1471 O O . VAL A 1 194 ? 20.801 6.000 -0.824 1.00 92.06 194 VAL A O 1
ATOM 1474 N N . LEU A 1 195 ? 21.226 8.196 -1.057 1.00 93.88 195 LEU A N 1
ATOM 1475 C CA . LEU A 1 195 ? 21.122 8.222 -2.519 1.00 93.88 195 LEU A CA 1
ATOM 1476 C C . LEU A 1 195 ? 22.231 7.406 -3.200 1.00 93.88 195 LEU A C 1
ATOM 1478 O O . LEU A 1 195 ? 21.939 6.621 -4.103 1.00 93.88 195 LEU A O 1
ATOM 1482 N N . ASP A 1 196 ? 23.482 7.534 -2.759 1.00 91.50 196 ASP A N 1
ATOM 1483 C CA . ASP A 1 196 ? 24.615 6.783 -3.308 1.00 91.50 196 ASP A CA 1
ATOM 1484 C C . ASP A 1 196 ? 24.556 5.295 -2.939 1.00 91.50 196 ASP A C 1
ATOM 1486 O O . ASP A 1 196 ? 24.862 4.436 -3.773 1.00 91.50 196 ASP A O 1
ATOM 1490 N N . ALA A 1 197 ? 24.069 4.951 -1.741 1.00 90.12 197 ALA A N 1
ATOM 1491 C CA . ALA A 1 197 ? 23.786 3.563 -1.376 1.00 90.12 197 ALA A CA 1
ATOM 1492 C C . ALA A 1 197 ? 22.655 2.945 -2.219 1.00 90.12 197 ALA A C 1
ATOM 1494 O O . ALA A 1 197 ? 22.741 1.780 -2.614 1.00 90.12 197 ALA A O 1
ATOM 1495 N N . LEU A 1 198 ? 21.615 3.725 -2.526 1.00 91.19 198 LEU A N 1
ATOM 1496 C CA . LEU A 1 198 ? 20.480 3.320 -3.356 1.00 91.19 198 LEU A CA 1
ATOM 1497 C C . LEU A 1 198 ? 20.886 3.122 -4.821 1.00 91.19 198 LEU A C 1
ATOM 1499 O O . LEU A 1 198 ? 20.544 2.091 -5.403 1.00 91.19 198 LEU A O 1
ATOM 1503 N N . LEU A 1 199 ? 21.683 4.029 -5.396 1.00 91.12 199 LEU A N 1
ATOM 1504 C CA . LEU A 1 199 ? 22.291 3.815 -6.715 1.00 91.12 199 LEU A CA 1
ATOM 1505 C C . LEU A 1 199 ? 23.188 2.570 -6.723 1.00 91.12 199 LEU A C 1
ATOM 1507 O O . LEU A 1 199 ? 23.068 1.741 -7.622 1.00 91.12 199 LEU A O 1
ATOM 1511 N N . SER A 1 200 ? 24.022 2.385 -5.695 1.00 88.44 200 SER A N 1
ATOM 1512 C CA . SER A 1 200 ? 24.903 1.214 -5.569 1.00 88.44 200 SER A CA 1
ATOM 1513 C C . SER A 1 200 ? 24.132 -0.113 -5.479 1.00 88.44 200 SER A C 1
ATOM 1515 O O . SER A 1 200 ? 24.591 -1.136 -5.992 1.00 88.44 200 SER A O 1
ATOM 1517 N N . GLU A 1 201 ? 22.954 -0.128 -4.844 1.00 87.06 201 GLU A N 1
ATOM 1518 C CA . GLU A 1 201 ? 22.067 -1.299 -4.827 1.00 87.06 201 GLU A CA 1
ATOM 1519 C C . GLU A 1 201 ? 21.441 -1.542 -6.209 1.00 87.06 201 GLU A C 1
ATOM 1521 O O . GLU A 1 201 ? 21.460 -2.677 -6.681 1.00 87.06 201 GLU A O 1
ATOM 1526 N N . ILE A 1 202 ? 20.959 -0.498 -6.897 1.00 88.69 202 ILE A N 1
ATOM 1527 C CA . ILE A 1 202 ? 20.415 -0.604 -8.264 1.00 88.69 202 ILE A CA 1
ATOM 1528 C C . ILE A 1 202 ? 21.481 -1.124 -9.241 1.00 88.69 202 ILE A C 1
ATOM 1530 O O . ILE A 1 202 ? 21.215 -2.057 -10.001 1.00 88.69 202 ILE A O 1
ATOM 1534 N N . GLU A 1 203 ? 22.701 -0.590 -9.209 1.00 87.88 203 GLU A N 1
ATOM 1535 C CA . GLU A 1 203 ? 23.803 -1.049 -10.061 1.00 87.88 203 GLU A CA 1
ATOM 1536 C C . GLU A 1 203 ? 24.202 -2.498 -9.756 1.00 87.88 203 GLU A C 1
ATOM 1538 O O . GLU A 1 203 ? 24.372 -3.300 -10.683 1.00 87.88 203 GLU A O 1
ATOM 1543 N N . TRP A 1 204 ? 24.262 -2.884 -8.475 1.00 86.00 204 TRP A N 1
ATOM 1544 C CA . TRP A 1 204 ? 24.484 -4.278 -8.089 1.00 86.00 204 TRP A CA 1
ATOM 1545 C C . TRP A 1 204 ? 23.375 -5.199 -8.622 1.00 86.00 204 TRP A C 1
ATOM 1547 O O . TRP A 1 204 ? 23.682 -6.200 -9.277 1.00 86.00 204 TRP A O 1
ATOM 1557 N N . LEU A 1 205 ? 22.100 -4.847 -8.428 1.00 84.56 205 LEU A N 1
ATOM 1558 C CA . LEU A 1 205 ? 20.954 -5.609 -8.936 1.00 84.56 205 LEU A CA 1
ATOM 1559 C C . LEU A 1 205 ? 21.021 -5.776 -10.458 1.00 84.56 205 LEU A C 1
ATOM 1561 O O . LEU A 1 205 ? 20.879 -6.888 -10.971 1.00 84.56 205 LEU A O 1
ATOM 1565 N N . LEU A 1 206 ? 21.303 -4.702 -11.196 1.00 83.56 206 LEU A N 1
ATOM 1566 C CA . LEU A 1 206 ? 21.404 -4.737 -12.655 1.00 83.56 206 LEU A CA 1
ATOM 1567 C C . LEU A 1 206 ? 22.618 -5.537 -13.145 1.00 83.56 206 LEU A C 1
ATOM 1569 O O . LEU A 1 206 ? 22.517 -6.204 -14.178 1.00 83.56 206 LEU A O 1
ATOM 1573 N N . SER A 1 207 ? 23.718 -5.576 -12.385 1.00 80.62 207 SER A N 1
ATOM 1574 C CA . SER A 1 207 ? 24.874 -6.439 -12.676 1.00 80.62 207 SER A CA 1
ATOM 1575 C C . SER A 1 207 ? 24.548 -7.940 -12.582 1.00 80.62 207 SER A C 1
ATOM 1577 O O . SER A 1 207 ? 25.180 -8.752 -13.271 1.00 80.62 207 SER A O 1
ATOM 1579 N N . VAL A 1 208 ? 23.537 -8.312 -11.784 1.00 78.81 208 VAL A N 1
ATOM 1580 C CA . VAL A 1 208 ? 23.072 -9.696 -11.583 1.00 78.81 208 VAL A CA 1
ATOM 1581 C C . VAL A 1 208 ? 21.911 -10.053 -12.520 1.00 78.81 208 VAL A C 1
ATOM 1583 O O . VAL A 1 208 ? 21.931 -11.136 -13.101 1.00 78.81 208 VAL A O 1
ATOM 1586 N N . VAL A 1 209 ? 20.924 -9.163 -12.688 1.00 79.50 209 VAL A N 1
ATOM 1587 C CA . VAL A 1 209 ? 19.658 -9.407 -13.422 1.00 79.50 209 VAL A CA 1
ATOM 1588 C C . VAL A 1 209 ? 19.748 -9.073 -14.916 1.00 79.50 209 VAL A C 1
ATOM 1590 O O . VAL A 1 209 ? 19.080 -9.704 -15.733 1.00 79.50 209 VAL A O 1
ATOM 1593 N N . ARG A 1 210 ? 20.587 -8.095 -15.286 1.00 79.44 210 ARG A N 1
ATOM 1594 C CA . ARG A 1 210 ? 20.946 -7.730 -16.671 1.00 79.44 210 ARG A CA 1
ATOM 1595 C C . ARG A 1 210 ? 19.751 -7.616 -17.645 1.00 79.44 210 ARG A C 1
ATOM 1597 O O . ARG A 1 210 ? 19.752 -8.308 -18.666 1.00 79.44 210 ARG A O 1
ATOM 1604 N N . PRO A 1 211 ? 18.758 -6.734 -17.408 1.00 82.94 211 PRO A N 1
ATOM 1605 C CA . PRO A 1 211 ? 17.684 -6.492 -18.377 1.00 82.94 211 PRO A CA 1
ATOM 1606 C C . PRO A 1 211 ? 18.235 -6.038 -19.741 1.00 82.94 211 PRO A C 1
ATOM 1608 O O . PRO A 1 211 ? 19.230 -5.307 -19.813 1.00 82.94 211 PRO A O 1
ATOM 1611 N N . GLN A 1 212 ? 17.574 -6.492 -20.808 1.00 78.69 212 GLN A N 1
ATOM 1612 C CA . GLN A 1 212 ? 17.988 -6.388 -22.218 1.00 78.69 212 GLN A CA 1
ATOM 1613 C C . GLN A 1 212 ? 17.016 -5.568 -23.088 1.00 78.69 212 GLN A C 1
ATOM 1615 O O . GLN A 1 212 ? 17.331 -5.299 -24.238 1.00 78.69 212 GLN A O 1
ATOM 1620 N N . LYS A 1 213 ? 15.822 -5.226 -22.583 1.00 84.44 213 LYS A N 1
ATOM 1621 C CA . LYS A 1 213 ? 14.758 -4.539 -23.341 1.00 84.44 213 LYS A CA 1
ATOM 1622 C C . LYS A 1 213 ? 14.185 -3.339 -22.596 1.00 84.44 213 LYS A C 1
ATOM 1624 O O . LYS A 1 213 ? 14.140 -2.247 -23.147 1.00 84.44 213 LYS A O 1
ATOM 1629 N N . LEU A 1 214 ? 13.761 -3.552 -21.350 1.00 87.31 214 LEU A N 1
ATOM 1630 C CA . LEU A 1 214 ? 13.136 -2.534 -20.509 1.00 87.31 214 LEU A CA 1
ATOM 1631 C C . LEU A 1 214 ? 13.611 -2.672 -19.057 1.00 87.31 214 LEU A C 1
ATOM 1633 O O . LEU A 1 214 ? 13.728 -3.777 -18.525 1.00 87.31 214 LEU A O 1
ATOM 1637 N N . LEU A 1 215 ? 13.857 -1.537 -18.416 1.00 91.19 215 LEU A N 1
ATOM 1638 C CA . LEU A 1 215 ? 13.989 -1.397 -16.972 1.00 91.19 215 LEU A CA 1
ATOM 1639 C C . LEU A 1 215 ? 12.876 -0.466 -16.479 1.00 91.19 215 LEU A C 1
ATOM 1641 O O . LEU A 1 215 ? 12.841 0.689 -16.883 1.00 91.19 215 LEU A O 1
ATOM 1645 N N . TYR A 1 216 ? 11.979 -0.949 -15.625 1.00 93.44 216 TYR A N 1
ATOM 1646 C CA . TYR A 1 216 ? 10.965 -0.115 -14.975 1.00 93.44 216 TYR A CA 1
ATOM 1647 C C . TYR A 1 216 ? 11.404 0.167 -13.536 1.00 93.44 216 TYR A C 1
ATOM 1649 O O . TYR A 1 216 ? 11.622 -0.762 -12.757 1.00 93.44 216 TYR A O 1
ATOM 1657 N N . LEU A 1 217 ? 11.534 1.442 -13.186 1.00 95.31 217 LEU A N 1
ATOM 1658 C CA . LEU A 1 217 ? 11.863 1.928 -11.851 1.00 95.31 217 LEU A CA 1
ATOM 1659 C C . LEU A 1 217 ? 10.614 2.576 -11.250 1.00 95.31 217 LEU A C 1
ATOM 1661 O O . LEU A 1 217 ? 10.162 3.606 -11.748 1.00 95.31 217 LEU A O 1
ATOM 1665 N N . ALA A 1 218 ? 10.057 1.974 -10.201 1.00 95.88 218 ALA A N 1
ATOM 1666 C CA . ALA A 1 218 ? 8.876 2.484 -9.513 1.00 95.88 218 ALA A CA 1
ATOM 1667 C C . ALA A 1 218 ? 9.249 3.025 -8.134 1.00 95.88 218 ALA A C 1
ATOM 1669 O O . ALA A 1 218 ? 9.771 2.290 -7.298 1.00 95.88 218 ALA A O 1
ATOM 1670 N N . ILE A 1 219 ? 8.945 4.295 -7.896 1.00 95.31 219 ILE A N 1
ATOM 1671 C CA . ILE A 1 219 ? 9.000 4.935 -6.582 1.00 95.31 219 ILE A CA 1
ATOM 1672 C C . ILE A 1 219 ? 7.559 5.073 -6.079 1.00 95.31 219 ILE A C 1
ATOM 1674 O O . ILE A 1 219 ? 6.657 5.354 -6.876 1.00 95.31 219 ILE A O 1
ATOM 1678 N N . ASP A 1 220 ? 7.332 4.894 -4.777 1.00 95.38 220 ASP A N 1
ATOM 1679 C CA . ASP A 1 220 ? 6.034 5.185 -4.160 1.00 95.38 220 ASP A CA 1
ATOM 1680 C C . ASP A 1 220 ? 5.622 6.640 -4.423 1.00 95.38 220 ASP A C 1
ATOM 1682 O O . ASP A 1 220 ? 6.376 7.575 -4.145 1.00 95.38 220 ASP A O 1
ATOM 1686 N N . GLY A 1 221 ? 4.418 6.813 -4.966 1.00 97.06 221 GLY A N 1
ATOM 1687 C CA . GLY A 1 221 ? 3.716 8.089 -5.062 1.00 97.06 221 GLY A CA 1
ATOM 1688 C C . GLY A 1 221 ? 2.648 8.224 -3.984 1.00 97.06 221 GLY A C 1
ATOM 1689 O O . GLY A 1 221 ? 2.621 7.459 -3.018 1.00 97.06 221 GLY A O 1
ATOM 1690 N N . VAL A 1 222 ? 1.751 9.205 -4.128 1.00 97.81 222 VAL A N 1
ATOM 1691 C CA . VAL A 1 222 ? 0.640 9.372 -3.174 1.00 97.81 222 VAL A CA 1
ATOM 1692 C C . VAL A 1 222 ? -0.234 8.118 -3.156 1.00 97.81 222 VAL A C 1
ATOM 1694 O O . VAL A 1 222 ? -0.722 7.688 -4.199 1.00 97.81 222 VAL A O 1
ATOM 1697 N N . ALA A 1 223 ? -0.416 7.525 -1.978 1.00 96.94 223 ALA A N 1
ATOM 1698 C CA . ALA A 1 223 ? -1.172 6.295 -1.780 1.00 96.94 223 ALA A CA 1
ATOM 1699 C C . ALA A 1 223 ? -2.652 6.580 -1.436 1.00 96.94 223 ALA A C 1
ATOM 1701 O O . ALA A 1 223 ? -2.985 7.689 -1.013 1.00 96.94 223 ALA A O 1
ATOM 1702 N N . PRO A 1 224 ? -3.562 5.596 -1.574 1.00 97.44 224 PRO A N 1
ATOM 1703 C CA . PRO A 1 224 ? -4.942 5.727 -1.100 1.00 97.44 224 PRO A CA 1
ATOM 1704 C C . PRO A 1 224 ? -5.034 5.970 0.417 1.00 97.44 224 PRO A C 1
ATOM 1706 O O . PRO A 1 224 ? -4.203 5.480 1.185 1.00 97.44 224 PRO A O 1
ATOM 1709 N N . ARG A 1 225 ? -6.091 6.652 0.876 1.00 97.38 225 ARG A N 1
ATOM 1710 C CA . ARG A 1 225 ? -6.312 7.040 2.284 1.00 97.38 225 ARG A CA 1
ATOM 1711 C C . ARG A 1 225 ? -6.283 5.854 3.251 1.00 97.38 225 ARG A C 1
ATOM 1713 O O . ARG A 1 225 ? -5.724 5.965 4.342 1.00 97.38 225 ARG A O 1
ATOM 1720 N N . ALA A 1 226 ? -6.809 4.702 2.829 1.00 95.69 226 ALA A N 1
ATOM 1721 C CA . ALA A 1 226 ? -6.702 3.442 3.562 1.00 95.69 226 ALA A CA 1
ATOM 1722 C C . ALA A 1 226 ? -5.241 3.087 3.921 1.00 95.69 226 ALA A C 1
ATOM 1724 O O . ALA A 1 226 ? -4.960 2.751 5.071 1.00 95.69 226 ALA A O 1
ATOM 1725 N N . LYS A 1 227 ? -4.296 3.253 2.982 1.00 95.81 227 LYS A N 1
ATOM 1726 C CA . LYS A 1 227 ? -2.854 3.087 3.233 1.00 95.81 227 LYS A CA 1
ATOM 1727 C C . LYS A 1 227 ? -2.269 4.261 4.015 1.00 95.81 227 LYS A C 1
ATOM 1729 O O . LYS A 1 227 ? -1.437 4.036 4.892 1.00 95.81 227 LYS A O 1
ATOM 1734 N N . MET A 1 228 ? -2.698 5.499 3.734 1.00 97.50 228 MET A N 1
ATOM 1735 C CA . MET A 1 228 ? -2.216 6.703 4.432 1.00 97.50 228 MET A CA 1
ATOM 1736 C C . MET A 1 228 ? -2.377 6.594 5.953 1.00 97.50 228 MET A C 1
ATOM 1738 O O . MET A 1 228 ? -1.467 6.982 6.677 1.00 97.50 228 MET A O 1
ATOM 1742 N N . ASN A 1 229 ? -3.467 6.003 6.453 1.00 95.75 229 ASN A N 1
ATOM 1743 C CA . ASN A 1 229 ? -3.655 5.801 7.894 1.00 95.75 229 ASN A CA 1
ATOM 1744 C C . ASN A 1 229 ? -2.594 4.865 8.511 1.00 95.75 229 ASN A C 1
ATOM 1746 O O . ASN A 1 229 ? -1.966 5.236 9.503 1.00 95.75 229 ASN A O 1
ATOM 1750 N N . GLN A 1 230 ? -2.312 3.706 7.901 1.00 94.44 230 GLN A N 1
ATOM 1751 C CA . GLN A 1 230 ? -1.221 2.811 8.334 1.00 94.44 230 GLN A CA 1
ATOM 1752 C C . GLN A 1 230 ? 0.145 3.504 8.246 1.00 94.44 230 GLN A C 1
ATOM 1754 O O . GLN A 1 230 ? 0.972 3.417 9.161 1.00 94.44 230 GLN A O 1
ATOM 1759 N N . GLN A 1 231 ? 0.350 4.255 7.166 1.00 95.56 231 GLN A N 1
ATOM 1760 C CA . GLN A 1 231 ? 1.538 5.058 6.918 1.00 95.56 231 GLN A CA 1
ATOM 1761 C C . GLN A 1 231 ? 1.734 6.177 7.955 1.00 95.56 231 GLN A C 1
ATOM 1763 O O . GLN A 1 231 ? 2.876 6.464 8.318 1.00 95.56 231 GLN A O 1
ATOM 1768 N N . ARG A 1 232 ? 0.653 6.781 8.460 1.00 96.44 232 ARG A N 1
ATOM 1769 C CA . ARG A 1 232 ? 0.658 7.783 9.534 1.00 96.44 232 ARG A CA 1
ATOM 1770 C C . ARG A 1 232 ? 1.001 7.144 10.874 1.00 96.44 232 ARG A C 1
ATOM 1772 O O . ARG A 1 232 ? 1.958 7.571 11.513 1.00 96.44 232 ARG A O 1
ATOM 1779 N N . SER A 1 233 ? 0.303 6.074 11.266 1.00 93.94 233 SER A N 1
ATOM 1780 C CA . SER A 1 233 ? 0.588 5.331 12.504 1.00 93.94 233 SER A CA 1
ATOM 1781 C C . SER A 1 233 ? 2.054 4.889 12.581 1.00 93.94 233 SER A C 1
ATOM 1783 O O . SER A 1 233 ? 2.695 5.057 13.616 1.00 93.94 233 SER A O 1
ATOM 1785 N N . ARG A 1 234 ? 2.631 4.412 11.467 1.00 92.44 234 ARG A N 1
ATOM 1786 C CA . ARG A 1 234 ? 4.060 4.061 11.383 1.00 92.44 234 ARG A CA 1
ATOM 1787 C C . ARG A 1 234 ? 5.004 5.254 11.542 1.00 92.44 234 ARG A C 1
ATOM 1789 O O . ARG A 1 234 ? 6.020 5.103 12.210 1.00 92.44 234 ARG A O 1
ATOM 1796 N N . ARG A 1 235 ? 4.703 6.421 10.959 1.00 93.06 235 ARG A N 1
ATOM 1797 C CA . ARG A 1 235 ? 5.549 7.626 11.096 1.00 93.06 235 ARG A CA 1
ATOM 1798 C C . ARG A 1 235 ? 5.474 8.229 12.500 1.00 93.06 235 ARG A C 1
ATOM 1800 O O . ARG A 1 235 ? 6.503 8.643 13.023 1.00 93.06 235 ARG A O 1
ATOM 1807 N N . PHE A 1 236 ? 4.301 8.210 13.135 1.00 92.06 236 PHE A N 1
ATOM 1808 C CA . PHE A 1 236 ? 4.133 8.608 14.539 1.00 92.06 236 PHE A CA 1
ATOM 1809 C C . PHE A 1 236 ? 4.873 7.667 15.504 1.00 92.06 236 PHE A C 1
ATOM 1811 O O . PHE A 1 236 ? 5.534 8.153 16.416 1.00 92.06 236 PHE A O 1
ATOM 1818 N N . LEU A 1 237 ? 4.843 6.347 15.273 1.00 88.38 237 LEU A N 1
ATOM 1819 C CA . LEU A 1 237 ? 5.696 5.405 16.013 1.00 88.38 237 LEU A CA 1
ATOM 1820 C C . LEU A 1 237 ? 7.184 5.634 15.734 1.00 88.38 237 LEU A C 1
ATOM 1822 O O . LEU A 1 237 ? 7.997 5.554 16.642 1.00 88.38 237 LEU A O 1
ATOM 1826 N N . LYS A 1 238 ? 7.575 5.955 14.500 1.00 84.44 238 LYS A N 1
ATOM 1827 C CA . LYS A 1 238 ? 8.994 6.172 14.209 1.00 84.44 238 LYS A CA 1
ATOM 1828 C C . LYS A 1 238 ? 9.543 7.481 14.788 1.00 84.44 238 LYS A C 1
ATOM 1830 O O . LYS A 1 238 ? 10.713 7.550 15.139 1.00 84.44 238 LYS A O 1
ATOM 1835 N N . ALA A 1 239 ? 8.689 8.483 14.982 1.00 83.19 239 ALA A N 1
ATOM 1836 C CA . ALA A 1 239 ? 9.022 9.691 15.733 1.00 83.19 239 ALA A CA 1
ATOM 1837 C C . ALA A 1 239 ? 9.220 9.462 17.252 1.00 83.19 239 ALA A C 1
ATOM 1839 O O . ALA A 1 239 ? 9.564 10.413 17.947 1.00 83.19 239 ALA A O 1
ATOM 1840 N N . GLN A 1 240 ? 9.032 8.234 17.765 1.00 72.00 240 GLN A N 1
ATOM 1841 C CA . GLN A 1 240 ? 9.456 7.840 19.121 1.00 72.00 240 GLN A CA 1
ATOM 1842 C C . GLN A 1 240 ? 10.984 7.684 19.236 1.00 72.00 240 GLN A C 1
ATOM 1844 O O . GLN A 1 240 ? 11.522 7.705 20.340 1.00 72.00 240 GLN A O 1
ATOM 1849 N N . GLU A 1 241 ? 11.687 7.488 18.116 1.00 74.38 241 GLU A N 1
ATOM 1850 C CA . GLU A 1 241 ? 13.102 7.116 18.091 1.00 74.38 241 GLU A CA 1
ATOM 1851 C C . GLU A 1 241 ? 13.995 8.322 17.745 1.00 74.38 241 GLU A C 1
ATOM 1853 O O . GLU A 1 241 ? 13.794 8.992 16.730 1.00 74.38 241 GLU A O 1
ATOM 1858 N N . GLU A 1 242 ? 15.033 8.587 18.551 1.00 68.31 242 GLU A N 1
ATOM 1859 C CA . GLU A 1 242 ? 16.049 9.583 18.188 1.00 68.31 242 GLU A CA 1
ATOM 1860 C C . GLU A 1 242 ? 16.817 9.123 16.941 1.00 68.31 242 GLU A C 1
ATOM 1862 O O . GLU A 1 242 ? 17.393 8.031 16.895 1.00 68.31 242 GLU A O 1
ATOM 1867 N N . HIS A 1 243 ? 16.819 9.960 15.903 1.00 71.19 243 HIS A N 1
ATOM 1868 C CA . HIS A 1 243 ? 17.377 9.643 14.592 1.00 71.19 243 HIS A CA 1
ATOM 1869 C C . HIS A 1 243 ? 18.219 10.798 14.049 1.00 71.19 243 HIS A C 1
ATOM 1871 O O . HIS A 1 243 ? 17.758 11.936 13.965 1.00 71.19 243 HIS A O 1
ATOM 1877 N N . THR A 1 244 ? 19.437 10.481 13.601 1.00 80.31 244 THR A N 1
ATOM 1878 C CA . THR A 1 244 ? 20.339 11.426 12.923 1.00 80.31 244 THR A CA 1
ATOM 1879 C C . THR A 1 244 ? 19.795 11.868 11.566 1.00 80.31 244 THR A C 1
ATOM 1881 O O . THR A 1 244 ? 19.869 13.045 11.224 1.00 80.31 244 THR A O 1
ATOM 1884 N N . TRP A 1 245 ? 19.180 10.944 10.823 1.00 89.56 245 TRP A N 1
ATOM 1885 C CA . TRP A 1 245 ? 18.515 11.208 9.549 1.00 89.56 245 TRP A CA 1
ATOM 1886 C C . TRP A 1 245 ? 17.044 10.782 9.625 1.00 89.56 245 TRP A C 1
ATOM 1888 O O . TRP A 1 245 ? 16.723 9.641 9.966 1.00 89.56 245 TRP A O 1
ATOM 1898 N N . ASP A 1 246 ? 16.136 11.719 9.345 1.00 90.31 246 ASP A N 1
ATOM 1899 C CA . ASP A 1 246 ? 14.694 11.512 9.502 1.00 90.31 246 ASP A CA 1
ATOM 1900 C C . ASP A 1 246 ? 14.125 10.728 8.316 1.00 90.31 246 ASP A C 1
ATOM 1902 O O . ASP A 1 246 ? 13.738 11.302 7.300 1.00 90.31 246 ASP A O 1
ATOM 1906 N N . THR A 1 247 ? 14.035 9.405 8.472 1.00 91.38 247 THR A N 1
ATOM 1907 C CA . THR A 1 247 ? 13.539 8.498 7.426 1.00 91.38 247 THR A CA 1
ATOM 1908 C C . THR A 1 247 ? 12.099 8.770 6.985 1.00 91.38 247 THR A C 1
ATOM 1910 O O . THR A 1 247 ? 11.676 8.224 5.968 1.00 91.38 247 THR A O 1
ATOM 1913 N N . ASN A 1 248 ? 11.327 9.591 7.712 1.00 93.75 248 ASN A N 1
ATOM 1914 C CA . ASN A 1 248 ? 10.009 10.013 7.241 1.00 93.75 248 ASN A CA 1
ATOM 1915 C C . ASN A 1 248 ? 10.129 10.870 5.964 1.00 93.75 248 ASN A C 1
ATOM 1917 O O . ASN A 1 248 ? 9.158 10.981 5.218 1.00 93.75 248 ASN A O 1
ATOM 1921 N N . CYS A 1 249 ? 11.322 11.388 5.635 1.00 93.94 249 CYS A N 1
ATOM 1922 C CA . CYS A 1 249 ? 11.612 12.029 4.352 1.00 93.94 249 CYS A CA 1
ATOM 1923 C C . CYS A 1 249 ? 11.341 11.125 3.136 1.00 93.94 249 CYS A C 1
ATOM 1925 O O . CYS A 1 249 ? 11.095 11.648 2.051 1.00 93.94 249 CYS A O 1
ATOM 1927 N N . ILE A 1 250 ? 11.289 9.799 3.310 1.00 94.19 250 ILE A N 1
ATOM 1928 C CA . ILE A 1 250 ? 10.855 8.831 2.294 1.00 94.19 250 ILE A CA 1
ATOM 1929 C C . ILE A 1 250 ? 9.317 8.871 2.188 1.00 94.19 250 ILE A C 1
ATOM 1931 O O . ILE A 1 250 ? 8.599 7.955 2.590 1.00 94.19 250 ILE A O 1
ATOM 1935 N N . THR A 1 251 ? 8.803 10.002 1.703 1.00 95.88 251 THR A N 1
ATOM 1936 C CA . THR A 1 251 ? 7.378 10.286 1.492 1.00 95.88 251 THR A CA 1
ATOM 1937 C C . THR A 1 251 ? 7.224 11.210 0.279 1.00 95.88 251 THR A C 1
ATOM 1939 O O . THR A 1 251 ? 7.953 12.199 0.196 1.00 95.88 251 THR A O 1
ATOM 1942 N N . PRO A 1 252 ? 6.287 10.950 -0.650 1.00 97.31 252 PRO A N 1
ATOM 1943 C CA . PRO A 1 252 ? 5.970 11.860 -1.751 1.00 97.31 252 PRO A CA 1
ATOM 1944 C C . PRO A 1 252 ? 5.789 13.309 -1.295 1.00 97.31 252 PRO A C 1
ATOM 1946 O O . PRO A 1 252 ? 5.156 13.566 -0.274 1.00 97.31 252 PRO A O 1
ATOM 1949 N N . GLY A 1 253 ? 6.340 14.248 -2.064 1.00 96.38 253 GLY A N 1
ATOM 1950 C CA . GLY A 1 253 ? 6.281 15.679 -1.762 1.00 96.38 253 GLY A CA 1
ATOM 1951 C C . GLY A 1 253 ? 7.389 16.208 -0.847 1.00 96.38 253 GLY A C 1
ATOM 1952 O O . GLY A 1 253 ? 7.447 17.417 -0.644 1.00 96.38 253 GLY A O 1
ATOM 1953 N N . THR A 1 254 ? 8.296 15.392 -0.301 1.00 97.50 254 THR A N 1
ATOM 1954 C CA . THR A 1 254 ? 9.488 15.922 0.398 1.00 97.50 254 THR A CA 1
ATOM 1955 C C . THR A 1 254 ? 10.595 16.314 -0.583 1.00 97.50 254 THR A C 1
ATOM 1957 O O . THR A 1 254 ? 10.650 15.836 -1.716 1.00 97.50 254 THR A O 1
ATOM 1960 N N . GLU A 1 255 ? 11.526 17.156 -0.134 1.00 96.94 255 GLU A N 1
ATOM 1961 C CA . GLU A 1 255 ? 12.722 17.498 -0.913 1.00 96.94 255 GLU A CA 1
ATOM 1962 C C . GLU A 1 255 ? 13.609 16.281 -1.195 1.00 96.94 255 GLU A C 1
ATOM 1964 O O . GLU A 1 255 ? 14.187 16.186 -2.274 1.00 96.94 255 GLU A O 1
ATOM 1969 N N . PHE A 1 256 ? 13.690 15.321 -0.264 1.00 96.62 256 PHE A N 1
ATOM 1970 C CA . PHE A 1 256 ? 14.451 14.086 -0.462 1.00 96.62 256 PHE A CA 1
ATOM 1971 C C . PHE A 1 256 ? 13.943 13.296 -1.677 1.00 96.62 256 PHE A C 1
ATOM 1973 O O . PHE A 1 256 ? 14.745 12.849 -2.495 1.00 96.62 256 PHE A O 1
ATOM 1980 N N . MET A 1 257 ? 12.621 13.183 -1.855 1.00 96.31 257 MET A N 1
ATOM 1981 C CA . MET A 1 257 ? 12.059 12.496 -3.024 1.00 96.31 257 MET A CA 1
ATOM 1982 C C . MET A 1 257 ? 12.312 13.264 -4.331 1.00 96.31 257 MET A C 1
ATOM 1984 O O . MET A 1 257 ? 12.486 12.633 -5.376 1.00 96.31 257 MET A O 1
ATOM 1988 N N . THR A 1 258 ? 12.414 14.598 -4.287 1.00 95.31 258 THR A N 1
ATOM 1989 C CA . THR A 1 258 ? 12.866 15.410 -5.431 1.00 95.31 258 THR A CA 1
ATOM 1990 C C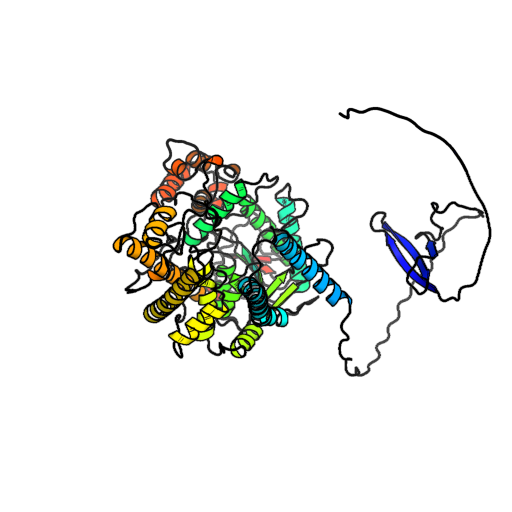 . THR A 1 258 ? 14.335 15.124 -5.761 1.00 95.31 258 THR A C 1
ATOM 1992 O O . THR A 1 258 ? 14.633 14.742 -6.892 1.00 95.31 258 THR A O 1
ATOM 1995 N N . LYS A 1 259 ? 15.240 15.180 -4.771 1.00 96.00 259 LYS A N 1
ATOM 1996 C CA . LYS A 1 259 ? 16.673 14.861 -4.941 1.00 96.00 259 LYS A CA 1
ATOM 1997 C C . LYS A 1 259 ? 16.886 13.440 -5.474 1.00 96.00 259 LYS A C 1
ATOM 1999 O O . LYS A 1 259 ? 17.675 13.241 -6.392 1.00 96.00 259 LYS A O 1
ATOM 2004 N N . LEU A 1 260 ? 16.148 12.454 -4.954 1.00 95.62 260 LEU A N 1
ATOM 2005 C CA . LEU A 1 260 ? 16.146 11.068 -5.442 1.00 95.62 260 LEU A CA 1
ATOM 2006 C C . LEU A 1 260 ? 15.756 10.991 -6.923 1.00 95.62 260 LEU A C 1
ATOM 2008 O O . LEU A 1 260 ? 16.427 10.336 -7.721 1.00 95.62 260 LEU A O 1
ATOM 2012 N N . THR A 1 261 ? 14.690 11.697 -7.291 1.00 94.06 261 THR A N 1
ATOM 2013 C CA . THR A 1 261 ? 14.175 11.767 -8.660 1.00 94.06 261 THR A CA 1
ATOM 2014 C C . THR A 1 261 ? 15.193 12.393 -9.619 1.00 94.06 261 THR A C 1
ATOM 2016 O O . THR A 1 261 ? 15.422 11.864 -10.707 1.00 94.06 261 THR A O 1
ATOM 2019 N N . GLU A 1 262 ? 15.848 13.483 -9.219 1.00 93.94 262 GLU A N 1
ATOM 2020 C CA . GLU A 1 262 ? 16.906 14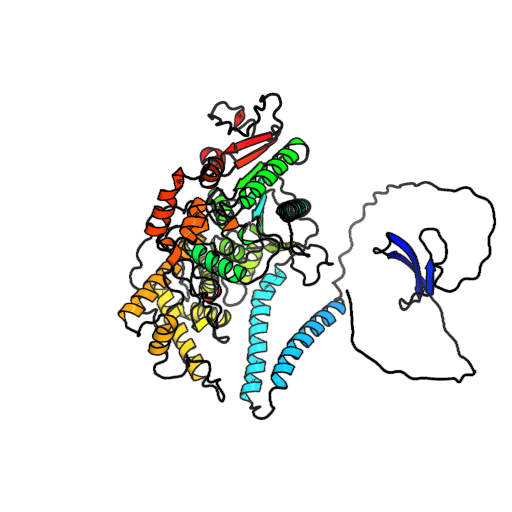.146 -9.991 1.00 93.94 262 GLU A CA 1
ATOM 2021 C C . GLU A 1 262 ? 18.157 13.269 -10.119 1.00 93.94 262 GLU A C 1
ATOM 2023 O O . GLU A 1 262 ? 18.653 13.057 -11.228 1.00 93.94 262 GLU A O 1
ATOM 2028 N N . ARG A 1 263 ? 18.628 12.677 -9.013 1.00 93.94 263 ARG A N 1
ATOM 2029 C CA . ARG A 1 263 ? 19.797 11.784 -8.982 1.00 93.94 263 ARG A CA 1
ATOM 2030 C C . ARG A 1 263 ? 19.597 10.574 -9.903 1.00 93.94 263 ARG A C 1
ATOM 2032 O O . ARG A 1 263 ? 20.509 10.226 -10.655 1.00 93.94 263 ARG A O 1
ATOM 2039 N N . LEU A 1 264 ? 18.393 9.992 -9.923 1.00 93.44 264 LEU A N 1
ATOM 2040 C CA . LEU A 1 264 ? 18.017 8.921 -10.853 1.00 93.44 264 LEU A CA 1
ATOM 2041 C C . LEU A 1 264 ? 17.941 9.404 -12.309 1.00 93.44 264 LEU A C 1
ATOM 2043 O O . LEU A 1 264 ? 18.469 8.725 -13.188 1.00 93.44 264 LEU A O 1
ATOM 2047 N N . LYS A 1 265 ? 17.356 10.578 -12.591 1.00 91.19 265 LYS A N 1
ATOM 2048 C CA . LYS A 1 265 ? 17.304 11.155 -13.952 1.00 91.19 265 LYS A CA 1
ATOM 2049 C C . LYS A 1 265 ? 18.711 11.422 -14.509 1.00 91.19 265 LYS A C 1
ATOM 2051 O O . LYS A 1 265 ? 18.985 11.072 -15.660 1.00 91.19 265 LYS A O 1
ATOM 2056 N N . CYS A 1 266 ? 19.634 11.924 -13.689 1.00 89.62 266 CYS A N 1
ATOM 2057 C CA . CYS A 1 266 ? 21.051 12.070 -14.037 1.00 89.62 266 CYS A CA 1
ATOM 2058 C C . CYS A 1 266 ? 21.732 10.714 -14.300 1.00 89.62 266 CYS A C 1
ATOM 2060 O O . CYS A 1 266 ? 22.385 10.541 -15.330 1.00 89.62 266 CYS A O 1
ATOM 2062 N N . TRP A 1 267 ? 21.542 9.728 -13.419 1.00 90.56 267 TRP A N 1
ATOM 2063 C CA . TRP A 1 267 ? 22.120 8.385 -13.561 1.00 90.56 267 TRP A CA 1
ATOM 2064 C C . TRP A 1 267 ? 21.605 7.632 -14.808 1.00 90.56 267 TRP A C 1
ATOM 2066 O O . TRP A 1 267 ? 22.397 7.006 -15.519 1.00 90.56 267 TRP A O 1
ATOM 2076 N N . ILE A 1 268 ? 20.312 7.759 -15.136 1.00 89.69 268 ILE A N 1
ATOM 2077 C CA . ILE A 1 268 ? 19.698 7.250 -16.377 1.00 89.69 268 ILE A CA 1
ATOM 2078 C C . ILE A 1 268 ? 20.352 7.897 -17.605 1.00 89.69 268 ILE A C 1
ATOM 2080 O O . ILE A 1 268 ? 20.818 7.196 -18.504 1.00 89.69 268 ILE A O 1
ATOM 2084 N N . THR A 1 269 ? 20.412 9.233 -17.625 1.00 86.62 269 THR A N 1
ATOM 2085 C CA . THR A 1 269 ? 20.962 10.031 -18.737 1.00 86.62 269 THR A CA 1
ATOM 2086 C C . THR A 1 269 ? 22.418 9.659 -19.015 1.00 86.62 269 THR A C 1
ATOM 2088 O O . THR A 1 269 ? 22.799 9.433 -20.168 1.00 86.62 269 THR A O 1
ATOM 2091 N N . LYS A 1 270 ? 23.215 9.516 -17.947 1.00 84.12 270 LYS A N 1
ATOM 2092 C CA . LYS A 1 270 ? 24.614 9.092 -18.011 1.00 84.12 270 LYS A CA 1
ATOM 2093 C C . LYS A 1 270 ? 24.753 7.699 -18.625 1.00 84.12 270 LYS A C 1
ATOM 2095 O O . LYS A 1 270 ? 25.478 7.535 -19.603 1.00 84.12 270 LYS A O 1
ATOM 2100 N N . ASN A 1 271 ? 24.027 6.707 -18.105 1.00 84.56 271 ASN A N 1
ATOM 2101 C CA . ASN A 1 271 ? 24.133 5.326 -18.581 1.00 84.56 271 ASN A CA 1
ATOM 2102 C C . ASN A 1 271 ? 23.687 5.165 -20.046 1.00 84.56 271 ASN A C 1
ATOM 2104 O O . ASN A 1 271 ? 24.379 4.500 -20.811 1.00 84.56 271 ASN A O 1
ATOM 2108 N N . LEU A 1 272 ? 22.590 5.804 -20.470 1.00 84.31 272 LEU A N 1
ATOM 2109 C CA . LEU A 1 272 ? 22.114 5.743 -21.865 1.00 84.31 272 LEU A CA 1
ATOM 2110 C C . LEU A 1 272 ? 23.051 6.448 -22.867 1.00 84.31 272 LEU A C 1
ATOM 2112 O O . LEU A 1 272 ? 23.039 6.131 -24.061 1.00 84.31 272 LEU A O 1
ATOM 2116 N N . THR A 1 273 ? 23.854 7.397 -22.384 1.00 79.81 273 THR A N 1
ATOM 2117 C CA . THR A 1 273 ? 24.835 8.148 -23.177 1.00 79.81 273 THR A CA 1
ATOM 2118 C C . THR A 1 273 ? 26.172 7.416 -23.256 1.00 79.81 273 THR A C 1
ATOM 2120 O O . THR A 1 273 ? 26.618 7.052 -24.343 1.00 79.81 273 THR A O 1
ATOM 2123 N N . GLU A 1 274 ? 26.805 7.179 -22.106 1.00 77.94 274 GLU A N 1
ATOM 2124 C CA . GLU A 1 274 ? 28.177 6.676 -22.010 1.00 77.94 274 GLU A CA 1
ATOM 2125 C C . GLU A 1 274 ? 28.262 5.158 -22.219 1.00 77.94 274 GLU A C 1
ATOM 2127 O O . GLU A 1 274 ? 29.221 4.657 -22.811 1.00 77.94 274 GLU A O 1
ATOM 2132 N N . ASN A 1 275 ? 27.268 4.395 -21.750 1.00 72.94 275 ASN A N 1
ATOM 2133 C CA . ASN A 1 275 ? 27.351 2.941 -21.748 1.00 72.94 275 ASN A CA 1
ATOM 2134 C C . ASN A 1 275 ? 26.762 2.346 -23.034 1.00 72.94 275 ASN A C 1
ATOM 2136 O O . ASN A 1 275 ? 25.559 2.134 -23.163 1.00 72.94 275 ASN A O 1
ATOM 2140 N N . ILE A 1 276 ? 27.639 2.009 -23.983 1.00 66.50 276 ILE A N 1
ATOM 2141 C CA . ILE A 1 276 ? 27.275 1.396 -25.274 1.00 66.50 276 ILE A CA 1
ATOM 2142 C C . ILE A 1 276 ? 26.447 0.103 -25.099 1.00 66.50 276 ILE A C 1
ATOM 2144 O O . ILE A 1 276 ? 25.638 -0.218 -25.958 1.00 66.50 276 ILE A O 1
ATOM 2148 N N . SER A 1 277 ? 26.569 -0.610 -23.972 1.00 65.94 277 SER A N 1
ATOM 2149 C CA . SER A 1 277 ? 25.775 -1.822 -23.695 1.00 65.94 277 SER A CA 1
ATOM 2150 C C . SER A 1 277 ? 24.353 -1.564 -23.154 1.00 65.94 277 SER A C 1
ATOM 2152 O O . SER A 1 277 ? 23.641 -2.509 -22.805 1.00 65.94 277 SER A O 1
ATOM 2154 N N . TRP A 1 278 ? 23.921 -0.301 -23.052 1.00 71.31 278 TRP A N 1
ATOM 2155 C CA . TRP A 1 278 ? 22.609 0.097 -22.522 1.00 71.31 278 TRP A CA 1
ATOM 2156 C C . TRP A 1 278 ? 21.599 0.475 -23.613 1.00 71.31 278 TRP A C 1
ATOM 2158 O O . TRP A 1 278 ? 20.814 1.410 -23.474 1.00 71.31 278 TRP A O 1
ATOM 2168 N N . GLU A 1 279 ? 21.547 -0.321 -24.678 1.00 75.00 279 GLU A N 1
ATOM 2169 C CA . GLU A 1 279 ? 20.510 -0.254 -25.716 1.00 75.00 279 GLU A CA 1
ATOM 2170 C C . GLU A 1 279 ? 19.187 -0.873 -25.217 1.00 75.00 279 GLU A C 1
ATOM 2172 O O . GLU A 1 279 ? 18.704 -1.878 -25.728 1.00 75.00 279 GLU A O 1
ATOM 2177 N N . LYS A 1 280 ? 18.616 -0.277 -24.161 1.00 82.69 280 LYS A N 1
ATOM 2178 C CA . LYS A 1 280 ? 17.325 -0.643 -23.557 1.00 82.69 280 LYS A CA 1
ATOM 2179 C C . LYS A 1 280 ? 16.497 0.602 -23.239 1.00 82.69 280 LYS A C 1
ATOM 2181 O O . LYS A 1 280 ? 17.056 1.669 -22.989 1.00 82.69 280 LYS A O 1
ATOM 2186 N N . ALA A 1 281 ? 15.180 0.451 -23.190 1.00 88.56 281 ALA A N 1
ATOM 2187 C CA . ALA A 1 281 ? 14.289 1.460 -22.642 1.00 88.56 281 ALA A CA 1
ATOM 2188 C C . ALA A 1 281 ? 14.377 1.479 -21.109 1.00 88.56 281 ALA A C 1
ATOM 2190 O O . ALA A 1 281 ? 14.581 0.443 -20.468 1.00 88.56 281 ALA A O 1
ATOM 2191 N N . ILE A 1 282 ? 14.184 2.649 -20.509 1.00 91.69 282 ILE A N 1
ATOM 2192 C CA . ILE A 1 282 ? 14.056 2.813 -19.060 1.00 91.69 282 ILE A CA 1
ATOM 2193 C C . ILE A 1 282 ? 12.797 3.630 -18.791 1.00 91.69 282 ILE A C 1
ATOM 2195 O O . ILE A 1 282 ? 12.687 4.743 -19.292 1.00 91.69 282 ILE A O 1
ATOM 2199 N N . ILE A 1 283 ? 11.862 3.099 -18.006 1.00 93.25 283 ILE A N 1
ATOM 2200 C CA . ILE A 1 283 ? 10.727 3.860 -17.475 1.00 93.25 283 ILE A CA 1
ATOM 2201 C C . ILE A 1 283 ? 11.043 4.231 -16.028 1.00 93.25 283 ILE A C 1
ATOM 2203 O O . ILE A 1 283 ? 11.405 3.365 -15.233 1.00 93.25 283 ILE A O 1
ATOM 2207 N N . LEU A 1 284 ? 10.896 5.508 -15.691 1.00 95.31 284 LEU A N 1
ATOM 2208 C CA . LEU A 1 284 ? 10.930 6.024 -14.330 1.00 95.31 284 LEU A CA 1
ATOM 2209 C C . LEU A 1 284 ? 9.531 6.524 -13.963 1.00 95.31 284 LEU A C 1
ATOM 2211 O O . LEU A 1 284 ? 9.060 7.519 -14.514 1.00 95.31 284 LEU A O 1
ATOM 2215 N N . SER A 1 285 ? 8.897 5.840 -13.015 1.00 96.31 285 SER A N 1
ATOM 2216 C CA . SER A 1 285 ? 7.688 6.304 -12.342 1.00 96.31 285 SER A CA 1
ATOM 2217 C C . SER A 1 285 ? 8.074 6.874 -10.984 1.00 96.31 285 SER A C 1
ATOM 2219 O O . SER A 1 285 ? 8.236 6.134 -10.009 1.00 96.31 285 SER A O 1
ATOM 2221 N N . ASP A 1 286 ? 8.302 8.185 -10.936 1.00 95.88 286 ASP A N 1
ATOM 2222 C CA . ASP A 1 286 ? 8.760 8.858 -9.722 1.00 95.88 286 ASP A CA 1
ATOM 2223 C C . ASP A 1 286 ? 7.616 9.187 -8.738 1.00 95.88 286 ASP A C 1
ATOM 2225 O O . ASP A 1 286 ? 6.446 8.857 -8.966 1.00 95.88 286 ASP A O 1
ATOM 2229 N N . ALA A 1 287 ? 7.962 9.787 -7.596 1.00 96.25 287 ALA A N 1
ATOM 2230 C CA . ALA A 1 287 ? 7.028 10.038 -6.496 1.00 96.25 287 ALA A CA 1
ATOM 2231 C C . ALA A 1 287 ? 5.931 11.076 -6.814 1.00 96.25 287 ALA A C 1
ATOM 2233 O O . ALA A 1 287 ? 4.972 11.191 -6.051 1.00 96.25 287 ALA A O 1
ATOM 2234 N N . SER A 1 288 ? 6.047 11.822 -7.921 1.00 95.56 288 SER A N 1
ATOM 2235 C CA . SER A 1 288 ? 4.994 12.733 -8.395 1.00 95.56 288 SER A CA 1
ATOM 2236 C C . SER A 1 288 ? 3.847 12.004 -9.110 1.00 95.56 288 SER A C 1
ATOM 2238 O O . SER A 1 288 ? 2.758 12.560 -9.244 1.00 95.56 288 SER A O 1
ATOM 2240 N N . VAL A 1 289 ? 4.053 10.754 -9.539 1.00 96.50 289 VAL A N 1
ATOM 2241 C CA . VAL A 1 289 ? 3.007 9.898 -10.120 1.00 96.50 289 VAL A CA 1
ATOM 2242 C C . VAL A 1 289 ? 2.292 9.148 -8.989 1.00 96.50 289 VAL A C 1
ATOM 2244 O O . VAL A 1 289 ? 2.970 8.405 -8.279 1.00 96.50 289 VAL A O 1
ATOM 2247 N N . PRO A 1 290 ? 0.964 9.278 -8.800 1.00 97.00 290 PRO A N 1
ATOM 2248 C CA . PRO A 1 290 ? 0.238 8.609 -7.714 1.00 97.00 290 PRO A CA 1
ATOM 2249 C C . PRO A 1 290 ? 0.295 7.068 -7.734 1.00 97.00 290 PRO A C 1
ATOM 2251 O O . PRO A 1 290 ? 0.461 6.438 -8.779 1.00 97.00 290 PRO A O 1
ATOM 2254 N N . GLY A 1 291 ? 0.101 6.456 -6.563 1.00 95.19 291 GLY A N 1
ATOM 2255 C CA . GLY A 1 291 ? 0.041 5.008 -6.334 1.00 95.19 291 GLY A CA 1
ATOM 2256 C C . GLY A 1 291 ? 1.272 4.411 -5.637 1.00 95.19 291 GLY A C 1
ATOM 2257 O O . GLY A 1 291 ? 2.388 4.912 -5.765 1.00 95.19 291 GLY A O 1
ATOM 2258 N N . GLU A 1 292 ? 1.068 3.302 -4.920 1.00 94.44 292 GLU A N 1
ATOM 2259 C CA . GLU A 1 292 ? 2.144 2.475 -4.346 1.00 94.44 292 GLU A CA 1
ATOM 2260 C C . GLU A 1 292 ? 2.950 1.801 -5.475 1.00 94.44 292 GLU A C 1
ATOM 2262 O O . GLU A 1 292 ? 2.365 1.295 -6.439 1.00 94.44 292 GLU A O 1
ATOM 2267 N N . GLY A 1 293 ? 4.283 1.786 -5.385 1.00 92.50 293 GLY A N 1
ATOM 2268 C CA . GLY A 1 293 ? 5.187 1.413 -6.480 1.00 92.50 293 GLY A CA 1
ATOM 2269 C C . GLY A 1 293 ? 4.985 -0.014 -6.996 1.00 92.50 293 GLY A C 1
ATOM 2270 O O . GLY A 1 293 ? 5.067 -0.261 -8.202 1.00 92.50 293 GLY A O 1
ATOM 2271 N N . GLU A 1 294 ? 4.627 -0.949 -6.113 1.00 89.56 294 GLU A N 1
ATOM 2272 C CA . GLU A 1 294 ? 4.229 -2.298 -6.517 1.00 89.56 294 GLU A CA 1
ATOM 2273 C C . GLU A 1 294 ? 2.916 -2.327 -7.314 1.00 89.56 294 GLU A C 1
ATOM 2275 O O . GLU A 1 294 ? 2.848 -2.995 -8.347 1.00 89.56 294 GLU A O 1
ATOM 2280 N N . HIS A 1 295 ? 1.901 -1.551 -6.923 1.00 91.56 295 HIS A N 1
ATOM 2281 C CA . HIS A 1 295 ? 0.657 -1.449 -7.689 1.00 91.56 295 HIS A CA 1
ATOM 2282 C C . HIS A 1 295 ? 0.859 -0.722 -9.026 1.00 91.56 295 HIS A C 1
ATOM 2284 O O . HIS A 1 295 ? 0.236 -1.119 -10.011 1.00 91.56 295 HIS A O 1
ATOM 2290 N N . LYS A 1 296 ? 1.768 0.263 -9.122 1.00 92.62 296 LYS A N 1
ATOM 2291 C CA . LYS A 1 296 ? 2.167 0.855 -10.416 1.00 92.62 296 LYS A CA 1
ATOM 2292 C C . LYS A 1 296 ? 2.720 -0.213 -11.369 1.00 92.62 296 LYS A C 1
ATOM 2294 O O . LYS A 1 296 ? 2.234 -0.352 -12.491 1.00 92.62 296 LYS A O 1
ATOM 2299 N N . ILE A 1 297 ? 3.669 -1.024 -10.888 1.00 90.44 297 ILE A N 1
ATOM 2300 C CA . ILE A 1 297 ? 4.270 -2.137 -11.640 1.00 90.44 297 ILE A CA 1
ATOM 2301 C C . ILE A 1 297 ? 3.206 -3.159 -12.063 1.00 90.44 297 ILE A C 1
ATOM 2303 O O . ILE A 1 297 ? 3.122 -3.498 -13.244 1.00 90.44 297 ILE A O 1
ATOM 2307 N N . MET A 1 298 ? 2.361 -3.624 -11.137 1.00 87.75 298 MET A N 1
ATOM 2308 C CA . MET A 1 298 ? 1.324 -4.616 -11.448 1.00 87.75 298 MET A CA 1
ATOM 2309 C C . MET A 1 298 ? 0.290 -4.078 -12.450 1.00 87.75 298 MET A C 1
ATOM 2311 O O . MET A 1 298 ? -0.115 -4.806 -13.358 1.00 87.75 298 MET A O 1
ATOM 2315 N N . ASN A 1 299 ? -0.092 -2.800 -12.352 1.00 87.50 299 ASN A N 1
ATOM 2316 C CA . ASN A 1 299 ? -0.993 -2.153 -13.309 1.00 87.50 299 ASN A CA 1
ATOM 2317 C C . ASN A 1 299 ? -0.369 -2.045 -14.709 1.00 87.50 299 ASN A C 1
ATOM 2319 O O . ASN A 1 299 ? -1.033 -2.392 -15.687 1.00 87.50 299 ASN A O 1
ATOM 2323 N N . PHE A 1 300 ? 0.904 -1.642 -14.819 1.00 87.19 300 PHE A N 1
ATOM 2324 C CA . PHE A 1 300 ? 1.630 -1.611 -16.095 1.00 87.19 300 PHE A CA 1
ATOM 2325 C C . PHE A 1 300 ? 1.693 -3.006 -16.736 1.00 87.19 300 PHE A C 1
ATOM 2327 O O . PHE A 1 300 ? 1.288 -3.190 -17.883 1.00 87.19 300 PHE A O 1
ATOM 2334 N N . ILE A 1 301 ? 2.123 -4.013 -15.975 1.00 84.38 301 ILE A N 1
ATOM 2335 C CA . ILE A 1 301 ? 2.244 -5.411 -16.419 1.00 84.38 301 ILE A CA 1
ATOM 2336 C C . ILE A 1 301 ? 0.905 -5.966 -16.924 1.00 84.38 301 ILE A C 1
ATOM 2338 O O . ILE A 1 301 ? 0.844 -6.617 -17.972 1.00 84.38 301 ILE A O 1
ATOM 2342 N N . LYS A 1 302 ? -0.179 -5.682 -16.194 1.00 82.44 302 LYS A N 1
ATOM 2343 C CA . LYS A 1 302 ? -1.549 -6.068 -16.544 1.00 82.44 302 LYS A CA 1
ATOM 2344 C C . LYS A 1 302 ? -2.035 -5.367 -17.816 1.00 82.44 302 LYS A C 1
ATOM 2346 O O . LYS A 1 302 ? -2.616 -6.030 -18.675 1.00 82.44 302 LYS A O 1
ATOM 2351 N N . ALA A 1 303 ? -1.784 -4.064 -17.961 1.00 83.25 303 ALA A N 1
ATOM 2352 C CA . ALA A 1 303 ? -2.136 -3.302 -19.160 1.00 83.25 303 ALA A CA 1
ATOM 2353 C C . ALA A 1 303 ? -1.409 -3.840 -20.406 1.00 83.25 303 ALA A C 1
ATOM 2355 O O . ALA A 1 303 ? -2.046 -4.084 -21.432 1.00 83.25 303 ALA A O 1
ATOM 2356 N N . GLN A 1 304 ? -0.110 -4.125 -20.273 1.00 78.31 304 GLN A N 1
ATOM 2357 C CA . GLN A 1 304 ? 0.747 -4.646 -21.344 1.00 78.31 304 GLN A CA 1
ATOM 2358 C C . GLN A 1 304 ? 0.600 -6.157 -21.606 1.00 78.31 304 GLN A C 1
ATOM 2360 O O . GLN A 1 304 ? 1.236 -6.691 -22.514 1.00 78.31 304 GLN A O 1
ATOM 2365 N N . LYS A 1 305 ? -0.244 -6.869 -20.837 1.00 78.12 305 LYS A N 1
ATOM 2366 C CA . LYS A 1 305 ? -0.590 -8.298 -21.023 1.00 78.12 305 LYS A CA 1
ATOM 2367 C C . LYS A 1 305 ? 0.643 -9.203 -21.193 1.00 78.12 305 LYS A C 1
ATOM 2369 O O . LYS A 1 305 ? 0.668 -10.083 -22.056 1.00 78.12 305 LYS A O 1
ATOM 2374 N N . MET A 1 306 ? 1.681 -8.949 -20.398 1.00 71.38 306 MET A N 1
ATOM 2375 C CA . MET A 1 306 ? 3.034 -9.449 -20.651 1.00 71.38 306 MET A CA 1
ATOM 2376 C C . MET A 1 306 ? 3.142 -10.985 -20.622 1.00 71.38 306 MET A C 1
ATOM 2378 O O . MET A 1 306 ? 2.658 -11.650 -19.707 1.00 71.38 306 MET A O 1
ATOM 2382 N N . GLN A 1 307 ? 3.814 -11.558 -21.629 1.00 64.69 307 GLN A N 1
ATOM 2383 C CA . GLN A 1 307 ? 3.936 -13.018 -21.809 1.00 64.69 307 GLN A CA 1
ATOM 2384 C C . GLN A 1 307 ? 5.373 -13.558 -21.695 1.00 64.69 307 GLN A C 1
ATOM 2386 O O . GLN A 1 307 ? 5.580 -14.768 -21.768 1.00 64.69 307 GLN A O 1
ATOM 2391 N N . ALA A 1 308 ? 6.370 -12.687 -21.534 1.00 64.75 308 ALA A N 1
ATOM 2392 C CA . ALA A 1 308 ? 7.769 -13.078 -21.363 1.00 64.75 308 ALA A CA 1
ATOM 2393 C C . ALA A 1 308 ? 8.093 -13.343 -19.879 1.00 64.75 308 ALA A C 1
ATOM 2395 O O . ALA A 1 308 ? 7.406 -12.832 -18.996 1.00 64.75 308 ALA A O 1
ATOM 2396 N N . LYS A 1 309 ? 9.108 -14.179 -19.599 1.00 70.00 309 LYS A N 1
ATOM 2397 C CA . LYS A 1 309 ? 9.483 -14.558 -18.227 1.00 70.00 309 LYS A CA 1
ATOM 2398 C C . LYS A 1 309 ? 10.412 -13.527 -17.575 1.00 70.00 309 LYS A C 1
ATOM 2400 O O . LYS A 1 309 ? 11.637 -13.692 -17.535 1.00 70.00 309 LYS A O 1
ATOM 2405 N N . ASP A 1 310 ? 9.793 -12.473 -17.067 1.00 81.94 310 ASP A N 1
ATOM 2406 C CA . ASP A 1 310 ? 10.458 -11.295 -16.522 1.00 81.94 310 ASP A CA 1
ATOM 2407 C C . ASP A 1 310 ? 10.441 -11.271 -14.976 1.00 81.94 310 ASP A C 1
ATOM 2409 O O . ASP A 1 310 ? 9.882 -12.152 -14.313 1.00 81.94 310 ASP A O 1
ATOM 2413 N N . PHE A 1 311 ? 11.123 -10.284 -14.388 1.00 84.44 311 PHE A N 1
ATOM 2414 C CA . PHE A 1 311 ? 11.408 -10.238 -12.949 1.00 84.44 311 PHE A CA 1
ATOM 2415 C C . PHE A 1 311 ? 10.919 -8.955 -12.277 1.00 84.44 311 PHE A C 1
ATOM 2417 O O . PHE A 1 311 ? 11.205 -7.863 -12.768 1.00 84.44 311 PHE A O 1
ATOM 2424 N N . ILE A 1 312 ? 10.294 -9.083 -11.101 1.00 87.94 312 ILE A N 1
ATOM 2425 C CA . ILE A 1 312 ? 10.043 -7.954 -10.189 1.00 87.94 312 ILE A CA 1
ATOM 2426 C C . ILE A 1 312 ? 10.963 -8.086 -8.974 1.00 87.94 312 ILE A C 1
ATOM 2428 O O . ILE A 1 312 ? 10.912 -9.092 -8.270 1.00 87.94 312 ILE A O 1
ATOM 2432 N N . TYR A 1 313 ? 11.785 -7.075 -8.702 1.00 88.56 313 TYR A N 1
ATOM 2433 C CA . TYR A 1 313 ? 12.520 -6.931 -7.450 1.00 88.56 313 TYR A CA 1
ATOM 2434 C C . TYR A 1 313 ? 11.711 -6.110 -6.442 1.00 88.56 313 TYR A C 1
ATOM 2436 O O . TYR A 1 313 ? 11.358 -4.962 -6.716 1.00 88.56 313 TYR A O 1
ATOM 2444 N N . SER A 1 314 ? 11.447 -6.697 -5.273 1.00 83.81 314 SER A N 1
ATOM 2445 C CA . SER A 1 314 ? 10.863 -6.007 -4.118 1.00 83.81 314 SER A CA 1
ATOM 2446 C C . SER A 1 314 ? 11.158 -6.757 -2.814 1.00 83.81 314 SER A C 1
ATOM 2448 O O . SER A 1 314 ? 11.349 -7.979 -2.797 1.00 83.81 314 SER A O 1
ATOM 2450 N N . MET A 1 315 ? 11.167 -6.021 -1.702 1.00 78.88 315 MET A N 1
ATOM 2451 C CA . MET A 1 315 ? 11.272 -6.564 -0.348 1.00 78.88 315 MET A CA 1
ATOM 2452 C C . MET A 1 315 ? 9.911 -6.733 0.346 1.00 78.88 315 MET A C 1
ATOM 2454 O O . MET A 1 315 ? 9.859 -7.312 1.433 1.00 78.88 315 MET A O 1
ATOM 2458 N N . ASP A 1 316 ? 8.806 -6.372 -0.299 1.00 78.06 316 ASP A N 1
ATOM 2459 C CA . ASP A 1 316 ? 7.458 -6.424 0.274 1.00 78.06 316 ASP A CA 1
ATOM 2460 C C . ASP A 1 316 ? 6.773 -7.769 0.022 1.00 78.06 316 ASP A C 1
ATOM 2462 O O . ASP A 1 316 ? 7.075 -8.478 -0.941 1.00 78.06 316 ASP A O 1
ATOM 2466 N N . GLY A 1 317 ? 5.934 -8.211 0.960 1.00 75.00 317 GLY A N 1
ATOM 2467 C CA . GLY A 1 317 ? 5.299 -9.532 0.887 1.00 75.00 317 GLY A CA 1
ATOM 2468 C C . GLY A 1 317 ? 4.203 -9.610 -0.176 1.00 75.00 317 GLY A C 1
ATOM 2469 O O . GLY A 1 317 ? 3.999 -10.666 -0.783 1.00 75.00 317 GLY A O 1
ATOM 2470 N N . ASP A 1 318 ? 3.537 -8.485 -0.414 1.00 82.12 318 ASP A N 1
ATOM 2471 C CA . ASP A 1 318 ? 2.231 -8.444 -1.056 1.00 82.12 318 ASP A CA 1
ATOM 2472 C C . ASP A 1 318 ? 2.325 -8.630 -2.573 1.00 82.12 318 ASP A C 1
ATOM 2474 O O . ASP A 1 318 ? 1.503 -9.352 -3.133 1.00 82.12 318 ASP A O 1
ATOM 2478 N N . LEU A 1 319 ? 3.420 -8.221 -3.223 1.00 84.31 319 LEU A N 1
ATOM 2479 C CA . LEU A 1 319 ? 3.751 -8.623 -4.602 1.00 84.31 319 LEU A CA 1
ATOM 2480 C C . LEU A 1 319 ? 3.700 -10.138 -4.881 1.00 84.31 319 LEU A C 1
ATOM 2482 O O . LEU A 1 319 ? 3.389 -10.540 -6.006 1.00 84.31 319 LEU A O 1
ATOM 2486 N N . ILE A 1 320 ? 3.966 -11.000 -3.890 1.00 86.00 320 ILE A N 1
ATOM 2487 C CA . ILE A 1 320 ? 3.818 -12.459 -4.049 1.00 86.00 320 ILE A CA 1
ATOM 2488 C C . ILE A 1 320 ? 2.328 -12.833 -4.122 1.00 86.00 320 ILE A C 1
ATOM 2490 O O . ILE A 1 320 ? 1.941 -13.674 -4.934 1.00 86.00 320 ILE A O 1
ATOM 2494 N N . LEU A 1 321 ? 1.492 -12.195 -3.300 1.00 86.69 321 LEU A N 1
ATOM 2495 C CA . LEU A 1 321 ? 0.043 -12.392 -3.262 1.00 86.69 321 LEU A CA 1
ATOM 2496 C C . LEU A 1 321 ? -0.640 -11.791 -4.503 1.00 86.69 321 LEU A C 1
ATOM 2498 O O . LEU A 1 321 ? -1.428 -12.481 -5.147 1.00 86.69 321 LEU A O 1
ATOM 2502 N N . LEU A 1 322 ? -0.268 -10.570 -4.902 1.00 86.31 322 LEU A N 1
ATOM 2503 C CA . LEU A 1 322 ? -0.727 -9.889 -6.119 1.00 86.31 322 LEU A CA 1
ATOM 2504 C C . LEU A 1 322 ? -0.417 -10.714 -7.379 1.00 86.31 322 LEU A C 1
ATOM 2506 O O . LEU A 1 322 ? -1.299 -10.951 -8.206 1.00 86.31 322 LEU A O 1
ATOM 2510 N N . SER A 1 323 ? 0.811 -11.230 -7.505 1.00 88.31 323 SER A N 1
ATOM 2511 C CA . SER A 1 323 ? 1.209 -12.058 -8.656 1.00 88.31 323 SER A CA 1
ATOM 2512 C C . SER A 1 323 ? 0.484 -13.410 -8.703 1.00 88.31 323 SER A C 1
ATOM 2514 O O . SER A 1 323 ? 0.205 -13.928 -9.786 1.00 88.31 323 SER A O 1
ATOM 2516 N N . LEU A 1 324 ? 0.145 -13.988 -7.542 1.00 87.81 324 LEU A N 1
ATOM 2517 C CA . LEU A 1 324 ? -0.685 -15.195 -7.456 1.00 87.81 324 LEU A CA 1
ATOM 2518 C C . LEU A 1 324 ? -2.144 -14.919 -7.847 1.00 87.81 324 LEU A C 1
ATOM 2520 O O . LEU A 1 324 ? -2.707 -15.695 -8.620 1.00 87.81 324 LEU A O 1
ATOM 2524 N N . ALA A 1 325 ? -2.727 -13.836 -7.333 1.00 85.06 325 ALA A N 1
ATOM 2525 C CA . ALA A 1 325 ? -4.101 -13.400 -7.584 1.00 85.06 325 ALA A CA 1
ATOM 2526 C C . ALA A 1 325 ? -4.362 -13.077 -9.065 1.00 85.06 325 ALA A C 1
ATOM 2528 O O . ALA A 1 325 ? -5.379 -13.474 -9.629 1.00 85.06 325 ALA A O 1
ATOM 2529 N N . GLN A 1 326 ? -3.415 -12.404 -9.722 1.00 84.12 326 GLN A N 1
ATOM 2530 C CA . GLN A 1 326 ? -3.530 -12.001 -11.127 1.00 84.12 326 GLN A CA 1
ATOM 2531 C C . GLN A 1 326 ? -3.093 -13.091 -12.136 1.00 84.12 326 GLN A C 1
ATOM 2533 O O . GLN A 1 326 ? -2.955 -12.804 -13.321 1.00 84.12 326 GLN A O 1
ATOM 2538 N N . ASP A 1 327 ? -2.865 -14.336 -11.690 1.00 84.56 327 ASP A N 1
ATOM 2539 C CA . ASP A 1 327 ? -2.390 -15.477 -12.505 1.00 84.56 327 ASP A CA 1
ATOM 2540 C C . ASP A 1 327 ? -1.109 -15.191 -13.327 1.00 84.56 327 ASP A C 1
ATOM 2542 O O . ASP A 1 327 ? -0.923 -15.707 -14.432 1.00 84.56 327 ASP A O 1
ATOM 2546 N N . GLN A 1 328 ? -0.190 -14.384 -12.780 1.00 80.94 328 GLN A N 1
ATOM 2547 C CA . GLN A 1 328 ? 1.029 -13.929 -13.464 1.00 80.94 328 GLN A CA 1
ATOM 2548 C C . GLN A 1 328 ? 2.134 -15.004 -13.459 1.00 80.94 328 GLN A C 1
ATOM 2550 O O . GLN A 1 328 ? 3.206 -14.845 -12.875 1.00 80.94 328 GLN A O 1
ATOM 2555 N N . LYS A 1 329 ? 1.875 -16.137 -14.124 1.00 80.50 329 LYS A N 1
ATOM 2556 C CA . LYS A 1 329 ? 2.781 -17.308 -14.219 1.00 80.50 329 LYS A CA 1
ATOM 2557 C C . LYS A 1 329 ? 4.166 -16.970 -14.777 1.00 80.50 329 LYS A C 1
ATOM 2559 O O . LYS A 1 329 ? 5.148 -17.632 -14.444 1.00 80.50 329 LYS A O 1
ATOM 2564 N N . ASN A 1 330 ? 4.232 -15.943 -15.621 1.00 80.75 330 ASN A N 1
ATOM 2565 C CA . ASN A 1 330 ? 5.450 -15.499 -16.290 1.00 80.75 330 ASN A CA 1
ATOM 2566 C C . ASN A 1 330 ? 6.294 -14.542 -15.430 1.00 80.75 330 ASN A C 1
ATOM 2568 O O . ASN A 1 330 ? 7.277 -14.003 -15.918 1.00 80.75 330 ASN A O 1
ATOM 2572 N N . ILE A 1 331 ? 5.947 -14.332 -14.158 1.00 82.06 331 ILE A N 1
ATOM 2573 C CA . ILE A 1 331 ? 6.692 -13.448 -13.261 1.00 82.06 331 ILE A CA 1
ATOM 2574 C C . ILE A 1 331 ? 7.352 -14.256 -12.151 1.00 82.06 331 ILE A C 1
ATOM 2576 O O . ILE A 1 331 ? 6.727 -15.083 -11.488 1.00 82.06 331 ILE A O 1
ATOM 2580 N N . ASP A 1 332 ? 8.631 -13.978 -11.922 1.00 85.94 332 ASP A N 1
ATOM 2581 C CA . ASP A 1 332 ? 9.363 -14.451 -10.754 1.00 85.94 332 ASP A CA 1
ATOM 2582 C C . ASP A 1 332 ? 9.752 -13.246 -9.878 1.00 85.94 332 ASP A C 1
ATOM 2584 O O . ASP A 1 332 ? 10.283 -12.246 -10.367 1.00 85.94 332 ASP A O 1
ATOM 2588 N N . ILE A 1 333 ? 9.514 -13.343 -8.568 1.00 87.44 333 ILE A N 1
ATOM 2589 C CA . ILE A 1 333 ? 9.849 -12.273 -7.617 1.00 87.44 333 ILE A CA 1
ATOM 2590 C C . ILE A 1 333 ? 11.293 -12.446 -7.138 1.00 87.44 333 ILE A C 1
ATOM 2592 O O . ILE A 1 333 ? 11.664 -13.498 -6.612 1.00 87.44 333 ILE A O 1
ATOM 2596 N N . LEU A 1 334 ? 12.104 -11.405 -7.296 1.00 87.31 334 LEU A N 1
ATOM 2597 C CA . LEU A 1 334 ? 13.464 -11.304 -6.781 1.00 87.31 334 LEU A CA 1
ATOM 2598 C C . LEU A 1 334 ? 13.452 -10.605 -5.423 1.00 87.31 334 LEU A C 1
ATOM 2600 O O . LEU A 1 334 ? 12.847 -9.549 -5.262 1.00 87.31 334 LEU A O 1
ATOM 2604 N N . ARG A 1 335 ? 14.160 -11.178 -4.449 1.00 85.50 335 ARG A N 1
ATOM 2605 C CA . ARG A 1 335 ? 14.323 -10.601 -3.107 1.00 85.50 335 ARG A CA 1
ATOM 2606 C C . ARG A 1 335 ? 15.775 -10.689 -2.675 1.00 85.50 335 ARG A C 1
ATOM 2608 O O . ARG A 1 335 ? 16.387 -11.750 -2.829 1.00 85.50 335 ARG A O 1
ATOM 2615 N N . GLN A 1 336 ? 16.319 -9.636 -2.077 1.00 79.81 336 GLN A N 1
ATOM 2616 C CA . GLN A 1 336 ? 17.611 -9.733 -1.403 1.00 79.81 336 GLN A CA 1
ATOM 2617 C C . GLN A 1 336 ? 17.462 -10.637 -0.168 1.00 79.81 336 GLN A C 1
ATOM 2619 O O . GLN A 1 336 ? 16.491 -10.553 0.589 1.00 79.81 336 GLN A O 1
ATOM 2624 N N . ARG A 1 337 ? 18.405 -11.559 0.040 1.00 73.75 337 ARG A N 1
ATOM 2625 C CA . ARG A 1 337 ? 18.450 -12.360 1.264 1.00 73.75 337 ARG A CA 1
ATOM 2626 C C . ARG A 1 337 ? 18.981 -11.491 2.401 1.00 73.75 337 ARG A C 1
ATOM 2628 O O . ARG A 1 337 ? 20.166 -11.187 2.434 1.00 73.75 337 ARG A O 1
ATOM 2635 N N . GLN A 1 338 ? 18.111 -11.147 3.345 1.00 67.38 338 GLN A N 1
ATOM 2636 C CA . GLN A 1 338 ? 18.521 -10.540 4.610 1.00 67.38 338 GLN A CA 1
ATOM 2637 C C . GLN A 1 338 ? 19.380 -11.527 5.419 1.00 67.38 338 GLN A C 1
ATOM 2639 O O . GLN A 1 338 ? 19.075 -12.724 5.499 1.00 67.38 338 GLN A O 1
ATOM 2644 N N . TYR A 1 339 ? 20.452 -11.011 6.016 1.00 62.97 339 TYR A N 1
ATOM 2645 C CA . TYR A 1 339 ? 21.390 -11.741 6.866 1.00 62.97 339 TYR A CA 1
ATOM 2646 C C . TYR A 1 339 ? 21.537 -11.011 8.203 1.00 62.97 339 TYR A C 1
ATOM 2648 O O . TYR A 1 339 ? 21.660 -9.792 8.228 1.00 62.97 339 TYR A O 1
ATOM 2656 N N . PHE A 1 340 ? 21.604 -11.755 9.310 1.00 51.00 340 PHE A N 1
ATOM 2657 C CA . PHE A 1 340 ? 21.851 -11.194 10.649 1.00 51.00 340 PHE A CA 1
ATOM 2658 C C . PHE A 1 340 ? 23.293 -10.687 10.859 1.00 51.00 340 PHE A C 1
ATOM 2660 O O . PHE A 1 340 ? 23.597 -10.130 11.907 1.00 51.00 340 PHE A O 1
ATOM 2667 N N . ALA A 1 341 ? 24.189 -10.903 9.892 1.00 55.41 341 ALA A N 1
ATOM 2668 C CA . ALA A 1 341 ? 25.575 -10.448 9.927 1.00 55.41 341 ALA A CA 1
ATOM 2669 C C . ALA A 1 341 ? 25.911 -9.731 8.603 1.00 55.41 341 ALA A C 1
ATOM 2671 O O . ALA A 1 341 ? 25.776 -10.359 7.547 1.00 55.41 341 ALA A O 1
ATOM 2672 N N . PRO A 1 342 ? 26.376 -8.466 8.630 1.00 56.16 342 PRO A N 1
ATOM 2673 C CA . PRO A 1 342 ? 26.600 -7.659 7.423 1.00 56.16 342 PRO A CA 1
ATOM 2674 C C . PRO A 1 342 ? 27.808 -8.109 6.582 1.00 56.16 342 PRO A C 1
ATOM 2676 O O . PRO A 1 342 ? 28.008 -7.622 5.477 1.00 56.16 342 PRO A O 1
ATOM 2679 N N . THR A 1 343 ? 28.616 -9.048 7.080 1.00 58.00 343 THR A N 1
ATOM 2680 C CA . THR A 1 343 ? 29.815 -9.572 6.404 1.00 58.00 343 THR A CA 1
ATOM 2681 C C . THR A 1 343 ? 29.532 -10.681 5.383 1.00 58.00 343 THR A C 1
ATOM 2683 O O . THR A 1 343 ? 30.467 -11.178 4.754 1.00 58.00 343 THR A O 1
ATOM 2686 N N . GLN A 1 344 ? 28.275 -11.106 5.210 1.00 65.44 344 GLN A N 1
ATOM 2687 C CA . GLN A 1 344 ? 27.913 -12.127 4.218 1.00 65.44 344 GLN A CA 1
ATOM 2688 C C . GLN A 1 344 ? 27.641 -11.501 2.838 1.00 65.44 344 GLN A C 1
ATOM 2690 O O . GLN A 1 344 ? 27.102 -10.397 2.763 1.00 65.44 344 GLN A O 1
ATOM 2695 N N . PRO A 1 345 ? 27.995 -12.182 1.729 1.00 68.94 345 PRO A N 1
ATOM 2696 C CA . PRO A 1 345 ? 27.767 -11.651 0.388 1.00 68.94 345 PRO A CA 1
ATOM 2697 C C . PRO A 1 345 ? 26.271 -11.451 0.116 1.00 68.94 345 PRO A C 1
ATOM 2699 O O . PRO A 1 345 ? 25.449 -12.294 0.484 1.00 68.94 345 PRO A O 1
ATOM 2702 N N . LYS A 1 346 ? 25.919 -10.366 -0.586 1.00 74.38 346 LYS A N 1
ATOM 2703 C CA . LYS A 1 346 ? 24.550 -10.137 -1.067 1.00 74.38 346 LYS A CA 1
ATOM 2704 C C . LYS A 1 346 ? 24.138 -11.292 -1.988 1.00 74.38 346 LYS A C 1
ATOM 2706 O O . LYS A 1 346 ? 24.823 -11.588 -2.966 1.00 74.38 346 LYS A O 1
ATOM 2711 N N . VAL A 1 347 ? 23.015 -11.944 -1.686 1.00 77.44 347 VAL A N 1
ATOM 2712 C CA . VAL A 1 347 ? 22.481 -13.078 -2.459 1.00 77.44 347 VAL A CA 1
ATOM 2713 C C . VAL A 1 347 ? 21.028 -12.806 -2.812 1.00 77.44 347 VAL A C 1
ATOM 2715 O O . VAL A 1 347 ? 20.203 -12.588 -1.923 1.00 77.44 347 VAL A O 1
ATOM 2718 N N . LEU A 1 348 ? 20.691 -12.874 -4.101 1.00 80.12 348 LEU A N 1
ATOM 2719 C CA . LEU A 1 348 ? 19.297 -12.859 -4.533 1.00 80.12 348 LEU A CA 1
ATOM 2720 C C . LEU A 1 348 ? 18.629 -14.217 -4.298 1.00 80.12 348 LEU A C 1
ATOM 2722 O O . LEU A 1 348 ? 19.210 -15.288 -4.486 1.00 80.12 348 LEU A O 1
ATOM 2726 N N . THR A 1 349 ? 17.371 -14.143 -3.885 1.00 83.31 349 THR A N 1
ATOM 2727 C CA . THR A 1 349 ? 16.412 -15.239 -3.820 1.00 83.31 349 THR A CA 1
ATOM 2728 C C . THR A 1 349 ? 15.387 -15.032 -4.925 1.00 83.31 349 THR A C 1
ATOM 2730 O O . THR A 1 349 ? 14.674 -14.032 -4.905 1.00 83.31 349 THR A O 1
ATOM 2733 N N . VAL A 1 350 ? 15.273 -15.988 -5.843 1.00 84.06 350 VAL A N 1
ATOM 2734 C CA . VAL A 1 350 ? 14.157 -16.054 -6.797 1.00 84.06 350 VAL A CA 1
ATOM 2735 C C . VAL A 1 350 ? 12.978 -16.772 -6.143 1.00 84.06 350 VAL A C 1
ATOM 2737 O O . VAL A 1 350 ? 13.177 -17.789 -5.481 1.00 84.06 350 VAL A O 1
ATOM 2740 N N . ILE A 1 351 ? 11.758 -16.275 -6.334 1.00 86.00 351 ILE A N 1
ATOM 2741 C CA . ILE A 1 351 ? 10.504 -16.954 -5.992 1.00 86.00 351 ILE A CA 1
ATOM 2742 C C . ILE A 1 351 ? 9.684 -17.075 -7.273 1.00 86.00 351 ILE A C 1
ATOM 2744 O O . ILE A 1 351 ? 9.071 -16.110 -7.724 1.00 86.00 351 ILE A O 1
ATOM 2748 N N . SER A 1 352 ? 9.668 -18.274 -7.855 1.00 88.06 352 SER A N 1
ATOM 2749 C CA . SER A 1 352 ? 8.870 -18.524 -9.053 1.00 88.06 352 SER A CA 1
ATOM 2750 C C . SER A 1 352 ? 7.387 -18.675 -8.728 1.00 88.06 352 SER A C 1
ATOM 2752 O O . SER A 1 352 ? 7.006 -19.601 -8.004 1.00 88.06 352 SER A O 1
ATOM 2754 N N . ILE A 1 353 ? 6.558 -17.788 -9.290 1.00 87.88 353 ILE A N 1
ATOM 2755 C CA . ILE A 1 353 ? 5.106 -17.775 -9.070 1.00 87.88 353 ILE A CA 1
ATOM 2756 C C . ILE A 1 353 ? 4.464 -19.019 -9.685 1.00 87.88 353 ILE A C 1
ATOM 2758 O O . ILE A 1 353 ? 3.728 -19.715 -8.992 1.00 87.88 353 ILE A O 1
ATOM 2762 N N . GLU A 1 354 ? 4.817 -19.395 -10.917 1.00 88.94 354 GLU A N 1
ATOM 2763 C CA . GLU A 1 354 ? 4.340 -20.650 -11.521 1.00 88.94 354 GLU A CA 1
ATOM 2764 C C . GLU A 1 354 ? 4.749 -21.883 -10.695 1.00 88.94 354 GLU A C 1
ATOM 2766 O O . GLU A 1 354 ? 3.919 -22.743 -10.404 1.00 88.94 354 GLU A O 1
ATOM 2771 N N . THR A 1 355 ? 5.993 -21.949 -10.205 1.00 87.38 355 THR A N 1
ATOM 2772 C CA . THR A 1 355 ? 6.423 -23.074 -9.350 1.00 87.38 355 THR A CA 1
ATOM 2773 C C . THR A 1 355 ? 5.664 -23.098 -8.015 1.00 87.38 355 THR A C 1
ATOM 2775 O O . THR A 1 355 ? 5.380 -24.171 -7.480 1.00 87.38 355 THR A O 1
ATOM 2778 N N . LEU A 1 356 ? 5.296 -21.932 -7.472 1.00 88.00 356 LEU A N 1
ATOM 2779 C CA . LEU A 1 356 ? 4.465 -21.821 -6.273 1.00 88.00 356 LEU A CA 1
ATOM 2780 C C . LEU A 1 356 ? 3.020 -22.280 -6.544 1.00 88.00 356 LEU A C 1
ATOM 2782 O O . LEU A 1 356 ? 2.503 -23.104 -5.789 1.00 88.00 356 LEU A O 1
ATOM 2786 N N . ARG A 1 357 ? 2.407 -21.862 -7.659 1.00 89.00 357 ARG A N 1
ATOM 2787 C CA . ARG A 1 357 ? 1.065 -22.299 -8.099 1.00 89.00 357 ARG A CA 1
ATOM 2788 C C . ARG A 1 357 ? 1.015 -23.813 -8.315 1.00 89.00 357 ARG A C 1
ATOM 2790 O O . ARG A 1 357 ? 0.169 -24.493 -7.735 1.00 89.00 357 ARG A O 1
ATOM 2797 N N . GLN A 1 358 ? 2.004 -24.378 -9.011 1.00 87.50 358 GLN A N 1
ATOM 2798 C CA . GLN A 1 358 ? 2.154 -25.829 -9.189 1.00 87.50 358 GLN A CA 1
ATOM 2799 C C . GLN A 1 358 ? 2.329 -26.613 -7.878 1.00 87.50 358 GLN A C 1
ATOM 2801 O O . GLN A 1 358 ? 2.095 -27.824 -7.869 1.00 87.50 358 GLN A O 1
ATOM 2806 N N . ARG A 1 359 ? 2.774 -25.975 -6.787 1.00 85.81 359 ARG A N 1
ATOM 2807 C CA . ARG A 1 359 ? 2.873 -26.591 -5.453 1.00 85.81 359 ARG A CA 1
ATOM 2808 C C . ARG A 1 359 ? 1.568 -26.468 -4.675 1.00 85.81 359 ARG A C 1
ATOM 2810 O O . ARG A 1 359 ? 1.133 -27.465 -4.106 1.00 85.81 359 ARG A O 1
ATOM 2817 N N . LEU A 1 360 ? 0.924 -25.300 -4.692 1.00 86.12 360 LEU A N 1
ATOM 2818 C CA . LEU A 1 360 ? -0.395 -25.082 -4.082 1.00 86.12 360 LEU A CA 1
ATOM 2819 C C . LEU A 1 360 ? -1.454 -26.026 -4.686 1.00 86.12 360 LEU A C 1
ATOM 2821 O O . LEU A 1 360 ? -2.259 -26.598 -3.957 1.00 86.12 360 LEU A O 1
ATOM 2825 N N . ALA A 1 361 ? -1.357 -26.324 -5.985 1.00 84.94 361 ALA A N 1
ATOM 2826 C CA . ALA A 1 361 ? -2.169 -27.333 -6.668 1.00 84.94 361 ALA A CA 1
ATOM 2827 C C . ALA A 1 361 ? -1.902 -28.799 -6.247 1.00 84.94 361 ALA A C 1
ATOM 2829 O O . ALA A 1 361 ? -2.661 -29.685 -6.639 1.00 84.94 361 ALA A O 1
ATOM 2830 N N . LYS A 1 362 ? -0.832 -29.083 -5.486 1.00 77.94 362 LYS A N 1
ATOM 2831 C CA . LYS A 1 362 ? -0.386 -30.445 -5.107 1.00 77.94 362 LYS A CA 1
ATOM 2832 C C . LYS A 1 362 ? -0.339 -30.693 -3.594 1.00 77.94 362 LYS A C 1
ATOM 2834 O O . LYS A 1 362 ? -0.310 -31.849 -3.178 1.00 77.94 362 LYS A O 1
ATOM 2839 N N . VAL A 1 363 ? -0.306 -29.646 -2.770 1.00 68.19 363 VAL A N 1
ATOM 2840 C CA . VAL A 1 363 ? -0.390 -29.750 -1.305 1.00 68.19 363 VAL A CA 1
ATOM 2841 C C . VAL A 1 363 ? -1.867 -29.804 -0.901 1.00 68.19 363 VAL A C 1
ATOM 2843 O O . VAL A 1 363 ? -2.602 -28.895 -1.268 1.00 68.19 363 VAL A O 1
ATOM 2846 N N . PRO A 1 364 ? -2.333 -30.823 -0.153 1.00 64.56 364 PRO A N 1
ATOM 2847 C CA . PRO A 1 364 ? -3.718 -30.861 0.306 1.00 64.56 364 PRO A CA 1
ATOM 2848 C C . PRO A 1 364 ? -4.032 -29.735 1.315 1.00 64.56 364 PRO A C 1
ATOM 2850 O O . PRO A 1 364 ? -3.279 -29.588 2.279 1.00 64.56 364 PRO A O 1
ATOM 2853 N N . PRO A 1 365 ? -5.164 -29.016 1.172 1.00 70.06 365 PRO A N 1
ATOM 2854 C CA . PRO A 1 365 ? -6.144 -29.134 0.092 1.00 70.06 365 PRO A CA 1
ATOM 2855 C C . PRO A 1 365 ? -5.675 -28.467 -1.206 1.00 70.06 365 PRO A C 1
ATOM 2857 O O . PRO A 1 365 ? -5.172 -27.354 -1.201 1.00 70.06 365 PRO A O 1
ATOM 2860 N N . CYS A 1 366 ? -5.866 -29.161 -2.326 1.00 76.38 366 CYS A N 1
ATOM 2861 C CA . CYS A 1 366 ? -5.232 -28.820 -3.595 1.00 76.38 366 CYS A CA 1
ATOM 2862 C C . CYS A 1 366 ? -5.855 -27.578 -4.261 1.00 76.38 366 CYS A C 1
ATOM 2864 O O . CYS A 1 366 ? -6.884 -27.680 -4.937 1.00 76.38 366 CYS A O 1
ATOM 2866 N N . PHE A 1 367 ? -5.188 -26.428 -4.147 1.00 83.06 367 PHE A N 1
ATOM 2867 C CA . PHE A 1 367 ? -5.553 -25.168 -4.804 1.00 83.06 367 PHE A CA 1
ATOM 2868 C C . PHE A 1 367 ? -5.190 -25.221 -6.299 1.00 83.06 367 PHE A C 1
ATOM 2870 O O . PHE A 1 367 ? -4.202 -24.657 -6.757 1.00 83.06 367 PHE A O 1
ATOM 2877 N N . SER A 1 368 ? -5.964 -26.003 -7.050 1.00 82.75 368 SER A N 1
ATOM 2878 C CA . SER A 1 368 ? -5.691 -26.412 -8.439 1.00 82.75 368 SER A CA 1
ATOM 2879 C C . SER A 1 368 ? -6.331 -25.519 -9.510 1.00 82.75 368 SER A C 1
ATOM 2881 O O . SER A 1 368 ? -6.091 -25.713 -10.698 1.00 82.75 368 SER A O 1
ATOM 2883 N N . SER A 1 369 ? -7.141 -24.546 -9.096 1.00 88.88 369 SER A N 1
ATOM 2884 C CA . SER A 1 369 ? -7.926 -23.642 -9.945 1.00 88.88 369 SER A CA 1
ATOM 2885 C C . SER A 1 369 ? -7.680 -22.189 -9.543 1.00 88.88 369 SER A C 1
ATOM 2887 O O . SER A 1 369 ? -7.357 -21.924 -8.384 1.00 88.88 369 SER A O 1
ATOM 2889 N N . ASN A 1 370 ? -7.873 -21.243 -10.470 1.00 88.44 370 ASN A N 1
ATOM 2890 C CA . ASN A 1 370 ? -7.649 -19.820 -10.189 1.00 88.44 370 ASN A CA 1
ATOM 2891 C C . ASN A 1 370 ? -8.503 -19.331 -9.009 1.00 88.44 370 ASN A C 1
ATOM 2893 O O . ASN A 1 370 ? -7.935 -18.784 -8.076 1.00 88.44 370 ASN A O 1
ATOM 2897 N N . GLY A 1 371 ? -9.807 -19.638 -8.965 1.00 90.12 371 GLY A N 1
ATOM 2898 C CA . GLY A 1 371 ? -10.669 -19.291 -7.822 1.00 90.12 371 GLY A CA 1
ATOM 2899 C C . GLY A 1 371 ? -10.157 -19.827 -6.476 1.00 90.12 371 GLY A C 1
ATOM 2900 O O . GLY A 1 371 ? -10.152 -19.106 -5.485 1.00 90.12 371 GLY A O 1
ATOM 2901 N N . ALA A 1 372 ? -9.613 -21.049 -6.443 1.00 90.50 372 ALA A N 1
ATOM 2902 C CA . ALA A 1 372 ? -9.041 -21.608 -5.217 1.00 90.50 372 ALA A CA 1
ATOM 2903 C C . ALA A 1 372 ? -7.761 -20.871 -4.781 1.00 90.50 372 ALA A C 1
ATOM 2905 O O . ALA A 1 372 ? -7.542 -20.675 -3.589 1.00 90.50 372 ALA A O 1
ATOM 2906 N N . ILE A 1 373 ? -6.909 -20.456 -5.724 1.00 90.19 373 ILE A N 1
ATOM 2907 C CA . ILE A 1 373 ? -5.696 -19.687 -5.405 1.00 90.19 373 ILE A CA 1
ATOM 2908 C C . ILE A 1 373 ? -6.054 -18.247 -5.001 1.00 90.19 373 ILE A C 1
ATOM 2910 O O . ILE A 1 373 ? -5.434 -17.708 -4.088 1.00 90.19 373 ILE A O 1
ATOM 2914 N N . ASN A 1 374 ? -7.087 -17.663 -5.608 1.00 91.44 374 ASN A N 1
ATOM 2915 C CA . ASN A 1 374 ? -7.628 -16.354 -5.247 1.00 91.44 374 ASN A CA 1
ATOM 2916 C C . ASN A 1 374 ? -8.169 -16.358 -3.808 1.00 91.44 374 ASN A C 1
ATOM 2918 O O . ASN A 1 374 ? -7.814 -15.484 -3.019 1.00 91.44 374 ASN A O 1
ATOM 2922 N N . ASP A 1 375 ? -8.917 -17.400 -3.430 1.00 92.75 375 ASP A N 1
ATOM 2923 C CA . ASP A 1 375 ? -9.362 -17.621 -2.051 1.00 92.75 375 ASP A CA 1
ATOM 2924 C C . ASP A 1 375 ? -8.191 -17.868 -1.089 1.00 92.75 375 ASP A C 1
ATOM 2926 O O . ASP A 1 375 ? -8.200 -17.353 0.026 1.00 92.75 375 ASP A O 1
ATOM 2930 N N . TRP A 1 376 ? -7.157 -18.612 -1.499 1.00 90.69 376 TRP A N 1
ATOM 2931 C CA . TRP A 1 376 ? -5.951 -18.802 -0.681 1.00 90.69 376 TRP A CA 1
ATOM 2932 C C . TRP A 1 376 ? -5.230 -17.476 -0.415 1.00 90.69 376 TRP A C 1
ATOM 2934 O O . TRP A 1 376 ? -4.827 -17.222 0.718 1.00 90.69 376 TRP A O 1
ATOM 2944 N N . VAL A 1 377 ? -5.109 -16.609 -1.428 1.00 90.19 377 VAL A N 1
ATOM 2945 C CA . VAL A 1 377 ? -4.593 -15.241 -1.269 1.00 90.19 377 VAL A CA 1
ATOM 2946 C C . VAL A 1 377 ? -5.493 -14.431 -0.333 1.00 90.19 377 VAL A C 1
ATOM 2948 O O . VAL A 1 377 ? -4.991 -13.821 0.608 1.00 90.19 377 VAL A O 1
ATOM 2951 N N . PHE A 1 378 ? -6.814 -14.479 -0.521 1.00 92.94 378 PHE A N 1
ATOM 2952 C CA . PHE A 1 378 ? -7.766 -13.766 0.330 1.00 92.94 378 PHE A CA 1
ATOM 2953 C C . PHE A 1 378 ? -7.704 -14.213 1.798 1.00 92.94 378 PHE A C 1
ATOM 2955 O O . PHE A 1 378 ? -7.787 -13.365 2.680 1.00 92.94 378 PHE A O 1
ATOM 2962 N N . LEU A 1 379 ? -7.460 -15.496 2.091 1.00 92.12 379 LEU A N 1
ATOM 2963 C CA . LEU A 1 379 ? -7.238 -15.975 3.464 1.00 92.12 379 LEU A CA 1
ATOM 2964 C C . LEU A 1 379 ? -5.985 -15.368 4.120 1.00 92.12 379 LEU A C 1
ATOM 2966 O O . LEU A 1 379 ? -6.002 -15.118 5.327 1.00 92.12 379 LEU A O 1
ATOM 2970 N N . TRP A 1 380 ? -4.918 -15.095 3.359 1.00 88.50 380 TRP A N 1
ATOM 2971 C CA . TRP A 1 380 ? -3.760 -14.354 3.876 1.00 88.50 380 TRP A CA 1
ATOM 2972 C C . TRP A 1 380 ? -4.094 -12.881 4.103 1.00 88.50 380 TRP A C 1
ATOM 2974 O O . TRP A 1 380 ? -3.872 -12.389 5.207 1.00 88.50 380 TRP A O 1
ATOM 2984 N N . CYS A 1 381 ? -4.692 -12.212 3.112 1.00 89.56 381 CYS A N 1
ATOM 2985 C CA . CYS A 1 381 ? -5.105 -10.809 3.214 1.00 89.56 381 CYS A CA 1
ATOM 2986 C C . CYS A 1 381 ? -6.073 -10.567 4.387 1.00 89.56 381 CYS A C 1
ATOM 2988 O O . CYS A 1 381 ? -5.939 -9.584 5.112 1.00 89.56 381 CYS A O 1
ATOM 2990 N N . LEU A 1 382 ? -7.017 -11.483 4.616 1.00 90.88 382 LEU A N 1
ATOM 2991 C CA . LEU A 1 382 ? -7.943 -11.451 5.748 1.00 90.88 382 LEU A CA 1
ATOM 2992 C C . LEU A 1 382 ? -7.202 -11.638 7.084 1.00 90.88 382 LEU A C 1
ATOM 2994 O O . LEU A 1 382 ? -7.494 -10.938 8.048 1.00 90.88 382 LEU A O 1
ATOM 2998 N N . SER A 1 383 ? -6.210 -12.537 7.143 1.00 87.62 383 SER A N 1
ATOM 2999 C CA . SER A 1 383 ? -5.402 -12.761 8.351 1.00 87.62 383 SER A CA 1
ATOM 3000 C C . SER A 1 383 ? -4.477 -11.586 8.704 1.00 87.62 383 SER A C 1
ATOM 3002 O O . SER A 1 383 ? -4.150 -11.427 9.890 1.00 87.62 383 SER A O 1
ATOM 3004 N N . ARG A 1 384 ? -3.990 -10.834 7.705 1.00 84.00 384 ARG A N 1
ATOM 3005 C CA . ARG A 1 384 ? -3.234 -9.578 7.846 1.00 84.00 384 ARG A CA 1
ATOM 3006 C C . ARG A 1 384 ? -3.146 -8.843 6.500 1.00 84.00 384 ARG A C 1
ATOM 3008 O O . ARG A 1 384 ? -2.783 -9.444 5.495 1.00 84.00 384 ARG A O 1
ATOM 3015 N N .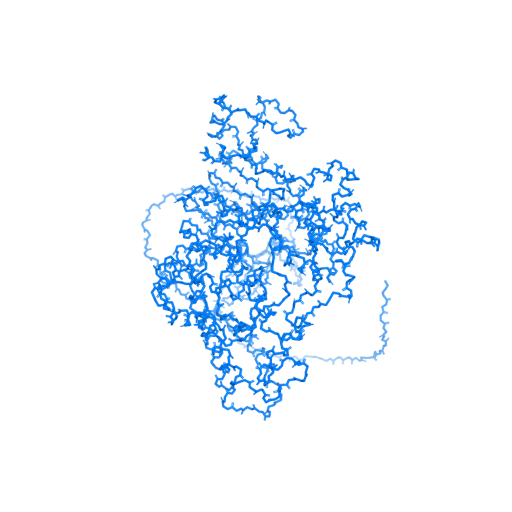 ASN A 1 385 ? -3.384 -7.537 6.517 1.00 90.56 385 ASN A N 1
ATOM 3016 C CA . ASN A 1 385 ? -3.115 -6.603 5.421 1.00 90.56 385 ASN A CA 1
ATOM 3017 C C . ASN A 1 385 ? -2.807 -5.209 6.010 1.00 90.56 385 ASN A C 1
ATOM 3019 O O . ASN A 1 385 ? -2.840 -5.044 7.230 1.00 90.56 385 ASN A O 1
ATOM 3023 N N . ASP A 1 386 ? -2.509 -4.230 5.156 1.00 90.31 386 ASP A N 1
ATOM 3024 C CA . ASP A 1 386 ? -2.120 -2.867 5.555 1.00 90.31 386 ASP A CA 1
ATOM 3025 C C . ASP A 1 386 ? -3.288 -1.863 5.666 1.00 90.31 386 ASP A C 1
ATOM 3027 O O . ASP A 1 386 ? -3.066 -0.714 6.040 1.00 90.31 386 ASP A O 1
ATOM 3031 N N . TYR A 1 387 ? -4.519 -2.272 5.343 1.00 93.56 387 TYR A N 1
ATOM 3032 C CA . TYR A 1 387 ? -5.664 -1.381 5.086 1.00 93.56 387 TYR A CA 1
ATOM 3033 C C . TYR A 1 387 ? -6.820 -1.564 6.086 1.00 93.56 387 TYR A C 1
ATOM 3035 O O . TYR A 1 387 ? -7.676 -0.688 6.217 1.00 93.56 387 TYR A O 1
ATOM 3043 N N . LEU A 1 388 ? -6.851 -2.700 6.790 1.00 95.69 388 LEU A N 1
ATOM 3044 C CA . LEU A 1 388 ? -7.840 -3.057 7.806 1.00 95.69 388 LEU A CA 1
ATOM 3045 C C . LEU A 1 388 ? -7.157 -3.568 9.083 1.00 95.69 388 LEU A C 1
ATOM 3047 O O . LEU A 1 388 ? -6.194 -4.335 8.990 1.00 95.69 388 LEU A O 1
ATOM 3051 N N . PRO A 1 389 ? -7.682 -3.239 10.279 1.00 94.56 389 PRO A N 1
ATOM 3052 C CA . PRO A 1 389 ? -7.222 -3.857 11.513 1.00 94.56 389 PRO A CA 1
ATOM 3053 C C . PRO A 1 389 ? -7.509 -5.361 11.524 1.00 94.56 389 PRO A C 1
ATOM 3055 O O . PRO A 1 389 ? -8.413 -5.874 10.857 1.00 94.56 389 PRO A O 1
ATOM 3058 N N . ARG A 1 390 ? -6.715 -6.086 12.307 1.00 91.25 390 ARG A N 1
ATOM 3059 C CA . ARG A 1 390 ? -6.805 -7.540 12.437 1.00 91.25 390 ARG A CA 1
ATOM 3060 C C . ARG A 1 390 ? -8.077 -7.935 13.193 1.00 91.25 390 ARG A C 1
ATOM 3062 O O . ARG A 1 390 ? -8.408 -7.311 14.197 1.00 91.25 390 ARG A O 1
ATOM 3069 N N . LEU A 1 391 ? -8.767 -8.991 12.752 1.00 91.62 391 LEU A N 1
ATOM 3070 C CA . LEU A 1 391 ? -9.846 -9.584 13.551 1.00 91.62 391 LEU A CA 1
ATOM 3071 C C . LEU A 1 391 ? -9.268 -10.213 14.835 1.00 91.62 391 LEU A C 1
ATOM 3073 O O . LEU A 1 391 ? -8.296 -10.971 14.722 1.00 91.62 391 LEU A O 1
ATOM 3077 N N . PRO A 1 392 ? -9.888 -10.010 16.017 1.00 88.88 392 PRO A N 1
ATOM 3078 C CA . PRO A 1 392 ? -9.414 -10.582 17.285 1.00 88.88 392 PRO A CA 1
ATOM 3079 C C . PRO A 1 392 ? -9.232 -12.105 17.261 1.00 88.88 392 PRO A C 1
ATOM 3081 O O . PRO A 1 392 ? -8.366 -12.649 17.939 1.00 88.88 392 PRO A O 1
ATOM 3084 N N . SER A 1 393 ? -9.992 -12.817 16.426 1.00 84.44 393 SER A N 1
ATOM 3085 C CA . SER A 1 393 ? -9.852 -14.268 16.260 1.00 84.44 393 SER A CA 1
ATOM 3086 C C . SER A 1 393 ? -8.474 -14.677 15.726 1.00 84.44 393 SER A C 1
ATOM 3088 O O . SER A 1 393 ? -7.977 -15.735 16.092 1.00 84.44 393 SER A O 1
ATOM 3090 N N . PHE A 1 394 ? -7.818 -13.858 14.895 1.00 84.06 394 PHE A N 1
ATOM 3091 C CA . PHE A 1 394 ? -6.477 -14.176 14.386 1.00 84.06 394 PHE A CA 1
ATOM 3092 C C . PHE A 1 394 ? -5.368 -13.923 15.416 1.00 84.06 394 PHE A C 1
ATOM 3094 O O . PHE A 1 394 ? -4.247 -14.399 15.233 1.00 84.06 394 PHE A O 1
ATOM 3101 N N . GLU A 1 395 ? -5.647 -13.189 16.495 1.00 77.75 395 GLU A N 1
ATOM 3102 C CA . GLU A 1 395 ? -4.715 -13.018 17.619 1.00 77.75 395 GLU A CA 1
ATOM 3103 C C . GLU A 1 395 ? -4.546 -14.325 18.415 1.00 77.75 395 GLU A C 1
ATOM 3105 O O . GLU A 1 395 ? -3.528 -14.522 19.074 1.00 77.75 395 GLU A O 1
ATOM 3110 N N . MET A 1 396 ? -5.481 -15.272 18.274 1.00 73.56 396 MET A N 1
ATOM 3111 C CA . MET A 1 396 ? -5.403 -16.606 18.870 1.00 73.56 396 MET A CA 1
ATOM 3112 C C . MET A 1 396 ? -4.455 -17.522 18.080 1.00 73.56 396 MET A C 1
ATOM 3114 O O . MET A 1 396 ? -4.721 -17.851 16.923 1.00 73.56 396 MET A O 1
ATOM 3118 N N . GLU A 1 397 ? -3.393 -18.020 18.722 1.00 74.00 397 GLU A N 1
ATOM 3119 C CA . GLU A 1 397 ? -2.411 -18.939 18.112 1.00 74.00 397 GLU A CA 1
ATOM 3120 C C . GLU A 1 397 ? -3.042 -20.211 17.504 1.00 74.00 397 GLU A C 1
ATOM 3122 O O . GLU A 1 397 ? -2.540 -20.763 16.522 1.00 74.00 397 GLU A O 1
ATOM 3127 N N . GLU A 1 398 ? -4.168 -20.678 18.054 1.00 78.75 398 GLU A N 1
ATOM 3128 C CA . GLU A 1 398 ? -4.913 -21.836 17.547 1.00 78.75 398 GLU A CA 1
ATOM 3129 C C . GLU A 1 398 ? -5.524 -21.605 16.151 1.00 78.75 398 GLU A C 1
ATOM 3131 O O . GLU A 1 398 ? -5.728 -22.563 15.391 1.00 78.75 398 GLU A O 1
ATOM 3136 N N . ILE A 1 399 ? -5.802 -20.347 15.793 1.00 81.31 399 ILE A N 1
ATOM 3137 C CA . ILE A 1 399 ? -6.460 -19.929 14.546 1.00 81.31 399 ILE A CA 1
ATOM 3138 C C . ILE A 1 399 ? -5.389 -19.683 13.463 1.00 81.31 399 ILE A C 1
ATOM 3140 O O . ILE A 1 399 ? -5.248 -18.637 12.837 1.00 81.31 399 ILE A O 1
ATOM 3144 N N . SER A 1 400 ? -4.595 -20.733 13.249 1.00 83.69 400 SER A N 1
ATOM 3145 C CA . SER A 1 400 ? -3.553 -20.821 12.222 1.00 83.69 400 SER A CA 1
ATOM 3146 C C . SER A 1 400 ? -4.117 -20.878 10.794 1.00 83.69 400 SER A C 1
ATOM 3148 O O . SER A 1 400 ? -5.253 -21.300 10.574 1.00 83.69 400 SER A O 1
ATOM 3150 N N . ILE A 1 401 ? -3.297 -20.558 9.785 1.00 83.56 401 ILE A N 1
ATOM 3151 C CA . ILE A 1 401 ? -3.699 -20.618 8.365 1.00 83.56 401 ILE A CA 1
ATOM 3152 C C . ILE A 1 401 ? -4.238 -22.002 7.944 1.00 83.56 401 ILE A C 1
ATOM 3154 O O . ILE A 1 401 ? -5.194 -22.078 7.179 1.00 83.56 401 ILE A O 1
ATOM 3158 N N . ASP A 1 402 ? -3.716 -23.101 8.508 1.00 83.25 402 ASP A N 1
ATOM 3159 C CA . ASP A 1 402 ? -4.244 -24.457 8.279 1.00 83.25 402 ASP A CA 1
ATOM 3160 C C . ASP A 1 402 ? -5.675 -24.640 8.828 1.00 83.25 402 ASP A C 1
ATOM 3162 O O . ASP A 1 402 ? -6.467 -25.391 8.254 1.00 83.25 402 ASP A O 1
ATOM 3166 N N . LYS A 1 403 ? -6.045 -23.934 9.910 1.00 87.75 403 LYS A N 1
ATOM 3167 C CA . LYS A 1 403 ? -7.419 -23.900 10.437 1.00 87.75 403 LYS A CA 1
ATOM 3168 C C . LYS A 1 403 ? -8.350 -23.164 9.476 1.00 87.75 403 LYS A C 1
ATOM 3170 O O . LYS A 1 403 ? -9.407 -23.694 9.139 1.00 87.75 403 LYS A O 1
ATOM 3175 N N . LEU A 1 404 ? -7.933 -21.991 9.000 1.00 90.00 404 LEU A N 1
ATOM 3176 C CA . LEU A 1 404 ? -8.697 -21.178 8.047 1.00 90.00 404 LEU A CA 1
ATOM 3177 C C . LEU A 1 404 ? -8.933 -21.942 6.741 1.00 90.00 404 LEU A C 1
ATOM 3179 O O . LEU A 1 404 ? -10.063 -22.058 6.279 1.00 90.00 404 LEU A O 1
ATOM 3183 N N . ILE A 1 405 ? -7.886 -22.569 6.208 1.00 89.31 405 ILE A N 1
ATOM 3184 C CA . ILE A 1 405 ? -7.948 -23.427 5.022 1.00 89.31 405 ILE A CA 1
ATOM 3185 C C . ILE A 1 405 ? -8.882 -24.637 5.236 1.00 89.31 405 ILE A C 1
ATOM 3187 O O . ILE A 1 405 ? -9.614 -25.026 4.322 1.00 89.31 405 ILE A O 1
ATOM 3191 N N . ALA A 1 406 ? -8.922 -25.222 6.439 1.00 89.75 406 ALA A N 1
ATOM 3192 C CA . ALA A 1 406 ? -9.853 -26.305 6.761 1.00 89.75 406 ALA A CA 1
ATOM 3193 C C . ALA A 1 406 ? -11.324 -25.843 6.841 1.00 89.75 406 ALA A C 1
ATOM 3195 O O . ALA A 1 406 ? -12.210 -26.591 6.415 1.00 89.75 406 ALA A O 1
ATOM 3196 N N . ILE A 1 407 ? -11.585 -24.628 7.341 1.00 92.69 407 ILE A N 1
ATOM 3197 C CA . ILE A 1 407 ? -12.922 -24.008 7.370 1.00 92.69 407 ILE A CA 1
ATOM 3198 C C . ILE A 1 407 ? -13.370 -23.648 5.948 1.00 92.69 407 ILE A C 1
ATOM 3200 O O . ILE A 1 407 ? -14.441 -24.072 5.517 1.00 92.69 407 ILE A O 1
ATOM 3204 N N . TRP A 1 408 ? -12.517 -22.968 5.176 1.00 93.62 408 TRP A N 1
ATOM 3205 C CA . TRP A 1 408 ? -12.753 -22.641 3.767 1.00 93.62 408 TRP A CA 1
ATOM 3206 C C . TRP A 1 408 ? -13.170 -23.875 2.961 1.00 93.62 408 TRP A C 1
ATOM 3208 O O . TRP A 1 408 ? -14.208 -23.866 2.298 1.00 93.62 408 TRP A O 1
ATOM 3218 N N . ARG A 1 409 ? -12.430 -24.984 3.097 1.00 90.75 409 ARG A N 1
ATOM 3219 C CA . ARG A 1 409 ? -12.730 -26.243 2.399 1.00 90.75 409 ARG A CA 1
ATOM 3220 C C . ARG A 1 409 ? -14.091 -26.838 2.783 1.00 90.75 409 ARG A C 1
ATOM 3222 O O . ARG A 1 409 ? -14.706 -27.503 1.953 1.00 90.75 409 ARG A O 1
ATOM 3229 N N . ARG A 1 410 ? -14.552 -26.636 4.024 1.00 91.38 410 ARG A N 1
ATOM 3230 C CA . ARG A 1 410 ? -15.871 -27.089 4.507 1.00 91.38 410 ARG A CA 1
ATOM 3231 C C . ARG A 1 410 ? -17.008 -26.252 3.909 1.00 91.38 410 ARG A C 1
ATOM 3233 O O . ARG A 1 410 ? -18.031 -26.815 3.543 1.00 91.38 410 ARG A O 1
ATOM 3240 N N . VAL A 1 411 ? -16.818 -24.937 3.813 1.00 92.50 411 VAL A N 1
ATOM 3241 C CA . VAL A 1 411 ? -17.854 -23.961 3.424 1.00 92.50 411 VAL A CA 1
ATOM 3242 C C . VAL A 1 411 ? -17.984 -23.784 1.906 1.00 92.50 411 VAL A C 1
ATOM 3244 O O . VAL A 1 411 ? -19.088 -23.680 1.359 1.00 92.50 411 VAL A O 1
ATOM 3247 N N . CYS A 1 412 ? -16.855 -23.736 1.205 1.00 87.44 412 CYS A N 1
ATOM 3248 C CA . CYS A 1 412 ? -16.814 -23.364 -0.208 1.00 87.44 412 CYS A CA 1
ATOM 3249 C C . CYS A 1 412 ? -16.982 -24.602 -1.105 1.00 87.44 412 CYS A C 1
ATOM 3251 O O . CYS A 1 412 ? -17.819 -24.612 -2.010 1.00 87.44 412 CYS A O 1
ATOM 3253 N N . GLY A 1 413 ? -16.297 -25.704 -0.776 1.00 81.12 413 GLY A N 1
ATOM 3254 C CA . GLY A 1 413 ? -16.486 -27.025 -1.388 1.00 81.12 413 GLY A CA 1
ATOM 3255 C C . GLY A 1 413 ? -16.008 -27.114 -2.843 1.00 81.12 413 GLY A C 1
ATOM 3256 O O . GLY A 1 413 ? -14.926 -27.635 -3.104 1.00 81.12 413 GLY A O 1
ATOM 3257 N N . LYS A 1 414 ? -16.835 -26.638 -3.783 1.00 77.50 414 LYS A N 1
ATOM 3258 C CA . LYS A 1 414 ? -16.521 -26.472 -5.221 1.00 77.50 414 LYS A CA 1
ATOM 3259 C C . LYS A 1 414 ? -16.672 -25.024 -5.717 1.00 77.50 414 LYS A C 1
ATOM 3261 O O . LYS A 1 414 ? -16.365 -24.749 -6.870 1.00 77.50 414 LYS A O 1
ATOM 3266 N N . ASP A 1 415 ? -17.201 -24.157 -4.866 1.00 89.00 415 ASP A N 1
ATOM 3267 C CA . ASP A 1 415 ? -17.441 -22.732 -5.091 1.00 89.00 415 ASP A CA 1
ATOM 3268 C C . ASP A 1 415 ? -16.355 -21.917 -4.355 1.00 89.00 415 ASP A C 1
ATOM 3270 O O . ASP A 1 415 ? -15.487 -22.517 -3.713 1.00 89.00 415 ASP A O 1
ATOM 3274 N N . TYR A 1 416 ? -16.393 -20.585 -4.424 1.00 92.56 416 TYR A N 1
ATOM 3275 C CA . TYR A 1 416 ? -15.340 -19.700 -3.907 1.00 92.56 416 TYR A CA 1
ATOM 3276 C C . TYR A 1 416 ? -15.889 -18.522 -3.088 1.00 92.56 416 TYR A C 1
ATOM 3278 O O . TYR A 1 416 ? -17.017 -18.067 -3.292 1.00 92.56 416 TYR A O 1
ATOM 3286 N N . MET A 1 417 ? -15.074 -18.004 -2.165 1.00 94.38 417 MET A N 1
ATOM 3287 C CA . MET A 1 417 ? -15.344 -16.743 -1.461 1.00 94.38 417 MET A CA 1
ATOM 3288 C C . MET A 1 417 ? -15.078 -15.528 -2.353 1.00 94.38 417 MET A C 1
ATOM 3290 O O . MET A 1 417 ? -15.677 -14.478 -2.142 1.00 94.38 417 MET A O 1
ATOM 3294 N N . THR A 1 418 ? -14.191 -15.651 -3.339 1.00 93.56 418 THR A N 1
ATOM 3295 C CA . THR A 1 418 ? -13.753 -14.553 -4.203 1.00 93.56 418 THR A CA 1
ATOM 3296 C C . THR A 1 418 ? -13.871 -14.894 -5.684 1.00 93.56 418 THR A C 1
ATOM 3298 O O . THR A 1 418 ? -13.648 -16.023 -6.120 1.00 93.56 418 THR A O 1
ATOM 3301 N N . ASN A 1 419 ? -14.202 -13.884 -6.485 1.00 89.69 419 ASN A N 1
ATOM 3302 C CA . ASN A 1 419 ? -14.277 -13.983 -7.938 1.00 89.69 419 ASN A CA 1
ATOM 3303 C C . ASN A 1 419 ? -13.723 -12.694 -8.556 1.00 89.69 419 ASN A C 1
ATOM 3305 O O . ASN A 1 419 ? -14.358 -11.649 -8.447 1.00 89.69 419 ASN A O 1
ATOM 3309 N N . ASN A 1 420 ? -12.534 -12.758 -9.167 1.00 82.62 420 ASN A N 1
ATOM 3310 C CA . ASN A 1 420 ? -11.904 -11.674 -9.942 1.00 82.62 420 ASN A CA 1
ATOM 3311 C C . ASN A 1 420 ? -11.986 -10.266 -9.300 1.00 82.62 420 ASN A C 1
ATOM 3313 O O . ASN A 1 420 ? -12.323 -9.286 -9.965 1.00 82.62 420 ASN A O 1
ATOM 3317 N N . GLY A 1 421 ? -11.693 -10.169 -7.999 1.00 86.81 421 GLY A N 1
ATOM 3318 C CA . GLY A 1 421 ? -11.749 -8.910 -7.245 1.00 86.81 421 GLY A CA 1
ATOM 3319 C C . GLY A 1 421 ? -13.108 -8.559 -6.626 1.00 86.81 421 GLY A C 1
ATOM 3320 O O . GLY A 1 421 ? -13.249 -7.468 -6.096 1.00 86.81 421 GLY A O 1
ATOM 3321 N N . THR A 1 422 ? -14.098 -9.455 -6.663 1.00 91.81 422 THR A N 1
ATOM 3322 C CA . THR A 1 422 ? -15.383 -9.313 -5.943 1.00 91.81 422 THR A CA 1
ATOM 3323 C C . THR A 1 422 ? -15.531 -10.365 -4.839 1.00 91.81 422 THR A C 1
ATOM 3325 O O . THR A 1 422 ? -15.006 -11.479 -4.967 1.00 91.81 422 THR A O 1
ATOM 3328 N N . LEU A 1 423 ? -16.246 -10.015 -3.763 1.00 94.00 423 LEU A N 1
ATOM 3329 C CA . LEU A 1 423 ? -16.488 -10.861 -2.590 1.00 94.00 423 LEU A CA 1
ATOM 3330 C C . LEU A 1 423 ? -17.876 -11.525 -2.648 1.00 94.00 423 LEU A C 1
ATOM 3332 O O . LEU A 1 423 ? -18.899 -10.848 -2.723 1.00 94.00 423 LEU A O 1
ATOM 3336 N N . ASN A 1 424 ? -17.926 -12.852 -2.549 1.00 93.88 424 ASN A N 1
ATOM 3337 C CA . ASN A 1 424 ? -19.162 -13.619 -2.406 1.00 93.88 424 ASN A CA 1
ATOM 3338 C C . ASN A 1 424 ? -19.639 -13.542 -0.945 1.00 93.88 424 ASN A C 1
ATOM 3340 O O . ASN A 1 424 ? -19.244 -14.360 -0.109 1.00 93.88 424 ASN A O 1
ATOM 3344 N N . LEU A 1 425 ? -20.474 -12.542 -0.637 1.00 94.25 425 LEU A N 1
ATOM 3345 C CA . LEU A 1 425 ? -20.940 -12.245 0.725 1.00 94.25 425 LEU A CA 1
ATOM 3346 C C . LEU A 1 425 ? -21.562 -13.462 1.424 1.00 94.25 425 LEU A C 1
ATOM 3348 O O . LEU A 1 425 ? -21.238 -13.723 2.577 1.00 94.25 425 LEU A O 1
ATOM 3352 N N . THR A 1 426 ? -22.370 -14.267 0.726 1.00 93.31 426 THR A N 1
ATOM 3353 C CA . THR A 1 426 ? -23.011 -15.465 1.297 1.00 93.31 426 THR A CA 1
ATOM 3354 C C . THR A 1 426 ? -21.994 -16.544 1.689 1.00 93.31 426 THR A C 1
ATOM 3356 O O . THR A 1 426 ? -22.132 -17.189 2.734 1.00 93.31 426 THR A O 1
ATOM 3359 N N . LYS A 1 427 ? -20.940 -16.745 0.884 1.00 94.31 427 LYS A N 1
ATOM 3360 C CA . LYS A 1 427 ? -19.842 -17.666 1.226 1.00 94.31 427 LYS A CA 1
ATOM 3361 C C . LYS A 1 427 ? -18.944 -17.111 2.323 1.00 94.31 427 LYS A C 1
ATOM 3363 O O . LYS A 1 427 ? -18.525 -17.878 3.188 1.00 94.31 427 LYS A O 1
ATOM 3368 N N . PHE A 1 428 ? -18.693 -15.806 2.320 1.00 95.88 428 PHE A N 1
ATOM 3369 C CA . PHE A 1 428 ? -17.914 -15.142 3.356 1.00 95.88 428 PHE A CA 1
ATOM 3370 C C . PHE A 1 428 ? -18.625 -15.180 4.719 1.00 95.88 428 PHE A C 1
ATOM 3372 O O . PHE A 1 428 ? -18.033 -15.630 5.692 1.00 95.88 428 PHE A O 1
ATOM 3379 N N . GLU A 1 429 ? -19.917 -14.853 4.789 1.00 96.19 429 GLU A N 1
ATOM 3380 C CA . GLU A 1 429 ? -20.749 -15.019 5.993 1.00 96.19 429 GLU A CA 1
ATOM 3381 C C . GLU A 1 429 ? -20.737 -16.467 6.505 1.00 96.19 429 GLU A C 1
ATOM 3383 O O . GLU A 1 429 ? -20.546 -16.718 7.697 1.00 96.19 429 GLU A O 1
ATOM 3388 N N . SER A 1 430 ? -20.868 -17.443 5.601 1.00 96.06 430 SER A N 1
ATOM 3389 C CA . SER A 1 430 ? -20.796 -18.865 5.959 1.00 96.06 430 SER A CA 1
ATOM 3390 C C . SER A 1 430 ? -19.421 -19.255 6.530 1.00 96.06 430 SER A C 1
ATOM 3392 O O . SER A 1 430 ? -19.337 -20.071 7.448 1.00 96.06 430 SER A O 1
ATOM 3394 N N . PHE A 1 431 ? -18.337 -18.663 6.015 1.00 96.62 431 PHE A N 1
ATOM 3395 C CA . PHE A 1 431 ? -16.971 -18.853 6.512 1.00 96.62 431 PHE A CA 1
ATOM 3396 C C . PHE A 1 431 ? -16.786 -18.227 7.897 1.00 96.62 431 PHE A C 1
ATOM 3398 O O . PHE A 1 431 ? -16.307 -18.899 8.812 1.00 96.62 431 PHE A O 1
ATOM 3405 N N . MET A 1 432 ? -17.227 -16.980 8.075 1.00 96.62 432 MET A N 1
ATOM 3406 C CA . MET A 1 432 ? -17.155 -16.265 9.349 1.00 96.62 432 MET A CA 1
ATOM 3407 C C . MET A 1 432 ? -18.001 -16.949 10.431 1.00 96.62 432 MET A C 1
ATOM 3409 O O . MET A 1 432 ? -17.540 -17.118 11.555 1.00 96.62 432 MET A O 1
ATOM 3413 N N . THR A 1 433 ? -19.177 -17.470 10.076 1.00 96.00 433 THR A N 1
ATOM 3414 C CA . THR A 1 433 ? -20.039 -18.265 10.968 1.00 96.00 433 THR A CA 1
ATOM 3415 C C . THR A 1 433 ? -19.342 -19.531 11.487 1.00 96.00 433 THR A C 1
ATOM 3417 O O . THR A 1 433 ? -19.484 -19.888 12.657 1.00 96.00 433 THR A O 1
ATOM 3420 N N . GLU A 1 434 ? -18.571 -20.229 10.649 1.00 95.56 434 GLU A N 1
ATOM 3421 C CA . GLU A 1 434 ? -17.786 -21.396 11.078 1.00 95.56 434 GLU A CA 1
ATOM 3422 C C . GLU A 1 434 ? -16.520 -21.000 11.860 1.00 95.56 434 GLU A C 1
ATOM 3424 O O . GLU A 1 434 ? -16.127 -21.714 12.787 1.00 95.56 434 GLU A O 1
ATOM 3429 N N . LEU A 1 435 ? -15.909 -19.854 11.541 1.00 94.62 435 LEU A N 1
ATOM 3430 C CA . LEU A 1 435 ? -14.771 -19.305 12.282 1.00 94.62 435 LEU A CA 1
ATOM 3431 C C . LEU A 1 435 ? -15.177 -18.838 13.689 1.00 94.62 435 LEU A C 1
ATOM 3433 O O . LEU A 1 435 ? -14.460 -19.131 14.643 1.00 94.62 435 LEU A O 1
ATOM 3437 N N . ALA A 1 436 ? -16.351 -18.218 13.847 1.00 92.62 436 ALA A N 1
ATOM 3438 C CA . ALA A 1 436 ? -16.914 -17.826 15.140 1.00 92.62 436 ALA A CA 1
ATOM 3439 C C . ALA A 1 436 ? -17.123 -19.038 16.063 1.00 92.62 436 ALA A C 1
ATOM 3441 O O . ALA A 1 436 ? -16.791 -18.984 17.243 1.00 92.62 436 ALA A O 1
ATOM 3442 N N . LYS A 1 437 ? -17.603 -20.170 15.527 1.00 91.31 437 LYS A N 1
ATOM 3443 C CA . LYS A 1 437 ? -17.756 -21.419 16.300 1.00 91.31 437 LYS A CA 1
ATOM 3444 C C . LYS A 1 437 ? -16.413 -21.954 16.795 1.00 91.31 437 LYS A C 1
ATOM 3446 O O . LYS A 1 437 ? -16.318 -22.405 17.934 1.00 91.31 437 LYS A O 1
ATOM 3451 N N . GLU A 1 438 ? -15.376 -21.904 15.960 1.00 88.75 438 GLU A N 1
ATOM 3452 C CA . GLU A 1 438 ? -14.025 -22.301 16.364 1.00 88.75 438 GLU A CA 1
ATOM 3453 C C . GLU A 1 438 ? -13.425 -21.319 17.382 1.00 88.75 438 GLU A C 1
ATOM 3455 O O . GLU A 1 438 ? -12.785 -21.758 18.332 1.00 88.75 438 GLU A O 1
ATOM 3460 N N . GLU A 1 439 ? -13.686 -20.018 17.246 1.00 84.88 439 GLU A N 1
ATOM 3461 C CA . GLU A 1 439 ? -13.297 -18.979 18.205 1.00 84.88 439 GLU A CA 1
ATOM 3462 C C . GLU A 1 439 ? -13.949 -19.203 19.584 1.00 84.88 439 GLU A C 1
ATOM 3464 O O . GLU A 1 439 ? -13.253 -19.231 20.602 1.00 84.88 439 GLU A O 1
ATOM 3469 N N . THR A 1 440 ? -15.263 -19.457 19.634 1.00 84.12 440 THR A N 1
ATOM 3470 C CA . THR A 1 440 ? -15.977 -19.856 20.861 1.00 84.12 440 THR A CA 1
ATOM 3471 C C . THR A 1 440 ? -15.377 -21.126 21.464 1.00 84.12 440 THR A C 1
ATOM 3473 O O . THR A 1 440 ? -15.130 -21.175 22.669 1.00 84.12 440 THR A O 1
ATOM 3476 N N . ARG A 1 441 ? -15.084 -22.139 20.638 1.00 83.94 441 ARG A N 1
ATOM 3477 C CA . ARG A 1 441 ? -14.476 -23.399 21.087 1.00 83.94 441 ARG A CA 1
ATOM 3478 C C . ARG A 1 441 ? -13.058 -23.197 21.638 1.00 83.94 441 ARG A C 1
ATOM 3480 O O . ARG A 1 441 ? -12.681 -23.875 22.587 1.00 83.94 441 ARG A O 1
ATOM 3487 N N . VAL A 1 442 ? -12.262 -22.290 21.065 1.00 78.69 442 VAL A N 1
ATOM 3488 C CA . VAL A 1 442 ? -10.932 -21.936 21.589 1.00 78.69 442 VAL A CA 1
ATOM 3489 C C . VAL A 1 442 ? -11.064 -21.222 22.933 1.00 78.69 442 VAL A C 1
ATOM 3491 O O . VAL A 1 442 ? -10.433 -21.670 23.885 1.00 78.69 442 VAL A O 1
ATOM 3494 N N . ARG A 1 443 ? -11.932 -20.202 23.047 1.00 74.44 443 ARG A N 1
ATOM 3495 C CA . ARG A 1 443 ? -12.213 -19.482 24.308 1.00 74.44 443 ARG A CA 1
ATOM 3496 C C . ARG A 1 443 ? -12.632 -20.430 25.438 1.00 74.44 443 ARG A C 1
ATOM 3498 O O . ARG A 1 443 ? -12.033 -20.401 26.507 1.00 74.44 443 ARG A O 1
ATOM 3505 N N . GLN A 1 444 ? -13.586 -21.328 25.180 1.00 71.94 444 GLN A N 1
ATOM 3506 C CA . GLN A 1 444 ? -14.068 -22.315 26.161 1.00 71.94 444 GLN A CA 1
ATOM 3507 C C . GLN A 1 444 ? -12.994 -23.320 26.612 1.00 71.94 444 GLN A C 1
ATOM 3509 O O . GLN A 1 444 ? -13.083 -23.858 27.710 1.00 71.94 444 GLN A O 1
ATOM 3514 N N . CYS A 1 445 ? -11.968 -23.580 25.797 1.00 68.56 445 CYS A N 1
ATOM 3515 C CA . CYS A 1 445 ? -10.830 -24.421 26.181 1.00 68.56 445 CYS A CA 1
ATOM 3516 C C . CYS A 1 445 ? -9.703 -23.652 26.903 1.00 68.56 445 CYS A C 1
ATOM 3518 O O . CYS A 1 445 ? -8.680 -24.267 27.210 1.00 68.56 445 CYS A O 1
ATOM 3520 N N . LYS A 1 446 ? -9.841 -22.335 27.122 1.00 62.06 446 LYS A N 1
ATOM 3521 C CA . LYS A 1 446 ? -8.752 -21.435 27.542 1.00 62.06 446 LYS A CA 1
ATOM 3522 C C . LYS A 1 446 ? -9.042 -20.582 28.785 1.00 62.06 446 LYS A C 1
ATOM 3524 O O . LYS A 1 446 ? -8.352 -19.590 28.976 1.00 62.06 446 LYS A O 1
ATOM 3529 N N . GLU A 1 447 ? -9.981 -20.964 29.652 1.00 54.34 447 GLU A N 1
ATOM 3530 C CA . GLU A 1 447 ? -10.099 -20.357 30.993 1.00 54.34 447 GLU A CA 1
ATOM 3531 C C . GLU A 1 447 ? -8.756 -20.510 31.753 1.00 54.34 447 GLU A C 1
ATOM 3533 O O . GLU A 1 447 ? -8.360 -21.644 32.054 1.00 54.34 447 GLU A O 1
ATOM 3538 N N . PRO A 1 448 ? -7.983 -19.432 32.014 1.00 51.97 448 PRO A N 1
ATOM 3539 C CA . PRO A 1 448 ? -6.603 -19.594 32.454 1.00 51.97 448 PRO A CA 1
ATOM 3540 C C . PRO A 1 448 ? -6.512 -19.699 33.976 1.00 51.97 448 PRO A C 1
ATOM 3542 O O . PRO A 1 448 ? -6.764 -18.734 34.701 1.00 51.97 448 PRO A O 1
ATOM 3545 N N . VAL A 1 449 ? -6.035 -20.846 34.467 1.00 45.00 449 VAL A N 1
ATOM 3546 C CA . VAL A 1 449 ? -5.591 -20.997 35.862 1.00 45.00 449 VAL A CA 1
ATOM 3547 C C . VAL A 1 449 ? -4.364 -20.104 36.083 1.00 45.00 449 VAL A C 1
ATOM 3549 O O . VAL A 1 449 ? -3.232 -20.510 35.821 1.00 45.00 449 VAL A O 1
ATOM 3552 N N . GLY A 1 450 ? -4.601 -18.871 36.538 1.00 48.56 450 GLY A N 1
ATOM 3553 C CA . GLY A 1 450 ? -3.570 -17.845 36.720 1.00 48.56 450 GLY A CA 1
ATOM 3554 C C . GLY A 1 450 ? -3.456 -16.824 35.582 1.00 48.56 450 GLY A C 1
ATOM 3555 O O . GLY A 1 450 ? -2.342 -16.408 35.265 1.00 48.56 450 GLY A O 1
ATOM 3556 N N . ALA A 1 451 ? -4.574 -16.405 34.974 1.00 44.78 451 ALA A N 1
ATOM 3557 C CA . ALA A 1 451 ? -4.611 -15.174 34.176 1.00 44.78 451 ALA A CA 1
ATOM 3558 C C . ALA A 1 451 ? -4.037 -13.984 34.976 1.00 44.78 451 ALA A C 1
ATOM 3560 O O . ALA A 1 451 ? -4.251 -13.887 36.189 1.00 44.78 451 ALA A O 1
ATOM 3561 N N . LYS A 1 452 ? -3.314 -13.070 34.315 1.00 41.25 452 LYS A N 1
ATOM 3562 C CA . LYS A 1 452 ? -2.902 -11.808 34.946 1.00 41.25 452 LYS A CA 1
ATOM 3563 C C . LYS A 1 452 ? -4.109 -10.883 35.087 1.00 41.25 452 LYS A C 1
ATOM 3565 O O . LYS A 1 452 ? -5.005 -10.904 34.254 1.00 41.25 452 LYS A O 1
ATOM 3570 N N . MET A 1 453 ? -4.103 -10.051 36.127 1.00 38.72 453 MET A N 1
ATOM 3571 C CA . MET A 1 453 ? -5.198 -9.111 36.396 1.00 38.72 453 MET A CA 1
ATOM 3572 C C . MET A 1 453 ? -5.202 -7.879 35.474 1.00 38.72 453 MET A C 1
ATOM 3574 O O . MET A 1 453 ? -6.213 -7.192 35.442 1.00 38.72 453 MET A O 1
ATOM 3578 N N . ASP A 1 454 ? -4.119 -7.622 34.728 1.00 41.62 454 ASP A N 1
ATOM 3579 C CA . ASP A 1 454 ? -3.997 -6.468 33.817 1.00 41.62 454 ASP A CA 1
ATOM 3580 C C . ASP A 1 454 ? -4.664 -6.684 32.438 1.00 41.62 454 ASP A C 1
ATOM 3582 O O . ASP A 1 454 ? -4.794 -5.739 31.663 1.00 41.62 454 ASP A O 1
ATOM 3586 N N . ASP A 1 455 ? -5.089 -7.910 32.103 1.00 52.00 455 ASP A N 1
ATOM 3587 C CA . ASP A 1 455 ? -5.872 -8.177 30.888 1.00 52.00 455 ASP A CA 1
ATOM 3588 C C . ASP A 1 455 ? -7.353 -7.828 31.147 1.00 52.00 455 ASP A C 1
ATOM 3590 O O . ASP A 1 455 ? -8.179 -8.711 31.390 1.00 52.00 455 ASP A O 1
ATOM 3594 N N . ASP A 1 456 ? -7.700 -6.535 31.104 1.00 54.28 456 ASP A N 1
ATOM 3595 C CA . ASP A 1 456 ? -9.069 -6.043 31.362 1.00 54.28 456 ASP A CA 1
ATOM 3596 C C . ASP A 1 456 ? -10.132 -6.742 30.492 1.00 54.28 456 ASP A C 1
ATOM 3598 O O . ASP A 1 456 ? -11.258 -6.981 30.936 1.00 54.28 456 ASP A O 1
ATOM 3602 N N . ILE A 1 457 ? -9.784 -7.107 29.253 1.00 60.28 457 ILE A N 1
ATOM 3603 C CA . ILE A 1 457 ? -10.669 -7.817 28.322 1.00 60.28 457 ILE A CA 1
ATOM 3604 C C . ILE A 1 457 ? -10.478 -9.334 28.469 1.00 60.28 457 ILE A C 1
ATOM 3606 O O . ILE A 1 457 ? -9.614 -9.921 27.821 1.00 60.28 457 ILE A O 1
ATOM 3610 N N . ARG A 1 458 ? -11.334 -9.987 29.267 1.00 64.31 458 ARG A N 1
ATOM 3611 C CA . ARG A 1 458 ? -11.309 -11.441 29.536 1.00 64.31 458 ARG A CA 1
ATOM 3612 C C . ARG A 1 458 ? -12.215 -12.233 28.571 1.00 64.31 458 ARG A C 1
ATOM 3614 O O . ARG A 1 458 ? -13.428 -12.275 28.777 1.00 64.31 458 ARG A O 1
ATOM 3621 N N . PRO A 1 459 ? -11.693 -12.905 27.517 1.00 63.81 459 PRO A N 1
ATOM 3622 C CA . PRO A 1 459 ? -12.536 -13.399 26.420 1.00 63.81 459 PRO A CA 1
ATOM 3623 C C . PRO A 1 459 ? -13.312 -14.692 26.693 1.00 63.81 459 PRO A C 1
ATOM 3625 O O . PRO A 1 459 ? -13.968 -15.207 25.791 1.00 63.81 459 PRO A O 1
ATOM 3628 N N . TRP A 1 460 ? -13.215 -15.246 27.901 1.00 65.12 460 TRP A N 1
ATOM 3629 C CA . TRP A 1 460 ? -13.968 -16.420 28.354 1.00 65.12 460 TRP A CA 1
ATOM 3630 C C . TRP A 1 460 ? -15.206 -16.053 29.191 1.00 65.12 460 TRP A C 1
ATOM 3632 O O . TRP A 1 460 ? -16.021 -16.931 29.470 1.00 65.12 460 TRP A O 1
ATOM 3642 N N . GLU A 1 461 ? -15.375 -14.785 29.582 1.00 69.81 461 GLU A N 1
ATOM 3643 C CA . GLU A 1 461 ? -16.450 -14.367 30.490 1.00 69.81 461 GLU A CA 1
ATOM 3644 C C . GLU A 1 461 ? -17.758 -14.002 29.752 1.00 69.81 461 GLU A C 1
ATOM 3646 O O . GLU A 1 461 ? -17.726 -13.439 28.649 1.00 69.81 461 GLU A O 1
ATOM 3651 N N . PRO A 1 462 ? -18.938 -14.285 30.342 1.00 73.12 462 PRO A N 1
ATOM 3652 C CA . PRO A 1 462 ? -20.207 -13.737 29.866 1.00 73.12 462 PRO A CA 1
ATOM 3653 C C . PRO A 1 462 ? -20.155 -12.204 29.851 1.00 73.12 462 PRO A C 1
ATOM 3655 O O . PRO A 1 462 ? -19.695 -11.595 30.811 1.00 73.12 462 PRO A O 1
ATOM 3658 N N . GLY A 1 463 ? -20.631 -11.577 28.774 1.00 82.31 463 GLY A N 1
ATOM 3659 C CA . GLY A 1 463 ? -20.501 -10.127 28.580 1.00 82.31 463 GLY A CA 1
ATOM 3660 C C . GLY A 1 463 ? -19.221 -9.685 27.854 1.00 82.31 463 GLY A C 1
ATOM 3661 O O . GLY A 1 463 ? -19.043 -8.492 27.619 1.00 82.31 463 GLY A O 1
ATOM 3662 N N . PHE A 1 464 ? -18.336 -10.613 27.446 1.00 83.81 464 PHE A N 1
ATOM 3663 C CA . PHE A 1 464 ? -17.127 -10.286 26.668 1.00 83.81 464 PHE A CA 1
ATOM 3664 C C . PHE A 1 464 ? -17.415 -9.419 25.432 1.00 83.81 464 PHE A C 1
ATOM 3666 O O . PHE A 1 464 ? -16.589 -8.586 25.075 1.00 83.81 464 PHE A O 1
ATOM 3673 N N . LYS A 1 465 ? -18.559 -9.600 24.763 1.00 88.06 465 LYS A N 1
ATOM 3674 C CA . LYS A 1 465 ? -18.892 -8.849 23.548 1.00 88.06 465 LYS A CA 1
ATOM 3675 C C . LYS A 1 465 ? -19.135 -7.374 23.853 1.00 88.06 465 LYS A C 1
ATOM 3677 O O . LYS A 1 465 ? -18.548 -6.501 23.220 1.00 88.06 465 LYS A O 1
ATOM 3682 N N . GLU A 1 466 ? -20.000 -7.130 24.823 1.00 90.56 466 GLU A N 1
ATOM 3683 C CA . GLU A 1 466 ? -20.368 -5.819 25.333 1.00 90.56 466 GLU A CA 1
ATOM 3684 C C . GLU A 1 466 ? -19.114 -5.091 25.835 1.00 90.56 466 GLU A C 1
ATOM 3686 O O . GLU A 1 466 ? -18.847 -3.960 25.430 1.00 90.56 466 GLU A O 1
ATOM 3691 N N . HIS A 1 467 ? -18.284 -5.797 26.608 1.00 89.06 467 HIS A N 1
ATOM 3692 C CA . HIS A 1 467 ? -17.013 -5.300 27.131 1.00 89.06 467 HIS A CA 1
ATOM 3693 C C . HIS A 1 467 ? -15.971 -5.013 26.037 1.00 89.06 467 HIS A C 1
ATOM 3695 O O . HIS A 1 467 ? -15.352 -3.956 26.037 1.00 89.06 467 HIS A O 1
ATOM 3701 N N . TYR A 1 468 ? -15.815 -5.897 25.045 1.00 91.06 468 TYR A N 1
ATOM 3702 C CA . TYR A 1 468 ? -14.900 -5.688 23.915 1.00 91.06 468 TYR A CA 1
ATOM 3703 C C . TYR A 1 468 ? -15.235 -4.411 23.138 1.00 91.06 468 TYR A C 1
ATOM 3705 O O . TYR A 1 468 ? -14.345 -3.614 22.842 1.00 91.06 468 TYR A O 1
ATOM 3713 N N . TYR A 1 469 ? -16.517 -4.199 22.830 1.00 94.06 469 TYR A N 1
ATOM 3714 C CA . TYR A 1 469 ? -16.966 -2.990 22.143 1.00 94.06 469 TYR A CA 1
ATOM 3715 C C . TYR A 1 469 ? -16.758 -1.735 23.002 1.00 94.06 469 TYR A C 1
ATOM 3717 O O . TYR A 1 469 ? -16.245 -0.734 22.499 1.00 94.06 469 TYR A O 1
ATOM 3725 N N . LYS A 1 470 ? -17.060 -1.816 24.302 1.00 93.12 470 LYS A N 1
ATOM 3726 C CA . LYS A 1 470 ? -16.857 -0.727 25.259 1.00 93.12 470 LYS A CA 1
ATOM 3727 C C . LYS A 1 470 ? -15.394 -0.292 25.353 1.00 93.12 470 LYS A C 1
ATOM 3729 O O . LYS A 1 470 ? -15.106 0.880 25.126 1.00 93.12 470 LYS A O 1
ATOM 3734 N N . GLU A 1 471 ? -14.481 -1.228 25.604 1.00 90.56 471 GLU A N 1
ATOM 3735 C CA . GLU A 1 471 ? -13.056 -0.932 25.797 1.00 90.56 471 GLU A CA 1
ATOM 3736 C C . GLU A 1 471 ? -12.338 -0.548 24.496 1.00 90.56 471 GLU A C 1
ATOM 3738 O O . GLU A 1 471 ? -11.507 0.359 24.491 1.00 90.56 471 GLU A O 1
ATOM 3743 N N . LYS A 1 472 ? -12.643 -1.207 23.367 1.00 92.19 472 LYS A N 1
ATOM 3744 C CA . LYS A 1 472 ? -11.951 -0.926 22.097 1.00 92.19 472 LYS A CA 1
ATOM 3745 C C . LYS A 1 472 ? -12.552 0.243 21.312 1.00 92.19 472 LYS A C 1
ATOM 3747 O O . LYS A 1 472 ? -11.805 0.988 20.689 1.00 92.19 472 LYS A O 1
ATOM 3752 N N . PHE A 1 473 ? -13.872 0.437 21.325 1.00 94.25 473 PHE A N 1
ATOM 3753 C CA . PHE A 1 473 ? -14.534 1.481 20.523 1.00 94.25 473 PHE A CA 1
ATOM 3754 C C . PHE A 1 473 ? -15.045 2.668 21.354 1.00 94.25 473 PHE A C 1
ATOM 3756 O O . PHE A 1 473 ? -15.559 3.625 20.775 1.00 94.25 473 PHE A O 1
ATOM 3763 N N . GLY A 1 474 ? -14.946 2.625 22.689 1.00 93.31 474 GLY A N 1
ATOM 3764 C CA . GLY A 1 474 ? -15.475 3.672 23.572 1.00 93.31 474 GLY A CA 1
ATOM 3765 C C . GLY A 1 474 ? -17.005 3.789 23.548 1.00 93.31 474 GLY A C 1
ATOM 3766 O O . GLY A 1 474 ? -17.548 4.824 23.932 1.00 93.31 474 GLY A O 1
ATOM 3767 N N . LYS A 1 475 ? -17.707 2.757 23.060 1.00 93.12 475 LYS A N 1
ATOM 3768 C CA . LYS A 1 475 ? -19.165 2.720 22.884 1.00 93.12 475 LYS A CA 1
ATOM 3769 C C . LYS A 1 475 ? -19.722 1.391 23.388 1.00 93.12 475 LYS A C 1
ATOM 3771 O O . LYS A 1 475 ? -19.181 0.337 23.069 1.00 93.12 475 LYS A O 1
ATOM 3776 N N . GLU A 1 476 ? -20.838 1.440 24.112 1.00 93.25 476 GLU A N 1
ATOM 3777 C CA . GLU A 1 476 ? -21.594 0.236 24.483 1.00 93.25 476 GLU A CA 1
ATOM 3778 C C . GLU A 1 476 ? -22.026 -0.548 23.231 1.00 93.25 476 GLU A C 1
ATOM 3780 O O . GLU A 1 476 ? -22.354 0.044 22.196 1.00 93.25 476 GLU A O 1
ATOM 3785 N N . TRP A 1 477 ? -22.051 -1.882 23.312 1.00 94.81 477 TRP A N 1
ATOM 3786 C CA . TRP A 1 477 ? -22.483 -2.698 22.177 1.00 94.81 477 TRP A CA 1
ATOM 3787 C C . TRP A 1 477 ? -23.975 -2.507 21.881 1.00 94.81 477 TRP A C 1
ATOM 3789 O O . TRP A 1 477 ? -24.835 -2.733 22.732 1.00 94.81 477 TRP A O 1
ATOM 3799 N N . THR A 1 478 ? -24.289 -2.185 20.627 1.00 95.00 478 THR A N 1
ATOM 3800 C CA . THR A 1 478 ? -25.643 -2.279 20.074 1.00 95.00 478 THR A CA 1
ATOM 3801 C C . THR A 1 478 ? -25.605 -3.041 18.754 1.00 95.00 478 THR A C 1
ATOM 3803 O O . THR A 1 478 ? -24.579 -3.077 18.065 1.00 95.00 478 THR A O 1
ATOM 3806 N N . LEU A 1 479 ? -26.737 -3.635 18.360 1.00 92.19 479 LEU A N 1
ATOM 3807 C CA . LEU A 1 479 ? -26.853 -4.274 17.048 1.00 92.19 479 LEU A CA 1
ATOM 3808 C C . LEU A 1 479 ? -26.577 -3.271 15.915 1.00 92.19 479 LEU A C 1
ATOM 3810 O O . LEU A 1 479 ? -25.906 -3.625 14.955 1.00 92.19 479 LEU A O 1
ATOM 3814 N N . GLU A 1 480 ? -27.044 -2.030 16.043 1.00 94.44 480 GLU A N 1
ATOM 3815 C CA . GLU A 1 480 ? -26.846 -0.962 15.056 1.00 94.44 480 GLU A CA 1
ATOM 3816 C C . GLU A 1 480 ? -25.369 -0.570 14.905 1.00 94.44 480 GLU A C 1
ATOM 3818 O O . GLU A 1 480 ? -24.839 -0.605 13.795 1.00 94.44 480 GLU A O 1
ATOM 3823 N N . PHE A 1 481 ? -24.657 -0.306 16.005 1.00 95.69 481 PHE A N 1
ATOM 3824 C CA . PHE A 1 481 ? -23.237 0.047 15.933 1.00 95.69 481 PHE A CA 1
ATOM 3825 C C . PHE A 1 481 ? -22.379 -1.134 15.448 1.00 95.69 481 PHE A C 1
ATOM 3827 O O . PHE A 1 481 ? -21.463 -0.980 14.645 1.00 95.69 481 PHE A O 1
ATOM 3834 N N . SER A 1 482 ? -22.720 -2.357 15.852 1.00 94.94 482 SER A N 1
ATOM 3835 C CA . SER A 1 482 ? -22.067 -3.568 15.346 1.00 94.94 482 SER A CA 1
ATOM 3836 C C . SER A 1 482 ? -22.286 -3.756 13.836 1.00 94.94 482 SER A C 1
ATOM 3838 O O . SER A 1 482 ? -21.358 -4.144 13.126 1.00 94.94 482 SER A O 1
ATOM 3840 N N . ARG A 1 483 ? -23.467 -3.386 13.311 1.00 94.44 483 ARG A N 1
ATOM 3841 C CA . ARG A 1 483 ? -23.764 -3.350 11.866 1.00 94.44 483 ARG A CA 1
ATOM 3842 C C . ARG A 1 483 ? -22.951 -2.291 11.130 1.00 94.44 483 ARG A C 1
ATOM 3844 O O . ARG A 1 483 ? -22.459 -2.589 10.047 1.00 94.44 483 ARG A O 1
ATOM 3851 N N . GLU A 1 484 ? -22.794 -1.098 11.701 1.00 95.00 484 GLU A N 1
ATOM 3852 C CA . GLU A 1 484 ? -21.958 -0.013 11.165 1.00 95.00 484 GLU A CA 1
ATOM 3853 C C . GLU A 1 484 ? -20.504 -0.483 10.977 1.00 95.00 484 GLU A C 1
ATOM 3855 O O . GLU A 1 484 ? -19.971 -0.446 9.864 1.00 95.00 484 GLU A O 1
ATOM 3860 N N . VAL A 1 485 ? -19.903 -1.033 12.039 1.00 96.50 485 VAL A N 1
ATOM 3861 C CA . VAL A 1 485 ? -18.517 -1.528 12.042 1.00 96.50 485 VAL A CA 1
ATOM 3862 C C . VAL A 1 485 ? -18.329 -2.702 11.066 1.00 96.50 485 VAL A C 1
ATOM 3864 O O . VAL A 1 485 ? -17.389 -2.694 10.269 1.00 96.50 485 VAL A O 1
ATOM 3867 N N . VAL A 1 486 ? -19.239 -3.687 11.050 1.00 96.50 486 VAL A N 1
ATOM 3868 C CA . VAL A 1 486 ? -19.192 -4.810 10.087 1.00 96.50 486 VAL A CA 1
ATOM 3869 C C . VAL A 1 486 ? -19.353 -4.329 8.647 1.00 96.50 486 VAL A C 1
ATOM 3871 O O . VAL A 1 486 ? -18.595 -4.765 7.781 1.00 96.50 486 VAL A O 1
ATOM 3874 N N . LYS A 1 487 ? -20.285 -3.409 8.369 1.00 96.00 487 LYS A N 1
ATOM 3875 C CA . LYS A 1 487 ? -20.499 -2.862 7.021 1.00 96.00 487 LYS A CA 1
ATOM 3876 C C . LYS A 1 487 ? -19.242 -2.163 6.503 1.00 96.00 487 LYS A C 1
ATOM 3878 O O . LYS A 1 487 ? -18.828 -2.435 5.378 1.00 96.00 487 LYS A O 1
ATOM 3883 N N . ALA A 1 488 ? -18.596 -1.340 7.331 1.00 96.31 488 ALA A N 1
ATOM 3884 C CA . ALA A 1 488 ? -17.331 -0.697 6.983 1.00 96.31 488 ALA A CA 1
ATOM 3885 C C . ALA A 1 488 ? -16.193 -1.715 6.766 1.00 96.31 488 ALA A C 1
ATOM 3887 O O . ALA A 1 488 ? -15.409 -1.570 5.828 1.00 96.31 488 ALA A O 1
ATOM 3888 N N . TYR A 1 489 ? -16.113 -2.773 7.582 1.00 97.25 489 TYR A N 1
ATOM 3889 C CA . TYR A 1 489 ? -15.062 -3.791 7.456 1.00 97.25 489 TYR A CA 1
ATOM 3890 C C . TYR A 1 489 ? -15.219 -4.618 6.175 1.00 97.25 489 TYR A C 1
ATOM 3892 O O . TYR A 1 489 ? -14.257 -4.828 5.438 1.00 97.25 489 TYR A O 1
ATOM 3900 N N . VAL A 1 490 ? -16.445 -5.052 5.863 1.00 97.00 490 VAL A N 1
ATOM 3901 C CA . VAL A 1 490 ? -16.746 -5.795 4.630 1.00 97.00 490 VAL A CA 1
ATOM 3902 C C . VAL A 1 490 ? -16.588 -4.900 3.398 1.00 97.00 490 VAL A C 1
ATOM 3904 O O . VAL A 1 490 ? -16.080 -5.375 2.382 1.00 97.00 490 VAL A O 1
ATOM 3907 N N . GLN A 1 491 ? -16.907 -3.602 3.489 1.00 96.44 491 GLN A N 1
ATOM 3908 C CA . GLN A 1 491 ? -16.561 -2.643 2.437 1.00 96.44 491 GLN A CA 1
ATOM 3909 C C . GLN A 1 491 ? -15.043 -2.578 2.227 1.00 96.44 491 GLN A C 1
ATOM 3911 O O . GLN A 1 491 ? -14.599 -2.675 1.090 1.00 96.44 491 GLN A O 1
ATOM 3916 N N . GLY A 1 492 ? -14.232 -2.548 3.287 1.00 96.69 492 GLY A N 1
ATOM 3917 C CA . GLY A 1 492 ? -12.772 -2.609 3.162 1.00 96.69 492 GLY A CA 1
ATOM 3918 C C . GLY A 1 492 ? -12.233 -3.905 2.554 1.00 96.69 492 GLY A C 1
ATOM 3919 O O . GLY A 1 492 ? -11.272 -3.871 1.789 1.00 96.69 492 GLY A O 1
ATOM 3920 N N . LEU A 1 493 ? -12.868 -5.050 2.824 1.00 96.25 493 LEU A N 1
ATOM 3921 C CA . LEU A 1 493 ? -12.518 -6.316 2.168 1.00 96.25 493 LEU A CA 1
ATOM 3922 C C . LEU A 1 493 ? -12.858 -6.291 0.671 1.00 96.25 493 LEU A C 1
ATOM 3924 O O . LEU A 1 493 ? -12.104 -6.839 -0.133 1.00 96.25 493 LEU A O 1
ATOM 3928 N N . CYS A 1 494 ? -13.948 -5.619 0.285 1.00 95.50 494 CYS A N 1
ATOM 3929 C CA . CYS A 1 494 ? -14.259 -5.359 -1.119 1.00 95.50 494 CYS A CA 1
ATOM 3930 C C . CYS A 1 494 ? -13.231 -4.397 -1.735 1.00 95.50 494 CYS A C 1
ATOM 3932 O O . CYS A 1 494 ? -12.655 -4.730 -2.762 1.00 95.50 494 CYS A O 1
ATOM 3934 N N . TRP A 1 495 ? -12.911 -3.278 -1.073 1.00 95.88 495 TRP A N 1
ATOM 3935 C CA . TRP A 1 495 ? -11.901 -2.304 -1.514 1.00 95.88 495 TRP A CA 1
ATOM 3936 C C . TRP A 1 495 ? -10.546 -2.969 -1.790 1.00 95.88 495 TRP A C 1
ATOM 3938 O O . TRP A 1 495 ? -9.945 -2.756 -2.839 1.00 95.88 495 TRP A O 1
ATOM 3948 N N . LEU A 1 496 ? -10.099 -3.841 -0.881 1.00 94.56 496 LEU A N 1
ATOM 3949 C CA . LEU A 1 496 ? -8.846 -4.590 -0.989 1.00 94.56 496 LEU A CA 1
ATOM 3950 C C . LEU A 1 496 ? -8.849 -5.578 -2.168 1.00 94.56 496 LEU A C 1
ATOM 3952 O O . LEU A 1 496 ? -7.848 -5.725 -2.870 1.00 94.56 496 LEU A O 1
ATOM 3956 N N . LEU A 1 497 ? -9.977 -6.247 -2.420 1.00 93.25 497 LEU A N 1
ATOM 3957 C CA . LEU A 1 497 ? -10.135 -7.133 -3.574 1.00 93.25 497 LEU A CA 1
ATOM 3958 C C . LEU A 1 497 ? -10.225 -6.353 -4.897 1.00 93.25 497 LEU A C 1
ATOM 3960 O O . LEU A 1 497 ? -9.644 -6.786 -5.892 1.00 93.25 497 LEU A O 1
ATOM 3964 N N . GLU A 1 498 ? -10.863 -5.183 -4.920 1.00 92.50 498 GLU A N 1
ATOM 3965 C CA . GLU A 1 498 ? -10.826 -4.277 -6.070 1.00 92.50 498 GLU A CA 1
ATOM 3966 C C . GLU A 1 498 ? -9.379 -3.807 -6.326 1.00 92.50 498 GLU A C 1
ATOM 3968 O O . GLU A 1 498 ? -8.865 -3.971 -7.433 1.00 92.50 498 GLU A O 1
ATOM 3973 N N . TYR A 1 499 ? -8.674 -3.320 -5.299 1.00 92.44 499 TYR A N 1
ATOM 3974 C CA . TYR A 1 499 ? -7.318 -2.773 -5.416 1.00 92.44 499 TYR A CA 1
ATOM 3975 C C . TYR A 1 499 ? -6.300 -3.796 -5.937 1.00 92.44 499 TYR A C 1
ATOM 3977 O O . TYR A 1 499 ? -5.507 -3.490 -6.833 1.00 92.44 499 TYR A O 1
ATOM 3985 N N . ASN A 1 500 ? -6.377 -5.039 -5.451 1.00 89.31 500 ASN A N 1
ATOM 3986 C CA . ASN A 1 500 ? -5.446 -6.113 -5.805 1.00 89.31 500 ASN A CA 1
ATOM 3987 C C . ASN A 1 500 ? -5.676 -6.709 -7.208 1.00 89.31 500 ASN A C 1
ATOM 3989 O O . ASN A 1 500 ? -4.734 -7.229 -7.815 1.00 89.31 500 ASN A O 1
ATOM 3993 N N . TYR A 1 501 ? -6.905 -6.661 -7.738 1.00 86.25 501 TYR A N 1
ATOM 3994 C CA . TYR A 1 501 ? -7.268 -7.307 -9.012 1.00 86.25 501 TYR A CA 1
ATOM 3995 C C . TYR A 1 501 ? -7.602 -6.318 -10.136 1.00 86.25 501 TYR A C 1
ATOM 3997 O O . TYR A 1 501 ? -7.319 -6.587 -11.308 1.00 86.25 501 TYR A O 1
ATOM 4005 N N . LYS A 1 502 ? -8.229 -5.185 -9.816 1.00 86.62 502 LYS A N 1
ATOM 4006 C CA . LYS A 1 502 ? -8.771 -4.207 -10.771 1.00 86.62 502 LYS A CA 1
ATOM 4007 C C . LYS A 1 502 ? -7.901 -2.953 -10.848 1.00 86.62 502 LYS A C 1
ATOM 4009 O O . LYS A 1 502 ? -7.517 -2.591 -11.961 1.00 86.62 502 LYS A O 1
ATOM 4014 N N . GLY A 1 503 ? -7.556 -2.382 -9.697 1.00 88.12 503 GLY A N 1
ATOM 4015 C CA . GLY A 1 503 ? -6.918 -1.074 -9.517 1.00 88.12 503 GLY A CA 1
ATOM 4016 C C . GLY A 1 503 ? -7.621 -0.302 -8.391 1.00 88.12 503 GLY A C 1
ATOM 4017 O O . GLY A 1 503 ? -8.576 -0.814 -7.811 1.00 88.12 503 GLY A O 1
ATOM 4018 N N . VAL A 1 504 ? -7.169 0.913 -8.055 1.00 92.06 504 VAL A N 1
ATOM 4019 C CA . VAL A 1 504 ? -7.820 1.723 -7.003 1.00 92.06 504 VAL A CA 1
ATOM 4020 C C . VAL A 1 504 ? -9.276 2.005 -7.392 1.00 92.06 504 VAL A C 1
ATOM 4022 O O . VAL A 1 504 ? -9.521 2.649 -8.409 1.00 92.06 504 VAL A O 1
ATOM 4025 N N . CYS A 1 505 ? -10.230 1.526 -6.589 1.00 92.62 505 CYS A N 1
ATOM 4026 C CA . CYS A 1 505 ? -11.663 1.799 -6.764 1.00 92.62 505 CYS A CA 1
ATOM 4027 C C . CYS A 1 505 ? -12.110 3.101 -6.075 1.00 92.62 505 CYS A C 1
ATOM 4029 O O . CYS A 1 505 ? -13.046 3.741 -6.538 1.00 92.62 505 CYS A O 1
ATOM 4031 N N . SER A 1 506 ? -11.420 3.498 -5.002 1.00 96.06 506 SER A N 1
ATOM 4032 C CA . SER A 1 506 ? -11.508 4.819 -4.375 1.00 96.06 506 SER A CA 1
ATOM 4033 C C . SER A 1 506 ? -10.192 5.133 -3.658 1.00 96.06 506 SER A C 1
ATOM 4035 O O . SER A 1 506 ? -9.647 4.300 -2.932 1.00 96.06 506 SER A O 1
ATOM 4037 N N . TRP A 1 507 ? -9.671 6.333 -3.879 1.00 96.88 507 TRP A N 1
ATOM 4038 C CA . TRP A 1 507 ? -8.499 6.905 -3.227 1.00 96.88 507 TRP A CA 1
ATOM 4039 C C . TRP A 1 507 ? -8.827 7.507 -1.859 1.00 96.88 507 TRP A C 1
ATOM 4041 O O . TRP A 1 507 ? -7.948 7.554 -1.001 1.00 96.88 507 TRP A O 1
ATOM 4051 N N . ARG A 1 508 ? -10.061 7.982 -1.653 1.00 95.94 508 ARG A N 1
ATOM 4052 C CA . ARG A 1 508 ? -10.499 8.712 -0.453 1.00 95.94 508 ARG A CA 1
ATOM 4053 C C . ARG A 1 508 ? -11.192 7.822 0.587 1.00 95.94 508 ARG A C 1
ATOM 4055 O O . ARG A 1 508 ? -11.290 8.214 1.751 1.00 95.94 508 ARG A O 1
ATOM 4062 N N . TRP A 1 509 ? -11.602 6.604 0.220 1.00 96.81 509 TRP A N 1
ATOM 4063 C CA . TRP A 1 509 ? -12.138 5.608 1.153 1.00 96.81 509 TRP A CA 1
ATOM 4064 C C . TRP A 1 509 ? -11.089 5.138 2.177 1.00 96.81 509 TRP A C 1
ATOM 4066 O O . TRP A 1 509 ? -9.912 4.935 1.863 1.00 96.81 509 TRP A O 1
ATOM 4076 N N . PHE A 1 510 ? -11.539 4.922 3.414 1.00 96.94 510 PHE A N 1
ATOM 4077 C CA . PHE A 1 510 ? -10.785 4.278 4.487 1.00 96.94 510 PHE A CA 1
ATOM 4078 C C . PHE A 1 510 ? -11.734 3.592 5.480 1.00 96.94 510 PHE A C 1
ATOM 4080 O O . PHE A 1 510 ? -12.924 3.900 5.531 1.00 96.94 510 PHE A O 1
ATOM 4087 N N . TYR A 1 511 ? -11.198 2.695 6.308 1.00 97.69 511 TYR A N 1
ATOM 4088 C CA . TYR A 1 511 ? -11.930 2.094 7.421 1.00 97.69 511 TYR A CA 1
ATOM 4089 C C . TYR A 1 511 ? -11.889 3.017 8.661 1.00 97.69 511 TYR A C 1
ATOM 4091 O O . TYR A 1 511 ? -10.794 3.277 9.165 1.00 97.69 511 TYR A O 1
ATOM 4099 N N . PRO A 1 512 ? -13.033 3.515 9.176 1.00 96.81 512 PRO A N 1
ATOM 4100 C CA . PRO A 1 512 ? -13.069 4.628 10.132 1.00 96.81 512 PRO A CA 1
ATOM 4101 C C . PRO A 1 512 ? -12.972 4.220 11.615 1.00 96.81 512 PRO A C 1
ATOM 4103 O O . PRO A 1 512 ? -13.403 4.967 12.492 1.00 96.81 512 PRO A O 1
ATOM 4106 N N . PHE A 1 513 ? -12.400 3.052 11.921 1.00 97.44 513 PHE A N 1
ATOM 4107 C CA . PHE A 1 513 ? -12.203 2.574 13.296 1.00 97.44 513 PHE A CA 1
ATOM 4108 C C . PHE A 1 513 ? -10.791 2.004 13.481 1.00 97.44 513 PHE A C 1
ATOM 4110 O O . PHE A 1 513 ? -10.229 1.403 12.568 1.00 97.44 513 PHE A O 1
ATOM 4117 N N . HIS A 1 514 ? -10.214 2.129 14.678 1.00 96.31 514 HIS A N 1
ATOM 4118 C CA . HIS A 1 514 ? -8.900 1.541 14.991 1.00 96.31 514 HIS A CA 1
ATOM 4119 C C . HIS A 1 514 ? -8.938 0.014 15.146 1.00 96.31 514 HIS A C 1
ATOM 4121 O O . HIS A 1 514 ? -7.904 -0.642 15.043 1.00 96.31 514 HIS A O 1
ATOM 4127 N N . TYR A 1 515 ? -10.127 -0.556 15.364 1.00 96.12 515 TYR A N 1
ATOM 4128 C CA . TYR A 1 515 ? -10.335 -1.968 15.680 1.00 96.12 515 TYR A CA 1
ATOM 4129 C C . TYR A 1 515 ? -11.363 -2.623 14.759 1.00 96.12 515 TYR A C 1
ATOM 4131 O O . TYR A 1 515 ? -12.247 -1.967 14.206 1.00 96.12 515 TYR A O 1
ATOM 4139 N N . ALA A 1 516 ? -11.231 -3.935 14.580 1.00 95.94 516 ALA A N 1
ATOM 4140 C CA . ALA A 1 516 ? -12.135 -4.748 13.776 1.00 95.94 516 ALA A CA 1
ATOM 4141 C C . ALA A 1 516 ? -13.345 -5.233 14.610 1.00 95.94 516 ALA A C 1
ATOM 4143 O O . ALA A 1 516 ? -13.235 -5.324 15.832 1.00 95.94 516 ALA A O 1
ATOM 4144 N N . PRO A 1 517 ? -14.493 -5.567 13.996 1.00 95.94 517 PRO A N 1
ATOM 4145 C CA . PRO A 1 517 ? -15.606 -6.199 14.711 1.00 95.94 517 PRO A CA 1
ATOM 4146 C C . PRO A 1 517 ? -15.264 -7.647 15.102 1.00 95.94 517 PRO A C 1
ATOM 4148 O O . PRO A 1 517 ? -14.279 -8.221 14.624 1.00 95.94 517 PRO A O 1
ATOM 4151 N N . LEU A 1 518 ? -16.085 -8.277 15.948 1.00 94.12 518 LEU A N 1
ATOM 4152 C CA . LEU A 1 518 ? -15.894 -9.691 16.276 1.00 94.12 518 LEU A CA 1
ATOM 4153 C C . LEU A 1 518 ? -16.338 -10.573 15.104 1.00 94.12 518 LEU A C 1
ATOM 4155 O O . LEU A 1 518 ? -17.284 -10.266 14.382 1.00 94.12 518 LEU A O 1
ATOM 4159 N N . THR A 1 519 ? -15.697 -11.730 14.941 1.00 94.31 519 THR A N 1
ATOM 4160 C CA . THR A 1 519 ? -16.038 -12.699 13.882 1.00 94.31 519 THR A CA 1
ATOM 4161 C C . THR A 1 519 ? -17.497 -13.173 13.960 1.00 94.31 519 THR A C 1
ATOM 4163 O O . THR A 1 519 ? -18.103 -13.476 12.934 1.00 94.31 519 THR A O 1
ATOM 4166 N N . SER A 1 520 ? -18.092 -13.179 15.156 1.00 93.38 520 SER A N 1
ATOM 4167 C CA . SER A 1 520 ? -19.509 -13.482 15.396 1.00 93.38 520 SER A CA 1
ATOM 4168 C C . SER A 1 520 ? -20.499 -12.421 14.888 1.00 93.38 520 SER A C 1
ATOM 4170 O O . SER A 1 520 ? -21.696 -12.702 14.850 1.00 93.38 520 SER A O 1
ATOM 4172 N N . ASP A 1 521 ? -20.039 -11.232 14.486 1.00 95.50 521 ASP A N 1
ATOM 4173 C CA . ASP A 1 521 ? -20.901 -10.137 14.015 1.00 95.50 521 ASP A CA 1
ATOM 4174 C C . ASP A 1 521 ? -21.168 -10.185 12.500 1.00 95.50 521 ASP A C 1
ATOM 4176 O O . ASP A 1 521 ? -22.131 -9.587 12.011 1.00 95.50 521 ASP A O 1
ATOM 4180 N N . PHE A 1 522 ? -20.363 -10.951 11.757 1.00 95.81 522 PHE A N 1
ATOM 4181 C CA . PHE A 1 522 ? -20.465 -11.151 10.307 1.00 95.81 522 PHE A CA 1
ATOM 4182 C C . PHE A 1 522 ? -21.580 -12.144 9.932 1.00 95.81 522 PHE A C 1
ATOM 4184 O O . PHE A 1 522 ? -21.330 -13.193 9.341 1.00 95.81 522 PHE A O 1
ATOM 4191 N N . VAL A 1 523 ? -22.816 -11.797 10.285 1.00 92.88 523 VAL A N 1
ATOM 4192 C CA . VAL A 1 523 ? -24.055 -12.522 9.944 1.00 92.88 523 VAL A CA 1
ATOM 4193 C C . VAL A 1 523 ? -25.035 -11.572 9.255 1.00 92.88 523 VAL A C 1
ATOM 4195 O O . VAL A 1 523 ? -24.972 -10.370 9.498 1.00 92.88 523 VAL A O 1
ATOM 4198 N N . ASN A 1 524 ? -25.967 -12.056 8.437 1.00 90.44 524 ASN A N 1
ATOM 4199 C CA . ASN A 1 524 ? -26.861 -11.250 7.594 1.00 90.44 524 ASN A CA 1
ATOM 4200 C C . ASN A 1 524 ? -26.101 -10.166 6.790 1.00 90.44 524 ASN A C 1
ATOM 4202 O O . ASN A 1 524 ? -26.375 -8.970 6.939 1.00 90.44 524 ASN A O 1
ATOM 4206 N N . LEU A 1 525 ? -25.095 -10.553 6.002 1.00 89.88 525 LEU A N 1
ATOM 4207 C CA . LEU A 1 525 ? -24.314 -9.631 5.173 1.00 89.88 525 LEU A CA 1
ATOM 4208 C C . LEU A 1 525 ? -25.116 -9.224 3.927 1.00 89.88 525 LEU A C 1
ATOM 4210 O O . LEU A 1 525 ? -25.185 -9.951 2.938 1.00 89.88 525 LEU A O 1
ATOM 4214 N N . VAL A 1 526 ? -25.732 -8.044 4.005 1.00 77.50 526 VAL A N 1
ATOM 4215 C CA . VAL A 1 526 ? -26.500 -7.407 2.922 1.00 77.50 526 VAL A CA 1
ATOM 4216 C C . VAL A 1 526 ? -25.639 -6.426 2.113 1.00 7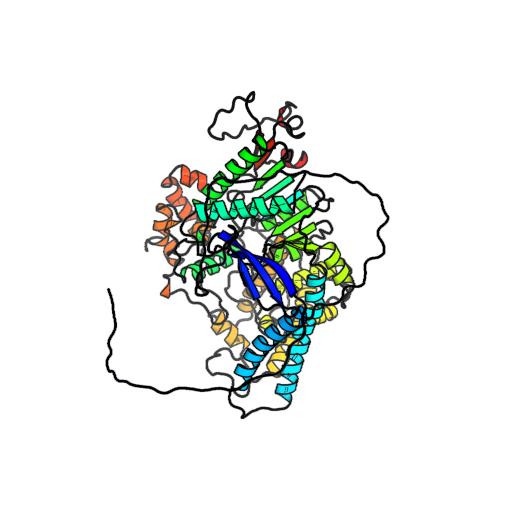7.50 526 VAL A C 1
ATOM 4218 O O . VAL A 1 526 ? -24.453 -6.257 2.393 1.00 77.50 526 VAL A O 1
ATOM 4221 N N . GLU A 1 527 ? -26.240 -5.804 1.096 1.00 77.38 527 GLU A N 1
ATOM 4222 C CA . GLU A 1 527 ? -25.573 -4.967 0.091 1.00 77.38 527 GLU A CA 1
ATOM 4223 C C . GLU A 1 527 ? -24.587 -3.941 0.679 1.00 77.38 527 GLU A C 1
ATOM 4225 O O . GLU A 1 527 ? -24.897 -3.127 1.558 1.00 77.38 527 GLU A O 1
ATOM 4230 N N . ILE A 1 528 ? -23.365 -3.997 0.150 1.00 83.62 528 ILE A N 1
ATOM 4231 C CA . ILE A 1 528 ? -22.253 -3.114 0.487 1.00 83.62 528 ILE A CA 1
ATOM 4232 C C . ILE A 1 528 ? -22.277 -1.931 -0.491 1.00 83.62 528 ILE A C 1
ATOM 4234 O O . ILE A 1 528 ? -22.392 -2.174 -1.692 1.00 83.62 528 ILE A O 1
ATOM 4238 N N . PRO A 1 529 ? -22.171 -0.668 -0.030 1.00 78.81 529 PRO A N 1
ATOM 4239 C CA . PRO A 1 529 ? -22.201 0.482 -0.926 1.00 78.81 529 PRO A CA 1
ATOM 4240 C C . PRO A 1 529 ? -21.024 0.471 -1.900 1.00 78.81 529 PRO A C 1
ATOM 4242 O O . PRO A 1 529 ? -19.888 0.189 -1.503 1.00 78.81 529 PRO A O 1
ATOM 4245 N N . GLU A 1 530 ? -21.303 0.830 -3.152 1.00 85.69 530 GLU A N 1
ATOM 4246 C CA . GLU A 1 530 ? -20.283 1.044 -4.177 1.00 85.69 530 GLU A CA 1
ATOM 4247 C C . GLU A 1 530 ? -19.319 2.179 -3.790 1.00 85.69 530 GLU A C 1
ATOM 4249 O O . GLU A 1 530 ? -19.603 3.015 -2.927 1.00 85.69 530 GLU A O 1
ATOM 4254 N N . PHE A 1 531 ? -18.152 2.195 -4.432 1.00 90.81 531 PHE A N 1
ATOM 4255 C CA . PHE A 1 531 ? -17.138 3.223 -4.225 1.00 90.81 531 PHE A CA 1
ATOM 4256 C C . PHE A 1 531 ? -17.385 4.425 -5.136 1.00 90.81 531 PHE A C 1
ATOM 4258 O O . PHE A 1 531 ? -17.635 4.270 -6.331 1.00 90.81 531 PHE A O 1
ATOM 4265 N N . ASN A 1 532 ? -17.262 5.630 -4.579 1.00 86.00 532 ASN A N 1
ATOM 4266 C CA . ASN A 1 532 ? -17.264 6.853 -5.374 1.00 86.00 532 ASN A CA 1
ATOM 4267 C C . ASN A 1 532 ? -15.972 6.932 -6.197 1.00 86.00 532 ASN A C 1
ATOM 4269 O O . ASN A 1 532 ? -14.881 6.773 -5.650 1.00 86.00 532 ASN A O 1
ATOM 4273 N N . VAL A 1 533 ? -16.092 7.239 -7.491 1.00 84.12 533 VAL A N 1
ATOM 4274 C CA . VAL A 1 533 ? -14.930 7.546 -8.335 1.00 84.12 533 VAL A CA 1
ATOM 4275 C C . VAL A 1 533 ? -14.390 8.915 -7.934 1.00 84.12 533 VAL A C 1
ATOM 4277 O O . VAL A 1 533 ? -15.033 9.942 -8.144 1.00 84.12 533 VAL A O 1
ATOM 4280 N N . ASP A 1 534 ? -13.202 8.910 -7.347 1.00 93.06 534 ASP A N 1
ATOM 4281 C CA . ASP A 1 534 ? -12.535 10.059 -6.747 1.00 93.06 534 ASP A CA 1
ATOM 4282 C C . ASP A 1 534 ? -11.105 10.216 -7.312 1.00 93.06 534 ASP A C 1
ATOM 4284 O O . ASP A 1 534 ? -10.792 9.745 -8.410 1.00 93.06 534 ASP A O 1
ATOM 4288 N N . LYS A 1 535 ? -10.239 10.943 -6.600 1.00 94.00 535 LYS A N 1
ATOM 4289 C CA . LYS A 1 535 ? -8.859 11.239 -7.009 1.00 94.00 535 LYS A CA 1
ATOM 4290 C C . LYS A 1 535 ? -7.882 11.061 -5.846 1.00 94.00 535 LYS A C 1
ATOM 4292 O O . LYS A 1 535 ? -8.302 11.197 -4.695 1.00 94.00 535 LYS A O 1
ATOM 4297 N N . PRO A 1 536 ? -6.584 10.822 -6.113 1.00 96.31 536 PRO A N 1
ATOM 4298 C CA . PRO A 1 536 ? -5.549 10.883 -5.083 1.00 96.31 536 PRO A CA 1
ATOM 4299 C C . PRO A 1 536 ? -5.561 12.225 -4.330 1.00 96.31 536 PRO A C 1
ATOM 4301 O O . PRO A 1 536 ? -6.165 13.213 -4.754 1.00 96.31 536 PRO A O 1
ATOM 4304 N N . PHE A 1 537 ? -4.899 12.256 -3.178 1.00 97.50 537 PHE A N 1
ATOM 4305 C CA . PHE A 1 537 ? -4.481 13.512 -2.558 1.00 97.50 537 PHE A CA 1
ATOM 4306 C C . PHE A 1 537 ? -3.299 14.109 -3.339 1.00 97.50 537 PHE A C 1
ATOM 4308 O O . PHE A 1 537 ? -2.543 13.381 -3.987 1.00 97.50 537 PHE A O 1
ATOM 4315 N N . LYS A 1 538 ? -3.093 15.423 -3.254 1.00 97.12 538 LYS A N 1
ATOM 4316 C CA . LYS A 1 538 ? -1.823 16.028 -3.683 1.00 97.12 538 LYS A CA 1
ATOM 4317 C C . LYS A 1 538 ? -0.678 15.605 -2.748 1.00 97.12 538 LYS A C 1
ATOM 4319 O O . LYS A 1 538 ? -0.936 15.229 -1.600 1.00 97.12 538 LYS A O 1
ATOM 4324 N N . PRO A 1 539 ? 0.596 15.715 -3.167 1.00 98.00 539 PRO A N 1
ATOM 4325 C CA . PRO A 1 539 ? 1.735 15.375 -2.317 1.00 98.00 539 PRO A CA 1
ATOM 4326 C C . PRO A 1 539 ? 1.715 16.057 -0.939 1.00 98.00 539 PRO A C 1
ATOM 4328 O O . PRO A 1 539 ? 1.944 15.386 0.064 1.00 98.00 539 PRO A O 1
ATOM 4331 N N . PHE A 1 540 ? 1.378 17.349 -0.846 1.00 98.25 540 PHE A N 1
ATOM 4332 C CA . PHE A 1 540 ? 1.342 18.071 0.436 1.00 98.25 540 PHE A CA 1
ATOM 4333 C C . PHE A 1 540 ? 0.117 17.743 1.295 1.00 98.25 540 PHE A C 1
ATOM 4335 O O . PHE A 1 540 ? 0.235 17.672 2.518 1.00 98.25 540 PHE A O 1
ATOM 4342 N N . GLU A 1 541 ? -1.030 17.469 0.669 1.00 98.12 541 GLU A N 1
ATOM 4343 C CA . GLU A 1 541 ? -2.210 16.928 1.354 1.00 98.12 541 GLU A CA 1
ATOM 4344 C C . GLU A 1 541 ? -1.866 15.562 1.982 1.00 98.12 541 GLU A C 1
ATOM 4346 O O . GLU A 1 541 ? -2.185 15.317 3.145 1.00 98.12 541 GLU A O 1
ATOM 4351 N N . GLN A 1 542 ? -1.110 14.704 1.278 1.00 97.94 542 GLN A N 1
ATOM 4352 C CA . GLN A 1 542 ? -0.595 13.464 1.865 1.00 97.94 542 GLN A CA 1
ATOM 4353 C C . GLN A 1 542 ? 0.434 13.721 2.975 1.00 97.94 542 GLN A C 1
ATOM 4355 O O . GLN A 1 542 ? 0.350 13.050 4.000 1.00 97.94 542 GLN A O 1
ATOM 4360 N N . LEU A 1 543 ? 1.390 14.650 2.816 1.00 97.50 543 LEU A N 1
ATOM 4361 C CA . LEU A 1 543 ? 2.368 14.961 3.874 1.00 97.50 543 LEU A CA 1
ATOM 4362 C C . LEU A 1 543 ? 1.661 15.339 5.178 1.00 97.50 543 LEU A C 1
ATOM 4364 O O . LEU A 1 543 ? 1.920 14.719 6.208 1.00 97.50 543 LEU A O 1
ATOM 4368 N N . MET A 1 544 ? 0.720 16.282 5.122 1.00 97.56 544 MET A N 1
ATOM 4369 C CA . MET A 1 544 ? -0.132 16.631 6.261 1.00 97.56 544 MET A CA 1
ATOM 4370 C C . MET A 1 544 ? -0.917 15.404 6.761 1.00 97.56 544 MET A C 1
ATOM 4372 O O . MET A 1 544 ? -0.971 15.148 7.964 1.00 97.56 544 MET A O 1
ATOM 4376 N N . GLY A 1 545 ? -1.444 14.586 5.849 1.00 97.25 545 GLY A N 1
ATOM 4377 C CA . GLY A 1 545 ? -2.142 13.336 6.151 1.00 97.25 545 GLY A CA 1
ATOM 4378 C C . GLY A 1 545 ? -1.313 12.231 6.828 1.00 97.25 545 GLY A C 1
ATOM 4379 O O . GLY A 1 545 ? -1.918 11.320 7.392 1.00 97.25 545 GLY A O 1
ATOM 4380 N N . VAL A 1 546 ? 0.031 12.266 6.801 1.00 97.50 546 VAL A N 1
ATOM 4381 C CA . VAL A 1 546 ? 0.883 11.185 7.355 1.00 97.50 546 VAL A CA 1
ATOM 4382 C C . VAL A 1 546 ? 1.978 11.618 8.338 1.00 97.50 546 VAL A C 1
ATOM 4384 O O . VAL A 1 546 ? 2.517 10.757 9.035 1.00 97.50 546 VAL A O 1
ATOM 4387 N N . MET A 1 547 ? 2.337 12.901 8.415 1.00 96.19 547 MET A N 1
ATOM 4388 C CA . MET A 1 547 ? 3.499 13.362 9.190 1.00 96.19 547 MET A CA 1
ATOM 4389 C C . MET A 1 547 ? 3.175 13.717 10.656 1.00 96.19 547 MET A C 1
ATOM 4391 O O . MET A 1 547 ? 2.166 14.370 10.921 1.00 96.19 547 MET A O 1
ATOM 4395 N N . PRO A 1 548 ? 4.043 13.355 11.621 1.00 94.75 548 PRO A N 1
ATOM 4396 C CA . PRO A 1 548 ? 4.010 13.881 12.987 1.00 94.75 548 PRO A CA 1
ATOM 4397 C C . PRO A 1 548 ? 4.708 15.249 13.096 1.00 94.75 548 PRO A C 1
ATOM 4399 O O . PRO A 1 548 ? 5.587 15.571 12.294 1.00 94.75 548 PRO A O 1
ATOM 4402 N N . ILE A 1 549 ? 4.405 16.017 14.154 1.00 92.81 549 ILE A N 1
ATOM 4403 C CA . ILE A 1 549 ? 5.033 17.329 14.447 1.00 92.81 549 ILE A CA 1
ATOM 4404 C C . ILE A 1 549 ? 6.568 17.233 14.505 1.00 92.81 549 ILE A C 1
ATOM 4406 O O . ILE A 1 549 ? 7.258 18.145 14.050 1.00 92.81 549 ILE A O 1
ATOM 4410 N N . ALA A 1 550 ? 7.123 16.121 15.000 1.00 91.88 550 ALA A N 1
ATOM 4411 C CA . ALA A 1 550 ? 8.570 15.883 15.044 1.00 91.88 550 ALA A CA 1
ATOM 4412 C C . ALA A 1 550 ? 9.250 15.989 13.659 1.00 91.88 550 ALA A C 1
ATOM 4414 O O . ALA A 1 550 ? 10.376 16.475 13.550 1.00 91.88 550 ALA A O 1
ATOM 4415 N N . SER A 1 551 ? 8.539 15.611 12.593 1.00 93.94 551 SER A N 1
ATOM 4416 C CA . SER A 1 551 ? 9.012 15.659 11.205 1.00 93.94 551 SER A CA 1
ATOM 4417 C C . SER A 1 551 ? 8.578 16.926 10.452 1.00 93.94 551 SER A C 1
ATOM 4419 O O . SER A 1 551 ? 8.765 17.005 9.238 1.00 93.94 551 SER A O 1
ATOM 4421 N N . LYS A 1 552 ? 8.052 17.957 11.137 1.00 94.12 552 LYS A N 1
ATOM 4422 C CA . LYS A 1 552 ? 7.559 19.198 10.498 1.00 94.12 552 LYS A CA 1
ATOM 4423 C C . LYS A 1 552 ? 8.587 19.904 9.604 1.00 94.12 552 LYS A C 1
ATOM 4425 O O . LYS A 1 552 ? 8.216 20.519 8.616 1.00 94.12 552 LYS A O 1
ATOM 4430 N N . LYS A 1 553 ? 9.884 19.718 9.883 1.00 94.12 553 LYS A N 1
ATOM 4431 C CA . LYS A 1 553 ? 11.025 20.173 9.060 1.00 94.12 553 LYS A CA 1
ATOM 4432 C C . LYS A 1 553 ? 11.024 19.675 7.602 1.00 94.12 553 LYS A C 1
ATOM 4434 O O . LYS A 1 553 ? 11.831 20.146 6.812 1.00 94.12 553 LYS A O 1
ATOM 4439 N N . LEU A 1 554 ? 10.183 18.696 7.259 1.00 95.81 554 LEU A N 1
ATOM 4440 C CA . LEU A 1 554 ? 10.051 18.134 5.910 1.00 95.81 554 LEU A CA 1
ATOM 4441 C C . LEU A 1 554 ? 8.966 18.831 5.062 1.00 95.81 554 LEU A C 1
ATOM 4443 O O . LEU A 1 554 ? 8.847 18.539 3.867 1.00 95.81 554 LEU A O 1
ATOM 4447 N N . LEU A 1 555 ? 8.169 19.721 5.667 1.00 97.19 555 LEU A N 1
ATOM 4448 C CA . LEU A 1 555 ? 7.064 20.435 5.029 1.00 97.19 555 LEU A CA 1
ATOM 4449 C C . LEU A 1 555 ? 7.398 21.929 4.820 1.00 97.19 555 LEU A C 1
ATOM 4451 O O . LEU A 1 555 ? 8.090 22.519 5.650 1.00 97.19 555 LEU A O 1
ATOM 4455 N N . PRO A 1 556 ? 6.864 22.561 3.756 1.00 97.69 556 PRO A N 1
ATOM 4456 C CA . PRO A 1 556 ? 6.764 24.017 3.619 1.00 97.69 556 PRO A CA 1
ATOM 4457 C C . PRO A 1 556 ? 6.282 24.736 4.883 1.00 97.69 556 PRO A C 1
ATOM 4459 O O . PRO A 1 556 ? 5.336 24.289 5.536 1.00 97.69 556 PRO A O 1
ATOM 4462 N N . GLN A 1 557 ? 6.858 25.904 5.182 1.00 97.12 557 GLN A N 1
ATOM 4463 C CA . GLN A 1 557 ? 6.524 26.674 6.388 1.00 97.12 557 GLN A CA 1
ATOM 4464 C C . GLN A 1 557 ? 5.021 27.014 6.538 1.00 97.12 557 GLN A C 1
ATOM 4466 O O . GLN A 1 557 ? 4.527 26.891 7.661 1.00 97.12 557 GLN A O 1
ATOM 4471 N N . PRO A 1 558 ? 4.251 27.356 5.480 1.00 97.44 558 PRO A N 1
ATOM 4472 C CA . PRO A 1 558 ? 2.810 27.594 5.624 1.00 97.44 558 PRO A CA 1
ATOM 4473 C C . PRO A 1 558 ? 2.040 26.361 6.125 1.00 97.44 558 PRO A C 1
ATOM 4475 O O . PRO A 1 558 ? 1.124 26.484 6.932 1.00 97.44 558 PRO A O 1
ATOM 4478 N N . LEU A 1 559 ? 2.463 25.150 5.739 1.00 97.75 559 LEU A N 1
ATOM 4479 C CA . LEU A 1 559 ? 1.871 23.898 6.227 1.00 97.75 559 LEU A CA 1
ATOM 4480 C C . LEU A 1 559 ? 2.296 23.586 7.666 1.00 97.75 559 LEU A C 1
ATOM 4482 O O . LEU A 1 559 ? 1.486 23.120 8.463 1.00 97.75 559 LEU A O 1
ATOM 4486 N N . VAL A 1 560 ? 3.543 23.901 8.032 1.00 97.19 560 VAL A N 1
ATOM 4487 C CA . VAL A 1 560 ? 4.023 23.794 9.420 1.00 97.19 560 VAL A CA 1
ATOM 4488 C C . VAL A 1 560 ? 3.203 24.679 10.364 1.00 97.19 560 VAL A C 1
ATOM 4490 O O . VAL A 1 560 ? 2.958 24.277 11.502 1.00 97.19 560 VAL A O 1
ATOM 4493 N N . ASN A 1 561 ? 2.729 25.840 9.899 1.00 96.88 561 ASN A N 1
ATOM 4494 C CA . ASN A 1 561 ? 1.842 26.704 10.679 1.00 96.88 561 ASN A CA 1
ATOM 4495 C C . ASN A 1 561 ? 0.514 25.987 11.000 1.00 96.88 561 ASN A C 1
ATOM 4497 O O . ASN A 1 561 ? 0.124 25.949 12.164 1.00 96.88 561 ASN A O 1
ATOM 4501 N N . LEU A 1 562 ? -0.119 25.330 10.018 1.00 96.75 562 LEU A N 1
ATOM 4502 C CA . LEU A 1 562 ? -1.359 24.553 10.209 1.00 96.75 562 LEU A CA 1
ATOM 4503 C C . LEU A 1 562 ? -1.204 23.390 11.211 1.00 96.75 562 LEU A C 1
ATOM 4505 O O . LEU A 1 562 ? -2.161 23.012 11.882 1.00 96.75 562 LEU A O 1
ATOM 4509 N N . MET A 1 563 ? -0.003 22.812 11.334 1.00 94.81 563 MET A N 1
ATOM 4510 C CA . MET A 1 563 ? 0.268 21.739 12.303 1.00 94.81 563 MET A CA 1
ATOM 4511 C C . MET A 1 563 ? 0.405 22.230 13.756 1.00 94.81 563 MET A C 1
ATOM 4513 O O . MET A 1 563 ? 0.324 21.412 14.670 1.00 94.81 563 MET A O 1
ATOM 4517 N N . VAL A 1 564 ? 0.700 23.518 13.976 1.00 92.25 564 VAL A N 1
ATOM 4518 C CA . VAL A 1 564 ? 1.195 24.043 15.268 1.00 92.25 564 VAL A CA 1
ATOM 4519 C C . VAL A 1 564 ? 0.343 25.192 15.821 1.00 92.25 564 VAL A C 1
ATOM 4521 O O . VAL A 1 564 ? 0.264 25.354 17.041 1.00 92.25 564 VAL A O 1
ATOM 4524 N N . ASP A 1 565 ? -0.304 25.990 14.969 1.00 92.88 565 ASP A N 1
ATOM 4525 C CA . ASP A 1 565 ? -1.206 27.048 15.419 1.00 92.88 565 ASP A CA 1
ATOM 4526 C C . ASP A 1 565 ? -2.514 26.457 15.960 1.00 92.88 565 ASP A C 1
ATOM 4528 O O . ASP A 1 565 ? -3.277 25.807 15.247 1.00 92.88 565 ASP A O 1
ATOM 4532 N N . LYS A 1 566 ? -2.808 26.759 17.228 1.00 87.81 566 LYS A N 1
ATOM 4533 C CA . LYS A 1 566 ? -4.044 26.370 17.920 1.00 87.81 566 LYS A CA 1
ATOM 4534 C C . LYS A 1 566 ? -5.298 27.029 17.328 1.00 87.81 566 LYS A C 1
ATOM 4536 O O . LYS A 1 566 ? -6.401 26.639 17.701 1.00 87.81 566 LYS A O 1
ATOM 4541 N N . GLY A 1 567 ? -5.138 28.028 16.456 1.00 89.81 567 GLY A N 1
ATOM 4542 C CA . GLY A 1 567 ? -6.210 28.604 15.646 1.00 89.81 567 GLY A CA 1
ATOM 4543 C C . GLY A 1 567 ? -6.596 27.776 14.413 1.00 89.81 567 GLY A C 1
ATOM 4544 O O . GLY A 1 567 ? -7.741 27.877 13.975 1.00 89.81 567 GLY A O 1
ATOM 4545 N N . SER A 1 568 ? -5.699 26.944 13.865 1.00 92.50 568 SER A N 1
ATOM 4546 C CA . SER A 1 568 ? -6.030 26.067 12.732 1.00 92.50 568 SER A CA 1
ATOM 4547 C C . SER A 1 568 ? -6.826 24.853 13.199 1.00 92.50 568 SER A C 1
ATOM 4549 O O . SER A 1 568 ? -6.554 24.260 14.248 1.00 92.50 568 SER A O 1
ATOM 4551 N N . LYS A 1 569 ? -7.778 24.417 12.367 1.00 92.44 569 LYS A N 1
ATOM 4552 C CA . LYS A 1 569 ? -8.510 23.165 12.594 1.00 92.44 569 LYS A CA 1
ATOM 4553 C C . LYS A 1 569 ? -7.566 21.964 12.647 1.00 92.44 569 LYS A C 1
ATOM 4555 O O . LYS A 1 569 ? -7.790 21.035 13.427 1.00 92.44 569 LYS A O 1
ATOM 4560 N N . MET A 1 570 ? -6.503 22.007 11.841 1.00 94.94 570 MET A N 1
ATOM 4561 C CA . MET A 1 570 ? -5.589 20.892 11.620 1.00 94.94 570 MET A CA 1
ATOM 4562 C C . MET A 1 570 ? -4.781 20.506 12.862 1.00 94.94 570 MET A C 1
ATOM 4564 O O . MET A 1 570 ? -4.495 19.322 13.040 1.00 94.94 570 MET A O 1
ATOM 4568 N N . ALA A 1 571 ? -4.488 21.450 13.762 1.00 92.06 571 ALA A N 1
ATOM 4569 C CA . ALA A 1 571 ? -3.748 21.195 15.000 1.00 92.06 571 ALA A CA 1
ATOM 4570 C C . ALA A 1 571 ? -4.381 20.090 15.874 1.00 92.06 571 ALA A C 1
ATOM 4572 O O . ALA A 1 571 ? -3.667 19.318 16.513 1.00 92.06 571 ALA A O 1
ATOM 4573 N N . ASN A 1 572 ? -5.712 19.932 15.839 1.00 91.31 572 ASN A N 1
ATOM 4574 C CA . ASN A 1 572 ? -6.423 18.876 16.576 1.00 91.31 572 ASN A CA 1
ATOM 4575 C C . ASN A 1 572 ? -6.041 17.451 16.130 1.00 91.31 572 ASN A C 1
ATOM 4577 O O . ASN A 1 572 ? -6.209 16.497 16.891 1.00 91.31 572 ASN A O 1
ATOM 4581 N N . PHE A 1 573 ? -5.516 17.287 14.911 1.00 94.94 573 PHE A N 1
ATOM 4582 C CA . PHE A 1 573 ? -5.094 15.993 14.376 1.00 94.94 573 PHE A CA 1
ATOM 4583 C C . PHE A 1 573 ? -3.621 15.653 14.650 1.00 94.94 573 PHE A C 1
ATOM 4585 O O . PHE A 1 573 ? -3.177 14.546 14.320 1.00 94.94 573 PHE A O 1
ATOM 4592 N N . TYR A 1 574 ? -2.871 16.562 15.274 1.00 94.06 574 TYR A N 1
ATOM 4593 C CA . TYR A 1 574 ? -1.458 16.390 15.599 1.00 94.06 574 TYR A CA 1
ATOM 4594 C C . TYR A 1 574 ? -1.254 16.382 17.121 1.00 94.06 574 TYR A C 1
ATOM 4596 O O . TYR A 1 574 ? -0.797 17.371 17.691 1.00 94.06 574 TYR A O 1
ATOM 4604 N N . PRO A 1 575 ? -1.595 15.277 17.815 1.00 91.56 575 PRO A N 1
ATOM 4605 C CA . PRO A 1 575 ? -1.306 15.159 19.238 1.00 91.56 575 PRO A CA 1
ATOM 4606 C C . PRO A 1 575 ? 0.203 15.256 19.479 1.00 91.56 575 PRO A C 1
ATOM 4608 O O . PRO A 1 575 ? 0.996 14.633 18.767 1.00 91.56 575 PRO A O 1
ATOM 4611 N N . GLU A 1 576 ? 0.585 16.006 20.514 1.00 85.06 576 GLU A N 1
ATOM 4612 C CA . GLU A 1 576 ? 1.962 16.016 21.009 1.00 85.06 576 GLU A CA 1
ATOM 4613 C C . GLU A 1 576 ? 2.409 14.604 21.386 1.00 85.06 576 GLU A C 1
ATOM 4615 O O . GLU A 1 576 ? 1.606 13.793 21.852 1.00 85.06 576 GLU A O 1
ATOM 4620 N N . TYR A 1 577 ? 3.702 14.336 21.212 1.00 79.44 577 TYR A N 1
ATOM 4621 C CA . TYR A 1 577 ? 4.301 13.003 21.303 1.00 79.44 577 TYR A CA 1
ATOM 4622 C C . TYR A 1 577 ? 3.844 12.181 22.524 1.00 79.44 577 TYR A C 1
ATOM 4624 O O . TYR A 1 577 ? 3.397 11.044 22.386 1.00 79.44 577 TYR A O 1
ATOM 4632 N N . GLU A 1 578 ? 3.884 12.789 23.710 1.00 80.75 578 GLU A N 1
ATOM 4633 C CA . GLU A 1 578 ? 3.541 12.166 24.998 1.00 80.75 578 GLU A CA 1
ATOM 4634 C C . GLU A 1 578 ? 2.060 11.750 25.108 1.00 80.75 578 GLU A C 1
ATOM 4636 O O . GLU A 1 578 ? 1.698 10.936 25.956 1.00 80.75 578 GLU A O 1
ATOM 4641 N N . ASN A 1 579 ? 1.195 12.283 24.238 1.00 85.25 579 ASN A N 1
ATOM 4642 C CA . ASN A 1 579 ? -0.237 11.988 24.182 1.00 85.25 579 ASN A CA 1
ATOM 4643 C C . ASN A 1 579 ? -0.591 10.922 23.126 1.00 85.25 579 ASN A C 1
ATOM 4645 O O . ASN A 1 579 ? -1.760 10.545 23.005 1.00 85.25 579 ASN A O 1
ATOM 4649 N N . VAL A 1 580 ? 0.388 10.419 22.362 1.00 86.69 580 VAL A N 1
ATOM 4650 C CA . VAL A 1 580 ? 0.184 9.359 21.363 1.00 86.69 580 VAL A CA 1
ATOM 4651 C C . VAL A 1 580 ? -0.023 8.021 22.073 1.00 86.69 580 VAL A C 1
ATOM 4653 O O . VAL A 1 580 ? 0.922 7.305 22.399 1.00 86.69 580 VAL A O 1
ATOM 4656 N N . LYS A 1 581 ? -1.288 7.666 22.313 1.00 88.50 581 LYS A N 1
ATOM 4657 C CA . LYS A 1 581 ? -1.647 6.377 22.914 1.00 88.50 581 LYS A CA 1
ATOM 4658 C C . LYS A 1 581 ? -1.396 5.231 21.932 1.00 88.50 581 LYS A C 1
ATOM 4660 O O . LYS A 1 581 ? -1.865 5.260 20.793 1.00 88.50 581 LYS A O 1
ATOM 4665 N N . VAL A 1 582 ? -0.713 4.199 22.414 1.00 88.06 582 VAL A N 1
ATOM 4666 C CA . VAL A 1 582 ? -0.513 2.918 21.731 1.00 88.06 582 VAL A CA 1
ATOM 4667 C C . VAL A 1 582 ? -1.085 1.831 22.636 1.00 88.06 582 VAL A C 1
ATOM 4669 O O . VAL A 1 582 ? -0.792 1.822 23.831 1.00 88.06 582 VAL A O 1
ATOM 4672 N N . ASP A 1 583 ? -1.934 0.952 22.105 1.00 84.81 583 ASP A N 1
ATOM 4673 C CA . ASP A 1 583 ? -2.513 -0.142 22.891 1.00 84.81 583 ASP A CA 1
ATOM 4674 C C . ASP A 1 583 ? -1.565 -1.352 23.020 1.00 84.81 583 ASP A C 1
ATOM 4676 O O . ASP A 1 583 ? -0.514 -1.413 22.381 1.00 84.81 583 ASP A O 1
ATOM 4680 N N . TYR A 1 584 ? -1.936 -2.341 23.842 1.00 77.75 584 TYR A N 1
ATOM 4681 C CA . TYR A 1 584 ? -1.097 -3.522 24.100 1.00 77.75 584 TYR A CA 1
ATOM 4682 C C . TYR A 1 584 ? -0.801 -4.378 22.848 1.00 77.75 584 TYR A C 1
ATOM 4684 O O . TYR A 1 584 ? 0.169 -5.133 22.845 1.00 77.75 584 TYR A O 1
ATOM 4692 N N . ASN A 1 585 ? -1.606 -4.255 21.785 1.00 72.94 585 ASN A N 1
ATOM 4693 C CA . ASN A 1 585 ? -1.414 -4.921 20.493 1.00 72.94 585 ASN A CA 1
ATOM 4694 C C . ASN A 1 585 ? -0.601 -4.063 19.498 1.00 72.94 585 ASN A C 1
ATOM 4696 O O . ASN A 1 585 ? -0.368 -4.491 18.365 1.00 72.94 585 ASN A O 1
ATOM 4700 N N . GLY A 1 586 ? -0.161 -2.865 19.897 1.00 82.69 586 GLY A N 1
ATOM 4701 C CA . GLY A 1 586 ? 0.570 -1.923 19.050 1.00 82.69 586 GLY A CA 1
ATOM 4702 C C . GLY A 1 586 ? -0.323 -1.023 18.188 1.00 82.69 586 GLY A C 1
ATOM 4703 O O . GLY A 1 586 ? 0.175 -0.400 17.248 1.00 82.69 586 GLY A O 1
ATOM 4704 N N . VAL A 1 587 ? -1.631 -0.946 18.462 1.00 87.94 587 VAL A N 1
ATOM 4705 C CA . VAL A 1 587 ? -2.554 -0.082 17.711 1.00 87.94 587 VAL A CA 1
ATOM 4706 C C . VAL A 1 587 ? -2.378 1.371 18.156 1.00 87.94 587 VAL A C 1
ATOM 4708 O O . VAL A 1 587 ? -2.584 1.704 19.320 1.00 87.94 587 VAL A O 1
ATOM 4711 N N . VAL A 1 588 ? -1.998 2.244 17.219 1.00 92.31 588 VAL A N 1
ATOM 4712 C CA . VAL A 1 588 ? -1.754 3.675 17.471 1.00 92.31 588 VAL A CA 1
ATOM 4713 C C . VAL A 1 588 ? -3.065 4.453 17.361 1.00 92.31 588 VAL A C 1
ATOM 4715 O O . VAL A 1 588 ? -3.639 4.565 16.276 1.00 92.31 588 VAL A O 1
ATOM 4718 N N . LEU A 1 589 ? -3.530 5.014 18.474 1.00 93.88 589 LEU A N 1
ATOM 4719 C CA . LEU A 1 589 ? -4.835 5.665 18.597 1.00 93.88 589 LEU A CA 1
ATOM 4720 C C . LEU A 1 589 ? -4.762 7.150 18.212 1.00 93.88 589 LEU A C 1
ATOM 4722 O O . LEU A 1 589 ? -4.918 8.043 19.043 1.00 93.88 589 LEU A O 1
ATOM 4726 N N . LEU A 1 590 ? -4.502 7.412 16.929 1.00 95.06 590 LEU A N 1
ATOM 4727 C CA . LEU A 1 590 ? -4.513 8.762 16.356 1.00 95.06 590 LEU A CA 1
ATOM 4728 C C . LEU A 1 590 ? -5.935 9.175 15.935 1.00 95.06 590 LEU A C 1
ATOM 4730 O O . LEU A 1 590 ? -6.643 8.349 15.352 1.00 95.06 590 LEU A O 1
ATOM 4734 N N . PRO A 1 591 ? -6.354 10.439 16.130 1.00 95.06 591 PRO A N 1
ATOM 4735 C CA . PRO A 1 591 ? -7.619 10.935 15.587 1.00 95.06 591 PRO A CA 1
ATOM 4736 C C . PRO A 1 591 ? -7.567 10.917 14.054 1.00 95.06 591 PRO A C 1
ATOM 4738 O O . PRO A 1 591 ? -6.638 11.475 13.463 1.00 95.06 591 PRO A O 1
ATOM 4741 N N . PHE A 1 592 ? -8.527 10.268 13.390 1.00 96.75 592 PHE A N 1
ATOM 4742 C CA . PHE A 1 592 ? -8.600 10.261 11.924 1.00 96.75 592 PHE A CA 1
ATOM 4743 C C . PHE A 1 592 ? -8.749 11.694 11.395 1.00 96.75 592 PHE A C 1
ATOM 4745 O O . PHE A 1 592 ? -9.561 12.454 11.912 1.00 96.75 592 PHE A O 1
ATOM 4752 N N . ILE A 1 593 ? -7.937 12.056 10.398 1.00 97.12 593 ILE A N 1
ATOM 4753 C CA . ILE A 1 593 ? -7.975 13.386 9.775 1.00 97.12 593 ILE A CA 1
ATOM 4754 C C . ILE A 1 593 ? -9.236 13.496 8.921 1.00 97.12 593 ILE A C 1
ATOM 4756 O O . ILE A 1 593 ? -9.487 12.625 8.076 1.00 97.12 593 ILE A O 1
ATOM 4760 N N . ASP A 1 594 ? -10.000 14.564 9.138 1.00 95.88 594 ASP A N 1
ATOM 4761 C CA . ASP A 1 594 ? -11.109 14.922 8.262 1.00 95.88 594 ASP A CA 1
ATOM 4762 C C . ASP A 1 594 ? -10.599 15.386 6.888 1.00 95.88 594 ASP A C 1
ATOM 4764 O O . ASP A 1 594 ? -9.536 15.993 6.766 1.00 95.88 594 ASP A O 1
ATOM 4768 N N . GLU A 1 595 ? -11.334 15.037 5.835 1.00 94.38 595 GLU A N 1
ATOM 4769 C CA . GLU A 1 595 ? -10.895 15.263 4.458 1.00 94.38 595 GLU A CA 1
ATOM 4770 C C . GLU A 1 595 ? -11.181 16.674 3.955 1.00 94.38 595 GLU A C 1
ATOM 4772 O O . GLU A 1 595 ? -10.351 17.231 3.229 1.00 94.38 595 GLU A O 1
ATOM 4777 N N . ASP A 1 596 ? -12.316 17.250 4.347 1.00 94.19 596 ASP A N 1
ATOM 4778 C CA . ASP A 1 596 ? -12.680 18.602 3.951 1.00 94.19 596 ASP A CA 1
ATOM 4779 C C . ASP A 1 596 ? -11.807 19.600 4.711 1.00 94.19 596 ASP A C 1
ATOM 4781 O O . ASP A 1 596 ? -11.256 20.510 4.095 1.00 94.19 596 ASP A O 1
ATOM 4785 N N . ASP A 1 597 ? -11.583 19.406 6.013 1.00 95.38 597 ASP A N 1
ATOM 4786 C CA . ASP A 1 597 ? -10.653 20.249 6.773 1.00 95.38 597 ASP A CA 1
ATOM 4787 C C . ASP A 1 597 ? -9.223 20.166 6.211 1.00 95.38 597 ASP A C 1
ATOM 4789 O O . ASP A 1 597 ? -8.620 21.204 5.939 1.00 95.38 597 ASP A O 1
ATOM 4793 N N . LEU A 1 598 ? -8.706 18.961 5.930 1.00 96.50 598 LEU A N 1
ATOM 4794 C CA . LEU A 1 598 ? -7.385 18.783 5.312 1.00 96.50 598 LEU A CA 1
ATOM 4795 C C . LEU A 1 598 ? -7.280 19.480 3.949 1.00 96.50 598 LEU A C 1
ATOM 4797 O O . LEU A 1 598 ? -6.325 20.217 3.701 1.00 96.50 598 LEU A O 1
ATOM 4801 N N . THR A 1 599 ? -8.239 19.237 3.054 1.00 95.88 599 THR A N 1
ATOM 4802 C CA . THR A 1 599 ? -8.167 19.732 1.672 1.00 95.88 599 THR A CA 1
ATOM 4803 C C . THR A 1 599 ? -8.347 21.251 1.623 1.00 95.88 599 THR A C 1
ATOM 4805 O O . THR A 1 599 ? -7.640 21.927 0.871 1.00 95.88 599 THR A O 1
ATOM 4808 N N . ASN A 1 600 ? -9.243 21.811 2.444 1.00 96.19 600 ASN A N 1
ATOM 4809 C CA . ASN A 1 600 ? -9.484 23.253 2.493 1.00 96.19 600 ASN A CA 1
ATOM 4810 C C . ASN A 1 600 ? -8.329 24.008 3.168 1.00 96.19 600 ASN A C 1
ATOM 4812 O O . ASN A 1 600 ? -7.836 24.972 2.590 1.00 96.19 600 ASN A O 1
ATOM 4816 N N . GLU A 1 601 ? -7.838 23.568 4.334 1.00 96.00 601 GLU A N 1
ATOM 4817 C CA . GLU A 1 601 ? -6.760 24.274 5.050 1.00 96.00 601 GLU A CA 1
ATOM 4818 C C . GLU A 1 601 ? -5.451 24.272 4.231 1.00 96.00 601 GLU A C 1
ATOM 4820 O O . GLU A 1 601 ? -4.796 25.308 4.117 1.00 96.00 601 GLU A O 1
ATOM 4825 N N . VAL A 1 602 ? -5.111 23.158 3.563 1.00 95.94 602 VAL A N 1
ATOM 4826 C CA . VAL A 1 602 ? -3.955 23.084 2.641 1.00 95.94 602 VAL A CA 1
ATOM 4827 C C . VAL A 1 602 ? -4.158 23.945 1.386 1.00 95.94 602 VAL A C 1
ATOM 4829 O O . VAL A 1 602 ? -3.194 24.512 0.870 1.00 95.94 602 VAL A O 1
ATOM 4832 N N . THR A 1 603 ? -5.394 24.083 0.895 1.00 95.75 603 THR A N 1
ATOM 4833 C CA . THR A 1 603 ? -5.702 24.961 -0.248 1.00 95.75 603 THR A CA 1
ATOM 4834 C C . THR A 1 603 ? -5.611 26.441 0.130 1.00 95.75 603 THR A C 1
ATOM 4836 O O . THR A 1 603 ? -5.082 27.224 -0.655 1.00 95.75 603 THR A O 1
ATOM 4839 N N . ASN A 1 604 ? -6.043 26.825 1.335 1.00 95.56 604 ASN A N 1
ATOM 4840 C CA . ASN A 1 604 ? -6.020 28.214 1.810 1.00 95.56 604 ASN A CA 1
ATOM 4841 C C . ASN A 1 604 ? -4.603 28.813 1.840 1.00 95.56 604 ASN A C 1
ATOM 4843 O O . ASN A 1 604 ? -4.433 29.983 1.509 1.00 95.56 604 ASN A O 1
ATOM 4847 N N . VAL A 1 605 ? -3.586 28.012 2.181 1.00 95.69 605 VAL A N 1
ATOM 4848 C CA . VAL A 1 605 ? -2.173 28.443 2.225 1.00 95.69 605 VAL A CA 1
ATOM 4849 C C . VAL A 1 605 ? -1.399 28.161 0.927 1.00 95.69 605 VAL A C 1
ATOM 4851 O O . VAL A 1 605 ? -0.194 28.399 0.852 1.00 95.69 605 VAL A O 1
ATOM 4854 N N . ASN A 1 606 ? -2.056 27.646 -0.120 1.00 93.69 606 ASN A N 1
ATOM 4855 C CA . ASN A 1 606 ? -1.387 27.236 -1.360 1.00 93.69 606 ASN A CA 1
ATOM 4856 C C . ASN A 1 606 ? -0.701 28.407 -2.086 1.00 93.69 606 ASN A C 1
ATOM 4858 O O . ASN A 1 606 ? 0.319 28.205 -2.745 1.00 93.69 606 ASN A O 1
ATOM 4862 N N . ASP A 1 607 ? -1.227 29.626 -1.963 1.00 95.12 607 ASP A N 1
ATOM 4863 C CA . ASP A 1 607 ? -0.648 30.799 -2.623 1.00 95.12 607 ASP A CA 1
ATOM 4864 C C . ASP A 1 607 ? 0.632 31.303 -1.937 1.00 95.12 607 ASP A C 1
ATOM 4866 O O . ASP A 1 607 ? 1.501 31.829 -2.635 1.00 95.12 607 ASP A O 1
ATOM 4870 N N . GLU A 1 608 ? 0.807 31.045 -0.633 1.00 97.12 608 GLU A N 1
ATOM 4871 C CA . GLU A 1 608 ? 2.026 31.357 0.138 1.00 97.12 608 GLU A CA 1
ATOM 4872 C C . GLU A 1 608 ? 3.237 30.494 -0.259 1.00 97.12 608 GLU A C 1
ATOM 4874 O O . GLU A 1 608 ? 4.381 30.879 -0.018 1.00 97.12 608 GLU A O 1
ATOM 4879 N N . LEU A 1 609 ? 2.999 29.328 -0.869 1.00 96.94 609 LEU A N 1
ATOM 4880 C CA . LEU A 1 609 ? 4.048 28.406 -1.312 1.00 96.94 609 LEU A CA 1
ATOM 4881 C C . LEU A 1 609 ? 4.911 29.032 -2.420 1.00 96.94 609 LEU A C 1
ATOM 4883 O O . LEU A 1 609 ? 4.398 29.686 -3.331 1.00 96.94 609 LEU A O 1
ATOM 4887 N N . ASN A 1 610 ? 6.219 28.777 -2.414 1.00 96.50 610 ASN A N 1
ATOM 4888 C CA . ASN A 1 610 ? 7.096 29.213 -3.506 1.00 96.50 610 ASN A CA 1
ATOM 4889 C C . ASN A 1 610 ? 6.980 28.301 -4.749 1.00 96.50 610 ASN A C 1
ATOM 4891 O O . ASN A 1 610 ? 6.392 27.222 -4.692 1.00 96.50 610 ASN A O 1
ATOM 4895 N N . ASP A 1 611 ? 7.558 28.702 -5.885 1.00 96.12 611 ASP A N 1
ATOM 4896 C CA . ASP A 1 611 ? 7.404 27.971 -7.155 1.00 96.12 611 ASP A CA 1
ATOM 4897 C C . ASP A 1 611 ? 7.962 26.536 -7.121 1.00 96.12 611 ASP A C 1
ATOM 4899 O O . ASP A 1 611 ? 7.395 25.636 -7.743 1.00 96.12 611 ASP A O 1
ATOM 4903 N N . THR A 1 612 ? 9.032 26.281 -6.358 1.00 95.31 612 THR A N 1
ATOM 4904 C CA . THR A 1 612 ? 9.590 24.922 -6.210 1.00 95.31 612 THR A CA 1
ATOM 4905 C C . THR A 1 612 ? 8.715 24.042 -5.316 1.00 95.31 612 THR A C 1
ATOM 4907 O O . THR A 1 612 ? 8.593 22.842 -5.553 1.00 95.31 612 THR A O 1
ATOM 4910 N N . GLU A 1 613 ? 8.034 24.636 -4.333 1.00 97.31 613 GLU A N 1
ATOM 4911 C CA . GLU A 1 613 ? 7.033 23.963 -3.503 1.00 97.31 613 GLU A CA 1
ATOM 4912 C C . GLU A 1 613 ? 5.757 23.674 -4.301 1.00 97.31 613 GLU A C 1
ATOM 4914 O O . GLU A 1 613 ? 5.263 22.550 -4.269 1.00 97.31 613 GLU A O 1
ATOM 4919 N N . LYS A 1 614 ? 5.272 24.640 -5.091 1.00 96.25 614 LYS A N 1
ATOM 4920 C CA . LYS A 1 614 ? 4.135 24.470 -6.010 1.00 96.25 614 LYS A CA 1
ATOM 4921 C C . LYS A 1 614 ? 4.408 23.373 -7.047 1.00 96.25 614 LYS A C 1
ATOM 4923 O O . LYS A 1 614 ? 3.547 22.523 -7.264 1.00 96.25 614 LYS A O 1
ATOM 4928 N N . ALA A 1 615 ? 5.620 23.309 -7.607 1.00 94.06 615 ALA A N 1
ATOM 4929 C CA . ALA A 1 615 ? 6.044 22.205 -8.473 1.00 94.06 615 ALA A CA 1
ATOM 4930 C C . ALA A 1 615 ? 6.097 20.856 -7.725 1.00 94.06 615 ALA A C 1
ATOM 4932 O O . ALA A 1 615 ? 5.572 19.856 -8.216 1.00 94.06 615 ALA A O 1
ATOM 4933 N N . ARG A 1 616 ? 6.661 20.826 -6.510 1.00 95.38 616 ARG A N 1
ATOM 4934 C CA . ARG A 1 616 ? 6.741 19.635 -5.638 1.00 95.38 616 ARG A CA 1
ATOM 4935 C C . ARG A 1 616 ? 5.367 19.135 -5.148 1.00 95.38 616 ARG A C 1
ATOM 4937 O O . ARG A 1 616 ? 5.258 17.981 -4.738 1.00 95.38 616 ARG A O 1
ATOM 4944 N N . ASN A 1 617 ? 4.325 19.966 -5.239 1.00 97.25 617 ASN A N 1
ATOM 4945 C CA . ASN A 1 617 ? 2.926 19.636 -4.943 1.00 97.25 617 ASN A CA 1
ATOM 4946 C C . ASN A 1 617 ? 2.075 19.292 -6.188 1.00 97.25 617 ASN A C 1
ATOM 4948 O O . ASN A 1 617 ? 0.852 19.190 -6.084 1.00 97.25 617 ASN A O 1
ATOM 4952 N N . SER A 1 618 ? 2.687 19.146 -7.367 1.00 93.75 618 SER A N 1
ATOM 4953 C CA . SER A 1 618 ? 1.978 18.808 -8.610 1.00 93.75 618 SER A CA 1
ATOM 4954 C C . SER A 1 618 ? 1.997 17.304 -8.918 1.00 93.75 618 SER A C 1
ATOM 4956 O O . SER A 1 618 ? 2.934 16.592 -8.553 1.00 93.75 618 SER A O 1
ATOM 4958 N N . GLU A 1 619 ? 0.952 16.816 -9.594 1.00 92.06 619 GLU A N 1
ATOM 4959 C CA . GLU A 1 619 ? 0.930 15.464 -10.166 1.00 92.06 619 GLU A CA 1
ATOM 4960 C C . GLU A 1 619 ? 1.823 15.405 -11.416 1.00 92.06 619 GLU A C 1
ATOM 4962 O O . GLU A 1 619 ? 1.709 16.231 -12.326 1.00 92.06 619 GLU A O 1
ATOM 4967 N N . GLY A 1 620 ? 2.709 14.412 -11.465 1.00 89.88 620 GLY A N 1
ATOM 4968 C CA . GLY A 1 620 ? 3.599 14.164 -12.594 1.00 89.88 620 GLY A CA 1
ATOM 4969 C C . GLY A 1 620 ? 3.106 13.066 -13.531 1.00 89.88 620 GLY A C 1
ATOM 4970 O O . GLY A 1 620 ? 1.958 12.634 -13.498 1.00 89.88 620 GLY A O 1
ATOM 4971 N N . ASN A 1 621 ? 4.000 12.620 -14.412 1.00 87.69 621 ASN A N 1
ATOM 4972 C CA . ASN A 1 621 ? 3.755 11.548 -15.378 1.00 87.69 621 ASN A CA 1
ATOM 4973 C C . ASN A 1 621 ? 4.958 10.596 -15.373 1.00 87.69 621 ASN A C 1
ATOM 4975 O O . ASN A 1 621 ? 6.084 11.049 -15.159 1.00 87.69 621 ASN A O 1
ATOM 4979 N N . ASP A 1 622 ? 4.737 9.310 -15.662 1.00 89.88 622 ASP A N 1
ATOM 4980 C CA . ASP A 1 622 ? 5.828 8.368 -15.951 1.00 89.88 622 ASP A CA 1
ATOM 4981 C C . ASP A 1 622 ? 6.711 8.940 -17.073 1.00 89.88 622 ASP A C 1
ATOM 4983 O O . ASP A 1 622 ? 6.214 9.549 -18.023 1.00 89.88 622 ASP A O 1
ATOM 4987 N N . ILE A 1 623 ? 8.023 8.731 -16.989 1.00 89.69 623 ILE A N 1
ATOM 4988 C CA . ILE A 1 623 ? 8.986 9.188 -17.997 1.00 89.69 623 ILE A CA 1
ATOM 4989 C C . ILE A 1 623 ? 9.656 7.971 -18.624 1.00 89.69 623 ILE A C 1
ATOM 4991 O O . ILE A 1 623 ? 10.162 7.114 -17.902 1.00 89.69 623 ILE A O 1
ATOM 4995 N N . ILE A 1 624 ? 9.703 7.904 -19.956 1.00 88.12 624 ILE A N 1
ATOM 4996 C CA . ILE A 1 624 ? 10.500 6.911 -20.686 1.00 88.12 624 ILE A CA 1
ATOM 4997 C C . ILE A 1 624 ? 11.754 7.548 -21.289 1.00 88.12 624 ILE A C 1
ATOM 4999 O O . ILE A 1 624 ? 11.675 8.530 -22.025 1.00 88.12 624 ILE A O 1
ATOM 5003 N N . CYS A 1 625 ? 12.905 6.935 -21.016 1.00 88.56 625 CYS A N 1
ATOM 5004 C CA . CYS A 1 625 ? 14.213 7.308 -21.538 1.00 88.56 625 CYS A CA 1
ATOM 5005 C C . CYS A 1 625 ? 14.821 6.181 -22.390 1.00 88.56 625 CYS A C 1
ATOM 5007 O O . CYS A 1 625 ? 14.730 5.004 -22.034 1.00 88.56 625 CYS A O 1
ATOM 5009 N N . PHE A 1 626 ? 15.490 6.530 -23.491 1.00 87.56 626 PHE A N 1
ATOM 5010 C CA . PHE A 1 626 ? 16.259 5.598 -24.334 1.00 87.56 626 PHE A CA 1
ATOM 5011 C C . PHE A 1 626 ? 17.388 6.324 -25.089 1.00 87.56 626 PHE A C 1
ATOM 5013 O O . PHE A 1 626 ? 17.314 7.529 -25.316 1.00 87.56 626 PHE A O 1
ATOM 5020 N N . SER A 1 627 ? 18.454 5.618 -25.489 1.00 84.88 627 SER A N 1
ATOM 5021 C CA . SER A 1 627 ? 19.497 6.196 -26.363 1.00 84.88 627 SER A CA 1
ATOM 5022 C C . SER A 1 627 ? 18.943 6.460 -27.771 1.00 84.88 627 SER A C 1
ATOM 5024 O O . SER A 1 627 ? 18.083 5.709 -28.227 1.00 84.88 627 SER A O 1
ATOM 5026 N N . ILE A 1 628 ? 19.474 7.447 -28.507 1.00 82.12 628 ILE A N 1
ATOM 5027 C CA . ILE A 1 628 ? 19.094 7.685 -29.921 1.00 82.12 628 ILE A CA 1
ATOM 5028 C C . ILE A 1 628 ? 19.351 6.477 -30.843 1.00 82.12 628 ILE A C 1
ATOM 5030 O O . ILE A 1 628 ? 18.767 6.381 -31.914 1.00 82.12 628 ILE A O 1
ATOM 5034 N N . ARG A 1 629 ? 20.193 5.529 -30.409 1.00 82.31 629 ARG A N 1
ATOM 5035 C CA . ARG A 1 629 ? 20.461 4.246 -31.085 1.00 82.31 629 ARG A CA 1
ATOM 5036 C C . ARG A 1 629 ? 19.339 3.214 -30.921 1.00 82.31 629 ARG A C 1
ATOM 5038 O O . ARG A 1 629 ? 19.329 2.199 -31.609 1.00 82.31 629 ARG A O 1
ATOM 5045 N N . HIS A 1 630 ? 18.422 3.423 -29.977 1.00 85.81 630 HIS A N 1
ATOM 5046 C CA . HIS A 1 630 ? 17.346 2.480 -29.696 1.00 85.81 630 HIS A CA 1
ATOM 5047 C C . HIS A 1 630 ? 16.277 2.548 -30.789 1.00 85.81 630 HIS A C 1
ATOM 5049 O O . HIS A 1 630 ? 15.838 3.631 -31.164 1.00 85.81 630 HIS A O 1
ATOM 5055 N N . ASN A 1 631 ? 15.734 1.397 -31.189 1.00 84.75 631 ASN A N 1
ATOM 5056 C CA . ASN A 1 631 ? 14.661 1.270 -32.193 1.00 84.75 631 ASN A CA 1
ATOM 5057 C C . ASN A 1 631 ? 13.322 1.978 -31.850 1.00 84.75 631 ASN A C 1
ATOM 5059 O O . ASN A 1 631 ? 12.347 1.846 -32.590 1.00 84.75 631 ASN A O 1
ATOM 5063 N N . LEU A 1 632 ? 13.251 2.687 -30.717 1.00 82.44 632 LEU A N 1
ATOM 5064 C CA . LEU A 1 632 ? 12.137 3.558 -30.341 1.00 82.44 632 LEU A CA 1
ATOM 5065 C C . LEU A 1 632 ? 12.321 4.978 -30.896 1.00 82.44 632 LEU A C 1
ATOM 5067 O O . LEU A 1 632 ? 11.326 5.664 -31.100 1.00 82.44 632 LEU A O 1
ATOM 5071 N N . TYR A 1 633 ? 13.555 5.401 -31.195 1.00 81.50 633 TYR A N 1
ATOM 5072 C CA . TYR A 1 633 ? 13.854 6.717 -31.761 1.00 81.50 633 TYR A CA 1
ATOM 5073 C C . TYR A 1 633 ? 13.172 6.909 -33.121 1.00 81.50 633 TYR A C 1
ATOM 5075 O O . TYR A 1 633 ? 12.383 7.836 -33.299 1.00 81.50 633 TYR A O 1
ATOM 5083 N N . ASP A 1 634 ? 13.359 5.969 -34.046 1.00 78.06 634 ASP A N 1
ATOM 5084 C CA . ASP A 1 634 ? 12.765 6.052 -35.386 1.00 78.06 634 ASP A CA 1
ATOM 5085 C C . ASP A 1 634 ? 11.230 5.951 -35.343 1.00 78.06 634 ASP A C 1
ATOM 5087 O O . ASP A 1 634 ? 10.523 6.648 -36.071 1.00 78.06 634 ASP A O 1
ATOM 5091 N N . LYS A 1 635 ? 10.699 5.119 -34.433 1.00 76.12 635 LYS A N 1
ATOM 5092 C CA . LYS A 1 635 ? 9.255 4.945 -34.219 1.00 76.12 635 LYS A CA 1
ATOM 5093 C C . LYS A 1 635 ? 8.586 6.205 -33.659 1.00 76.12 635 LYS A C 1
ATOM 5095 O O . LYS A 1 635 ? 7.548 6.611 -34.179 1.00 76.12 635 LYS A O 1
ATOM 5100 N N . LEU A 1 636 ? 9.135 6.771 -32.581 1.00 72.56 636 LEU A N 1
ATOM 5101 C CA . LEU A 1 636 ? 8.491 7.813 -31.770 1.00 72.56 636 LEU A CA 1
ATOM 5102 C C . LEU A 1 636 ? 8.900 9.238 -32.165 1.00 72.56 636 LEU A C 1
ATOM 5104 O O . LEU A 1 636 ? 8.112 10.155 -31.959 1.00 72.56 636 LEU A O 1
ATOM 5108 N N . VAL A 1 637 ? 10.109 9.425 -32.707 1.00 70.88 637 VAL 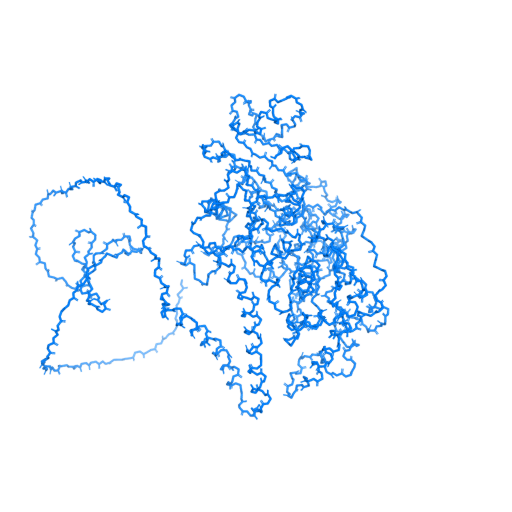A N 1
ATOM 5109 C CA . VAL A 1 637 ? 10.704 10.749 -32.964 1.00 70.88 637 VAL A CA 1
ATOM 5110 C C . VAL A 1 637 ? 10.817 11.043 -34.461 1.00 70.88 637 VAL A C 1
ATOM 5112 O O . VAL A 1 637 ? 10.325 12.076 -34.902 1.00 70.88 637 VAL A O 1
ATOM 5115 N N . GLN A 1 638 ? 11.404 10.146 -35.268 1.00 61.16 638 GLN A N 1
ATOM 5116 C CA . GLN A 1 638 ? 11.596 10.422 -36.706 1.00 61.16 638 GLN A CA 1
ATOM 5117 C C . GLN A 1 638 ? 10.304 10.360 -37.543 1.00 61.16 638 GLN A C 1
ATOM 5119 O O . GLN A 1 638 ? 10.261 10.895 -38.645 1.00 61.16 638 GLN A O 1
ATOM 5124 N N . SER A 1 639 ? 9.249 9.691 -37.068 1.00 56.41 639 SER A N 1
ATOM 5125 C CA . SER A 1 639 ? 8.099 9.314 -37.908 1.00 56.41 639 SER A CA 1
ATOM 5126 C C . SER A 1 639 ? 7.058 10.419 -38.177 1.00 56.41 639 SER A C 1
ATOM 5128 O O . SER A 1 639 ? 5.990 10.110 -38.711 1.00 56.41 639 SER A O 1
ATOM 5130 N N . GLU A 1 640 ? 7.325 11.670 -37.770 1.00 49.50 640 GLU A N 1
ATOM 5131 C CA . GLU A 1 640 ? 6.478 12.889 -37.856 1.00 49.50 640 GLU A CA 1
ATOM 5132 C C . GLU A 1 640 ? 5.038 12.797 -37.281 1.00 49.50 640 GLU A C 1
ATOM 5134 O O . GLU A 1 640 ? 4.346 13.802 -37.142 1.00 49.50 640 GLU A O 1
ATOM 5139 N N . LYS A 1 641 ? 4.562 11.613 -36.877 1.00 48.53 641 LYS A N 1
ATOM 5140 C CA . LYS A 1 641 ? 3.164 11.334 -36.476 1.00 48.53 641 LYS A CA 1
ATOM 5141 C C . LYS A 1 641 ? 2.813 11.663 -35.019 1.00 48.53 641 LYS A C 1
ATOM 5143 O O . LYS A 1 641 ? 1.760 11.236 -34.517 1.00 48.53 641 LYS A O 1
ATOM 5148 N N . TYR A 1 642 ? 3.689 12.381 -34.324 1.00 48.44 642 TYR A N 1
ATOM 5149 C CA . TYR A 1 642 ? 3.592 12.643 -32.892 1.00 48.44 642 TYR A CA 1
ATOM 5150 C C . TYR A 1 642 ? 4.050 14.078 -32.607 1.00 48.44 642 TYR A C 1
ATOM 5152 O O . TYR A 1 642 ? 5.211 14.389 -32.870 1.00 48.44 642 TYR A O 1
ATOM 5160 N N . PRO A 1 643 ? 3.188 14.956 -32.058 1.00 42.25 643 PRO A N 1
ATOM 5161 C CA . PRO A 1 643 ? 3.657 16.203 -31.476 1.00 42.25 643 PRO A CA 1
ATOM 5162 C C . PRO A 1 643 ? 4.469 15.843 -30.231 1.00 42.25 643 PRO A C 1
ATOM 5164 O O . PRO A 1 643 ? 3.917 15.514 -29.181 1.00 42.25 643 PRO A O 1
ATOM 5167 N N . VAL A 1 644 ? 5.793 15.842 -30.372 1.00 44.94 644 VAL A N 1
ATOM 5168 C CA . VAL A 1 644 ? 6.694 15.654 -29.241 1.00 44.94 644 VAL A CA 1
ATOM 5169 C C . VAL A 1 644 ? 6.628 16.926 -28.401 1.00 44.94 644 VAL A C 1
ATOM 5171 O O . VAL A 1 644 ? 7.256 17.929 -28.736 1.00 44.94 644 VAL A O 1
ATOM 5174 N N . GLU A 1 645 ? 5.892 16.887 -27.287 1.00 41.72 645 GLU A N 1
ATOM 5175 C CA . GLU A 1 645 ? 6.218 17.764 -26.164 1.00 41.72 645 GLU A CA 1
ATOM 5176 C C . GLU A 1 645 ? 7.625 17.386 -25.697 1.00 41.72 645 GLU A C 1
ATOM 5178 O O . GLU A 1 645 ? 7.812 16.460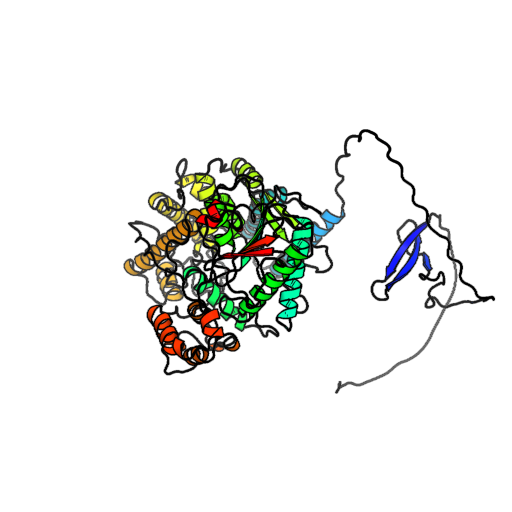 -24.903 1.00 41.72 645 GLU A O 1
ATOM 5183 N N . ILE A 1 646 ? 8.627 18.091 -26.228 1.00 40.69 646 ILE A N 1
ATOM 5184 C CA . ILE A 1 646 ? 9.998 18.041 -25.730 1.00 40.69 646 ILE A CA 1
ATOM 5185 C C . ILE A 1 646 ? 9.951 18.677 -24.343 1.00 40.69 646 ILE A C 1
ATOM 5187 O O . ILE A 1 646 ? 10.042 19.895 -24.197 1.00 40.69 646 ILE A O 1
ATOM 5191 N N . GLY A 1 647 ? 9.722 17.842 -23.328 1.00 35.53 647 GLY A N 1
ATOM 5192 C CA . GLY A 1 647 ? 9.664 18.273 -21.940 1.00 35.53 647 GLY A CA 1
ATOM 5193 C C . GLY A 1 647 ? 10.971 18.964 -21.581 1.00 35.53 647 GLY A C 1
ATOM 5194 O O . GLY A 1 647 ? 12.028 18.333 -21.596 1.00 35.53 647 GLY A O 1
ATOM 5195 N N . THR A 1 648 ? 10.898 20.260 -21.283 1.00 28.80 648 THR A N 1
ATOM 5196 C CA . THR A 1 648 ? 12.059 21.101 -20.991 1.00 28.80 648 THR A CA 1
ATOM 5197 C C . THR A 1 648 ? 12.700 20.712 -19.665 1.00 28.80 648 THR A C 1
ATOM 5199 O O . THR A 1 648 ? 12.481 21.332 -18.627 1.00 28.80 648 THR A O 1
ATOM 5202 N N . ILE A 1 649 ? 13.572 19.706 -19.723 1.00 33.03 649 ILE A N 1
ATOM 5203 C CA . ILE A 1 649 ? 14.801 19.720 -18.934 1.00 33.03 649 ILE A CA 1
ATOM 5204 C C . ILE A 1 649 ? 15.514 21.032 -19.298 1.00 33.03 649 ILE A C 1
ATOM 5206 O O . ILE A 1 649 ? 15.605 21.369 -20.478 1.00 33.03 649 ILE A O 1
ATOM 5210 N N . ASN A 1 650 ? 16.000 21.789 -18.309 1.00 29.44 650 ASN A N 1
ATOM 5211 C CA . ASN A 1 650 ? 16.525 23.154 -18.495 1.00 29.44 650 ASN A CA 1
ATOM 5212 C C . ASN A 1 650 ? 17.923 23.218 -19.154 1.00 29.44 650 ASN A C 1
ATOM 5214 O O . ASN A 1 650 ? 18.789 23.996 -18.764 1.00 29.44 650 ASN A O 1
ATOM 5218 N N . THR A 1 651 ? 18.142 22.410 -20.190 1.00 28.83 651 THR A N 1
ATOM 5219 C CA . THR A 1 651 ? 19.227 22.559 -21.162 1.00 28.83 651 THR A CA 1
ATOM 5220 C C . THR A 1 651 ? 18.634 22.460 -22.562 1.00 28.83 651 THR A C 1
ATOM 5222 O O . THR A 1 651 ? 17.976 21.479 -22.901 1.00 28.83 651 THR A O 1
ATOM 5225 N N . VAL A 1 652 ? 18.865 23.481 -23.393 1.00 26.47 652 VAL A N 1
ATOM 5226 C CA . VAL A 1 652 ? 18.477 23.453 -24.811 1.00 26.47 652 VAL A CA 1
ATOM 5227 C C . VAL A 1 652 ? 19.444 22.525 -25.544 1.00 26.47 652 VAL A C 1
ATOM 5229 O O . VAL A 1 652 ? 20.461 22.955 -26.089 1.00 26.47 652 VAL A O 1
ATOM 5232 N N . ILE A 1 653 ? 19.147 21.226 -25.509 1.00 36.06 653 ILE A N 1
ATOM 5233 C CA . ILE A 1 653 ? 19.882 20.225 -26.276 1.00 36.06 653 ILE A CA 1
ATOM 5234 C C . ILE A 1 653 ? 19.413 20.322 -27.727 1.00 36.06 653 ILE A C 1
ATOM 5236 O O . ILE A 1 653 ? 18.396 19.756 -28.124 1.00 36.06 653 ILE A O 1
ATOM 5240 N N . ASP A 1 654 ? 20.192 21.062 -28.512 1.00 36.56 654 ASP A N 1
ATOM 5241 C CA . ASP A 1 654 ? 20.281 20.930 -29.965 1.00 36.56 654 ASP A CA 1
ATOM 5242 C C . ASP A 1 654 ? 20.217 19.441 -30.351 1.00 36.56 654 ASP A C 1
ATOM 5244 O O . ASP A 1 654 ? 21.093 18.658 -29.977 1.00 36.56 654 ASP A O 1
ATOM 5248 N N . ILE A 1 655 ? 19.158 19.049 -31.068 1.00 44.28 655 ILE A N 1
ATOM 5249 C CA . ILE A 1 655 ? 18.817 17.640 -31.322 1.00 44.28 655 ILE A CA 1
ATOM 5250 C C . ILE A 1 655 ? 19.953 16.916 -32.067 1.00 44.28 655 ILE A C 1
ATOM 5252 O O . ILE A 1 655 ? 20.141 15.718 -31.867 1.00 44.28 655 ILE A O 1
ATOM 5256 N N . SER A 1 656 ? 20.787 17.640 -32.828 1.00 42.47 656 SER A N 1
ATOM 5257 C CA . SER A 1 656 ? 21.977 17.082 -33.491 1.00 42.47 656 SER A CA 1
ATOM 5258 C C . SER A 1 656 ? 23.076 16.596 -32.529 1.00 42.47 656 SER A C 1
ATOM 5260 O O . SER A 1 656 ? 24.013 15.922 -32.955 1.00 42.47 656 SER A O 1
ATOM 5262 N N . LYS A 1 657 ? 22.966 16.923 -31.234 1.00 44.28 657 LYS A N 1
ATOM 5263 C CA . LYS A 1 657 ? 23.916 16.587 -30.160 1.00 44.28 657 LYS A CA 1
ATOM 5264 C C . LYS A 1 657 ? 23.303 15.706 -29.062 1.00 44.28 657 LYS A C 1
ATOM 5266 O O . LYS A 1 657 ? 24.003 15.346 -28.119 1.00 44.28 657 LYS A O 1
ATOM 5271 N N . ALA A 1 658 ? 22.018 15.357 -29.158 1.00 57.06 658 ALA A N 1
ATOM 5272 C CA . ALA A 1 658 ? 21.342 14.517 -28.172 1.00 57.06 658 ALA A CA 1
ATOM 5273 C C . ALA A 1 658 ? 21.773 13.043 -28.298 1.00 57.06 658 ALA A C 1
ATOM 5275 O O . ALA A 1 658 ? 21.631 12.431 -29.350 1.00 57.06 658 ALA A O 1
ATOM 5276 N N . THR A 1 659 ? 22.257 12.443 -27.211 1.00 67.50 659 THR A N 1
ATOM 5277 C CA . THR A 1 659 ? 22.671 11.024 -27.137 1.00 67.50 659 THR A CA 1
ATOM 5278 C C . THR A 1 659 ? 21.576 10.098 -26.594 1.00 67.50 659 THR A C 1
ATOM 5280 O O . THR A 1 659 ? 21.596 8.879 -26.817 1.00 67.50 659 THR A O 1
ATOM 5283 N N . CYS A 1 660 ? 20.586 10.675 -25.914 1.00 73.38 660 CYS A N 1
ATOM 5284 C CA . CYS A 1 660 ? 19.390 10.013 -25.412 1.00 73.38 660 CYS A CA 1
ATOM 5285 C C . CYS A 1 660 ? 18.165 10.932 -25.506 1.00 73.38 660 CYS A C 1
ATOM 5287 O O . CYS A 1 660 ? 18.287 12.155 -25.521 1.00 73.38 660 CYS A O 1
ATOM 5289 N N . VAL A 1 661 ? 16.986 10.320 -25.541 1.00 75.81 661 VAL A N 1
ATOM 5290 C CA . VAL A 1 661 ? 15.674 10.971 -25.551 1.00 75.81 661 VAL A CA 1
ATOM 5291 C C . VAL A 1 661 ? 14.945 10.639 -24.251 1.00 75.81 661 VAL A C 1
ATOM 5293 O O . VAL A 1 661 ? 15.107 9.543 -23.716 1.00 75.81 661 VAL A O 1
ATOM 5296 N N . SER A 1 662 ? 14.147 11.589 -23.764 1.00 75.31 662 SER A N 1
ATOM 5297 C CA . SER A 1 662 ? 13.257 11.470 -22.607 1.00 75.31 662 SER A CA 1
ATOM 5298 C C . SER A 1 662 ? 11.869 11.978 -23.006 1.00 75.31 662 SER A C 1
ATOM 5300 O O . SER A 1 662 ? 11.768 13.056 -23.593 1.00 75.31 662 SER A O 1
ATOM 5302 N N . LEU A 1 663 ? 10.814 11.205 -22.739 1.00 75.31 663 LEU A N 1
ATOM 5303 C CA . LEU A 1 663 ? 9.428 11.526 -23.106 1.00 75.31 663 LEU A CA 1
ATOM 5304 C C . LEU A 1 663 ? 8.488 11.302 -21.919 1.00 75.31 663 LEU A C 1
ATOM 5306 O O . LEU A 1 663 ? 8.643 10.328 -21.179 1.00 75.31 663 LEU A O 1
ATOM 5310 N N . LYS A 1 664 ? 7.456 12.146 -21.793 1.00 77.69 664 LYS A N 1
ATOM 5311 C CA . LYS A 1 664 ? 6.291 11.848 -20.946 1.00 77.69 664 LYS A CA 1
ATOM 5312 C C . LYS A 1 664 ? 5.579 10.605 -21.489 1.00 77.69 664 LYS A C 1
ATOM 5314 O O . LYS A 1 664 ? 5.309 10.511 -22.689 1.00 77.69 664 LYS A O 1
ATOM 5319 N N . MET A 1 665 ? 5.237 9.674 -20.610 1.00 73.19 665 MET A N 1
ATOM 5320 C CA . MET A 1 665 ? 4.374 8.548 -20.938 1.00 73.19 665 MET A CA 1
ATOM 5321 C C . MET A 1 665 ? 2.957 9.050 -21.230 1.00 73.19 665 MET A C 1
ATOM 5323 O O . MET A 1 665 ? 2.428 9.924 -20.552 1.00 73.19 665 MET A O 1
ATOM 5327 N N . SER A 1 666 ? 2.326 8.462 -22.236 1.00 68.56 666 SER A N 1
ATOM 5328 C CA . SER A 1 666 ? 0.903 8.627 -22.539 1.00 68.56 666 SER A CA 1
ATOM 5329 C C . SER A 1 666 ? 0.376 7.303 -23.080 1.00 68.56 666 SER A C 1
ATOM 5331 O O . SER A 1 666 ? 1.174 6.481 -23.529 1.00 68.56 666 SER A O 1
ATOM 5333 N N . ASN A 1 667 ? -0.943 7.092 -23.104 1.00 65.31 667 ASN A N 1
ATOM 5334 C CA . ASN A 1 667 ? -1.533 5.841 -23.604 1.00 65.31 667 ASN A CA 1
ATOM 5335 C C . ASN A 1 667 ? -0.995 5.465 -25.001 1.00 65.31 667 ASN A C 1
ATOM 5337 O O . ASN A 1 667 ? -0.592 4.329 -25.222 1.00 65.31 667 ASN A O 1
ATOM 5341 N N . LYS A 1 668 ? -0.869 6.448 -25.905 1.00 62.31 668 LYS A N 1
ATOM 5342 C CA . LYS A 1 668 ? -0.342 6.258 -27.268 1.00 62.31 668 LYS A CA 1
ATOM 5343 C C . LYS A 1 668 ? 1.152 5.892 -27.299 1.00 62.31 668 LYS A C 1
ATOM 5345 O O . LYS A 1 668 ? 1.587 5.225 -28.226 1.00 62.31 668 LYS A O 1
ATOM 5350 N N . VAL A 1 669 ? 1.945 6.331 -26.317 1.00 65.44 669 VAL A N 1
ATOM 5351 C CA . VAL A 1 669 ? 3.355 5.917 -26.161 1.00 65.44 669 VAL A CA 1
ATOM 5352 C C . VAL A 1 669 ? 3.425 4.517 -25.544 1.00 65.44 669 VAL A C 1
ATOM 5354 O O . VAL A 1 669 ? 4.181 3.681 -26.028 1.00 65.44 669 VAL A O 1
ATOM 5357 N N . ALA A 1 670 ? 2.588 4.233 -24.542 1.00 67.88 670 ALA A N 1
ATOM 5358 C CA . ALA A 1 670 ? 2.484 2.929 -23.893 1.00 67.88 670 ALA A CA 1
ATOM 5359 C C . ALA A 1 670 ? 2.048 1.808 -24.857 1.00 67.88 670 ALA A C 1
ATOM 5361 O O . ALA A 1 670 ? 2.498 0.681 -24.698 1.00 67.88 670 ALA A O 1
ATOM 5362 N N . GLU A 1 671 ? 1.233 2.106 -25.873 1.00 67.00 671 GLU A N 1
ATOM 5363 C CA . GLU A 1 671 ? 0.827 1.161 -26.931 1.00 67.00 671 GLU A CA 1
ATOM 5364 C C . GLU A 1 671 ? 1.924 0.855 -27.979 1.00 67.00 671 GLU A C 1
ATOM 5366 O O . GLU A 1 671 ? 1.751 -0.053 -28.793 1.00 67.00 671 GLU A O 1
ATOM 5371 N N . LEU A 1 672 ? 3.037 1.605 -28.006 1.00 65.44 672 LEU A N 1
ATOM 5372 C CA . LEU A 1 672 ? 4.091 1.504 -29.038 1.00 65.44 672 LEU A CA 1
ATOM 5373 C C . LEU A 1 672 ? 5.399 0.836 -28.564 1.00 65.44 672 LEU A C 1
ATOM 5375 O O . LEU A 1 672 ? 6.299 0.611 -29.391 1.00 65.44 672 LEU A O 1
ATOM 5379 N N . ILE A 1 673 ? 5.497 0.560 -27.259 1.00 64.56 673 ILE A N 1
ATOM 5380 C CA . ILE A 1 673 ? 6.659 -0.006 -26.548 1.00 64.56 673 ILE A CA 1
ATOM 5381 C C . ILE A 1 673 ? 6.634 -1.539 -26.607 1.00 64.56 673 ILE A C 1
ATOM 5383 O O . ILE A 1 673 ? 7.607 -2.091 -27.174 1.00 64.56 673 ILE A O 1
#

pLDDT: mean 72.57, std 24.38, range [21.17, 98.25]

Radius of gyration: 31.94 Å; chains: 1; bounding box: 101×70×86 Å

Organism: NCBI:txid144538